Protein AF-0000000084980749 (afdb_homodimer)

Organism: NCBI:txid883114

Radius of gyration: 26.78 Å; Cα contacts (8 Å, |Δi|>4): 1214; chains: 2; bounding box: 73×75×67 Å

Structure (mmCIF, N/CA/C/O backbone):
data_AF-0000000084980749-model_v1
#
loop_
_entity.id
_entity.type
_entity.pdbx_description
1 polymer 'Helix-turn-helix type 11 domain-containing protein'
#
loop_
_atom_site.group_PDB
_atom_site.id
_atom_site.type_symbol
_atom_site.label_atom_id
_atom_site.label_alt_id
_atom_site.label_comp_id
_atom_site.label_asym_id
_atom_site.label_entity_id
_atom_site.label_seq_id
_atom_site.pdbx_PDB_ins_code
_atom_site.Cartn_x
_atom_site.Cartn_y
_atom_site.Cartn_z
_atom_site.occupancy
_atom_site.B_iso_or_equiv
_atom_site.auth_seq_id
_atom_site.auth_comp_id
_atom_site.auth_asym_id
_atom_site.auth_atom_id
_atom_site.pdbx_PDB_model_num
ATOM 1 N N . MET A 1 1 ? 10.023 7.547 26.391 1 27.56 1 MET A N 1
ATOM 2 C CA . MET A 1 1 ? 8.594 7.777 26.172 1 27.56 1 MET A CA 1
ATOM 3 C C . MET A 1 1 ? 8.227 9.227 26.453 1 27.56 1 MET A C 1
ATOM 5 O O . MET A 1 1 ? 7.07 9.617 26.297 1 27.56 1 MET A O 1
ATOM 9 N N . LYS A 1 2 ? 9.164 9.844 27.094 1 38.41 2 LYS A N 1
ATOM 10 C CA . LYS A 1 2 ? 9.211 11.25 27.5 1 38.41 2 LYS A CA 1
ATOM 11 C C . LYS A 1 2 ? 9.328 12.164 26.281 1 38.41 2 LYS A C 1
ATOM 13 O O . LYS A 1 2 ? 9.07 13.367 26.375 1 38.41 2 LYS A O 1
ATOM 18 N N . THR A 1 3 ? 9.828 11.555 25.156 1 38.03 3 THR A N 1
ATOM 19 C CA . THR A 1 3 ? 10.25 12.344 24.016 1 38.03 3 THR A CA 1
ATOM 20 C C . THR A 1 3 ? 9.047 12.82 23.219 1 38.03 3 THR A C 1
ATOM 22 O O . THR A 1 3 ? 9.109 13.836 22.516 1 38.03 3 THR A O 1
ATOM 25 N N . GLN A 1 4 ? 8.023 11.992 23.188 1 38.22 4 GLN A N 1
ATOM 26 C CA . GLN A 1 4 ? 6.871 12.352 22.375 1 38.22 4 GLN A CA 1
ATOM 27 C C . GLN A 1 4 ? 6.168 13.586 22.922 1 38.22 4 GLN A C 1
ATOM 29 O O . GLN A 1 4 ? 5.723 14.445 22.156 1 38.22 4 GLN A O 1
ATOM 34 N N . ASN A 1 5 ? 6.016 13.641 24.203 1 39.59 5 ASN A N 1
ATOM 35 C CA . ASN A 1 5 ? 5.316 14.766 24.828 1 39.59 5 ASN A CA 1
ATOM 36 C C . ASN A 1 5 ? 6.074 16.078 24.625 1 39.59 5 ASN A C 1
ATOM 38 O O . ASN A 1 5 ? 5.461 17.125 24.469 1 39.59 5 ASN A O 1
ATOM 42 N N . GLU A 1 6 ? 7.305 16.016 24.812 1 43.41 6 GLU A N 1
ATOM 43 C CA . GLU A 1 6 ? 8.133 17.219 24.719 1 43.41 6 GLU A CA 1
ATOM 44 C C . GLU A 1 6 ? 8.203 17.734 23.281 1 43.41 6 GLU A C 1
ATOM 46 O O . GLU A 1 6 ? 8.453 18.922 23.062 1 43.41 6 GLU A O 1
ATOM 51 N N . LEU A 1 7 ? 7.992 16.844 22.25 1 46.97 7 LEU A N 1
ATOM 52 C CA . LEU A 1 7 ? 8.062 17.188 20.828 1 46.97 7 LEU A CA 1
ATOM 53 C C . LEU A 1 7 ? 6.785 17.891 20.375 1 46.97 7 LEU A C 1
ATOM 55 O O . LEU A 1 7 ? 6.73 18.438 19.281 1 46.97 7 LEU A O 1
ATOM 59 N N . LEU A 1 8 ? 5.711 17.672 21.094 1 47.56 8 LEU A N 1
ATOM 60 C CA . LEU A 1 8 ? 4.449 18.328 20.766 1 47.56 8 LEU A CA 1
ATOM 61 C C . LEU A 1 8 ? 4.535 19.828 20.984 1 47.56 8 LEU A C 1
ATOM 63 O O . LEU A 1 8 ? 3.672 20.578 20.531 1 47.56 8 LEU A O 1
ATOM 67 N N . SER A 1 9 ? 5.547 20.281 21.656 1 54.16 9 SER A N 1
ATOM 68 C CA . SER A 1 9 ? 5.652 21.734 21.812 1 54.16 9 SER A CA 1
ATOM 69 C C . SER A 1 9 ? 6.324 22.375 20.609 1 54.16 9 SER A C 1
ATOM 71 O O . SER A 1 9 ? 6.898 21.688 19.766 1 54.16 9 SER A O 1
ATOM 73 N N . LYS A 1 10 ? 5.91 23.547 20.234 1 60.69 10 LYS A N 1
ATOM 74 C CA . LYS A 1 10 ? 6.613 24.312 19.219 1 60.69 10 LYS A CA 1
ATOM 75 C C . LYS A 1 10 ? 8.086 23.938 19.156 1 60.69 10 LYS A C 1
ATOM 77 O O . LYS A 1 10 ? 8.664 23.812 18.062 1 60.69 10 LYS A O 1
ATOM 82 N N . SER A 1 11 ? 8.586 23.531 20.281 1 71.19 11 SER A N 1
ATOM 83 C CA . SER A 1 11 ? 9.977 23.125 20.375 1 71.19 11 SER A CA 1
ATOM 84 C C . SER A 1 11 ? 10.18 21.719 19.781 1 71.19 11 SER A C 1
ATOM 86 O O . SER A 1 11 ? 11.18 21.469 19.109 1 71.19 11 SER A O 1
ATOM 88 N N . GLY A 1 12 ? 9.211 20.906 19.812 1 81.19 12 GLY A N 1
ATOM 89 C CA . GLY A 1 12 ? 9.312 19.562 19.281 1 81.19 12 GLY A CA 1
ATOM 90 C C . GLY A 1 12 ? 9.297 19.516 17.75 1 81.19 12 GLY A C 1
ATOM 91 O O . GLY A 1 12 ? 10.102 18.812 17.141 1 81.19 12 GLY A O 1
ATOM 92 N N . ALA A 1 13 ? 8.492 20.438 17.281 1 87.94 13 ALA A N 1
ATOM 93 C CA . ALA A 1 13 ? 8.398 20.516 15.82 1 87.94 13 ALA A CA 1
ATOM 94 C C . ALA A 1 13 ? 9.703 21.031 15.211 1 87.94 13 ALA A C 1
ATOM 96 O O . ALA A 1 13 ? 10.188 20.5 14.211 1 87.94 13 ALA A O 1
ATOM 97 N N . THR A 1 14 ? 10.242 22.031 15.852 1 92.44 14 THR A N 1
ATOM 98 C CA . THR A 1 14 ? 11.492 22.594 15.367 1 92.44 14 THR A CA 1
ATOM 99 C C . THR A 1 14 ? 12.625 21.578 15.461 1 92.44 14 THR A C 1
ATOM 101 O O . THR A 1 14 ? 13.43 21.453 14.539 1 92.44 14 THR A O 1
ATOM 104 N N . THR A 1 15 ? 12.617 20.859 16.562 1 94.12 15 THR A N 1
ATOM 105 C CA . THR A 1 15 ? 13.641 19.844 16.734 1 94.12 15 THR A CA 1
ATOM 106 C C . THR A 1 15 ? 13.523 18.766 15.648 1 94.12 15 THR A C 1
ATOM 108 O O . THR A 1 15 ? 14.531 18.328 15.094 1 94.12 15 THR A O 1
ATOM 111 N N . SER A 1 16 ? 12.328 18.438 15.305 1 91.19 16 SER A N 1
ATOM 112 C CA . SER A 1 16 ? 12.078 17.453 14.258 1 91.19 16 SER A CA 1
ATOM 113 C C . SER A 1 16 ? 12.562 17.953 12.898 1 91.19 16 SER A C 1
ATOM 115 O O . SER A 1 16 ? 13.234 17.219 12.172 1 91.19 16 SER A O 1
ATOM 117 N N . ILE A 1 17 ? 12.281 19.156 12.703 1 90.69 17 ILE A N 1
ATOM 118 C CA . ILE A 1 17 ? 12.656 19.734 11.414 1 90.69 17 ILE A CA 1
ATOM 119 C C . ILE A 1 17 ? 14.18 19.828 11.312 1 90.69 17 ILE A C 1
ATOM 121 O O . ILE A 1 17 ? 14.766 19.453 10.297 1 90.69 17 ILE A O 1
ATOM 125 N N . LEU A 1 18 ? 14.781 20.281 12.336 1 93.5 18 LEU A N 1
ATOM 126 C CA . LEU A 1 18 ? 16.234 20.406 12.328 1 93.5 18 LEU A CA 1
ATOM 127 C C . LEU A 1 18 ? 16.891 19.047 12.195 1 93.5 18 LEU A C 1
ATOM 129 O O . LEU A 1 18 ? 17.922 18.922 11.523 1 93.5 18 LEU A O 1
ATOM 133 N N . SER A 1 19 ? 16.312 18.078 12.852 1 92.81 19 SER A N 1
ATOM 134 C CA . SER A 1 19 ? 16.828 16.719 12.727 1 92.81 19 SER A CA 1
ATOM 135 C C . SER A 1 19 ? 16.844 16.266 11.273 1 92.81 19 SER A C 1
ATOM 137 O O . SER A 1 19 ? 17.844 15.688 10.805 1 92.81 19 SER A O 1
ATOM 139 N N . ARG A 1 20 ? 15.828 16.547 10.602 1 89.25 20 ARG A N 1
ATOM 140 C CA . ARG A 1 20 ? 15.742 16.188 9.195 1 89.25 20 ARG A CA 1
ATOM 141 C C . ARG A 1 20 ? 16.797 16.922 8.367 1 89.25 20 ARG A C 1
ATOM 143 O O . ARG A 1 20 ? 17.438 16.328 7.496 1 89.25 20 ARG A O 1
ATOM 150 N N . LEU A 1 21 ? 16.969 18.156 8.688 1 89.69 21 LEU A N 1
ATOM 151 C CA . LEU A 1 21 ? 17.938 18.953 7.953 1 89.69 21 LEU A CA 1
ATOM 152 C C . LEU A 1 21 ? 19.359 18.469 8.203 1 89.69 21 LEU A C 1
ATOM 154 O O . LEU A 1 21 ? 20.172 18.438 7.281 1 89.69 21 LEU A O 1
ATOM 158 N N . PHE A 1 22 ? 19.578 18.047 9.375 1 93.38 22 PHE A N 1
ATOM 159 C CA . PHE A 1 22 ? 20.938 17.672 9.734 1 93.38 22 PHE A CA 1
ATOM 160 C C . PHE A 1 22 ? 21.281 16.297 9.156 1 93.38 22 PHE A C 1
ATOM 162 O O . PHE A 1 22 ? 22.453 15.969 9 1 93.38 22 PHE A O 1
ATOM 169 N N . ILE A 1 23 ? 20.25 15.523 8.867 1 89.12 23 ILE A N 1
ATOM 170 C CA . ILE A 1 23 ? 20.484 14.242 8.211 1 89.12 23 ILE A CA 1
ATOM 171 C C . ILE A 1 23 ? 21.172 14.469 6.863 1 89.12 23 ILE A C 1
ATOM 173 O O . ILE A 1 23 ? 22.031 13.695 6.457 1 89.12 23 ILE A O 1
ATOM 177 N N . GLU A 1 24 ? 20.891 15.562 6.301 1 85.81 24 GLU A N 1
ATOM 178 C CA . GLU A 1 24 ? 21.375 15.852 4.953 1 85.81 24 GLU A CA 1
ATOM 179 C C . GLU A 1 24 ? 22.812 16.391 4.984 1 85.81 24 GLU A C 1
ATOM 181 O O . GLU A 1 24 ? 23.516 16.359 3.971 1 85.81 24 GLU A O 1
ATOM 186 N N . VAL A 1 25 ? 23.156 16.922 6.137 1 87.75 25 VAL A N 1
ATOM 187 C CA . VAL A 1 25 ? 24.484 17.516 6.227 1 87.75 25 VAL A CA 1
ATOM 188 C C . VAL A 1 25 ? 25.547 16.438 6.16 1 87.75 25 VAL A C 1
ATOM 190 O O . VAL A 1 25 ? 25.453 15.414 6.852 1 87.75 25 VAL A O 1
ATOM 193 N N . GLU A 1 26 ? 26.453 16.547 5.281 1 84.19 26 GLU A N 1
ATOM 194 C CA . GLU A 1 26 ? 27.547 15.594 5.137 1 84.19 26 GLU A CA 1
ATOM 195 C C . GLU A 1 26 ? 28.406 15.531 6.402 1 84.19 26 GLU A C 1
ATOM 197 O O . GLU A 1 26 ? 28.438 16.484 7.176 1 84.19 26 GLU A O 1
ATOM 202 N N . PRO A 1 27 ? 29.016 14.344 6.551 1 81.19 27 PRO A N 1
ATOM 203 C CA . PRO A 1 27 ? 29.953 14.312 7.672 1 81.19 27 PRO A CA 1
ATOM 204 C C . PRO A 1 27 ? 30.953 15.469 7.641 1 81.19 27 PRO A C 1
ATOM 206 O O . PRO A 1 27 ? 31.516 15.766 6.586 1 81.19 27 PRO A O 1
ATOM 209 N N . MET A 1 28 ? 31.094 16.141 8.672 1 87.88 28 MET A N 1
ATOM 210 C CA . MET A 1 28 ? 32 17.281 8.812 1 87.88 28 MET A CA 1
ATOM 211 C C . MET A 1 28 ? 31.484 18.484 8.016 1 87.88 28 MET A C 1
ATOM 213 O O . MET A 1 28 ? 32.281 19.344 7.602 1 87.88 28 MET A O 1
ATOM 217 N N . GLY A 1 29 ? 30.219 18.406 7.734 1 91.25 29 GLY A N 1
ATOM 218 C CA . GLY A 1 29 ? 29.609 19.5 7.008 1 91.25 29 GLY A CA 1
ATOM 219 C C . GLY A 1 29 ? 29.266 20.688 7.891 1 91.25 29 GLY A C 1
ATOM 220 O O . GLY A 1 29 ? 29.016 20.516 9.086 1 91.25 29 GLY A O 1
ATOM 221 N N . ARG A 1 30 ? 29.266 21.859 7.309 1 94.25 30 ARG A N 1
ATOM 222 C CA . ARG A 1 30 ? 28.938 23.109 8 1 94.25 30 ARG A CA 1
ATOM 223 C C . ARG A 1 30 ? 27.422 23.281 8.109 1 94.25 30 ARG A C 1
ATOM 225 O O . ARG A 1 30 ? 26.688 22.938 7.18 1 94.25 30 ARG A O 1
ATOM 232 N N . ILE A 1 31 ? 26.953 23.734 9.25 1 95.31 31 ILE A N 1
ATOM 233 C CA . ILE A 1 31 ? 25.531 24.016 9.391 1 95.31 31 ILE A CA 1
ATOM 234 C C . ILE A 1 31 ? 25.297 25.516 9.398 1 95.31 31 ILE A C 1
ATOM 236 O O . ILE A 1 31 ? 26.234 26.297 9.617 1 95.31 31 ILE A O 1
ATOM 240 N N . LYS A 1 32 ? 24.094 25.875 9.102 1 94.88 32 LYS A N 1
ATOM 241 C CA . LYS A 1 32 ? 23.703 27.281 9.18 1 94.88 32 LYS A CA 1
ATOM 242 C C . LYS A 1 32 ? 23.797 27.797 10.617 1 94.88 32 LYS A C 1
ATOM 244 O O . LYS A 1 32 ? 23.828 27.016 11.562 1 94.88 32 LYS A O 1
ATOM 249 N N . THR A 1 33 ? 23.828 29.156 10.719 1 94.56 33 THR A N 1
ATOM 250 C CA . THR A 1 33 ? 23.844 29.781 12.039 1 94.56 33 THR A CA 1
ATOM 251 C C . THR A 1 33 ? 22.453 29.719 12.664 1 94.56 33 THR A C 1
ATOM 253 O O . THR A 1 33 ? 21.453 29.5 11.977 1 94.56 33 THR A O 1
ATOM 256 N N . VAL A 1 34 ? 22.422 29.875 13.922 1 95.31 34 VAL A N 1
ATOM 257 C CA . VAL A 1 34 ? 21.172 29.906 14.664 1 95.31 34 VAL A CA 1
ATOM 258 C C . VAL A 1 34 ? 20.234 30.969 14.07 1 95.31 34 VAL A C 1
ATOM 260 O O . VAL A 1 34 ? 19.047 30.734 13.898 1 95.31 34 VAL A O 1
ATOM 263 N N . THR A 1 35 ? 20.812 32.094 13.695 1 95.31 35 THR A N 1
ATOM 264 C CA . THR A 1 35 ? 20.047 33.219 13.125 1 95.31 35 THR A CA 1
ATOM 265 C C . THR A 1 35 ? 19.453 32.812 11.766 1 95.31 35 THR A C 1
ATOM 267 O O . THR A 1 35 ? 18.297 33.125 11.477 1 95.31 35 THR A O 1
ATOM 270 N N . GLU A 1 36 ? 20.234 32.156 11.008 1 96.44 36 GLU A N 1
ATOM 271 C CA . GLU A 1 36 ? 19.797 31.734 9.688 1 96.44 36 GLU A CA 1
ATOM 272 C C . GLU A 1 36 ? 18.656 30.719 9.797 1 96.44 36 GLU A C 1
ATOM 274 O O . GLU A 1 36 ? 17.672 30.812 9.055 1 96.44 36 GLU A O 1
ATOM 279 N N . TYR A 1 37 ? 18.734 29.734 10.672 1 95.75 37 TYR A N 1
ATOM 280 C CA . TYR A 1 37 ? 17.672 28.766 10.867 1 95.75 37 TYR A CA 1
ATOM 281 C C . TYR A 1 37 ? 16.406 29.438 11.383 1 95.75 37 TYR A C 1
ATOM 283 O O . TYR A 1 37 ? 15.297 29.062 10.992 1 95.75 37 TYR A O 1
ATOM 291 N N . SER A 1 38 ? 16.625 30.391 12.289 1 95.5 38 SER A N 1
ATOM 292 C CA . SER A 1 38 ? 15.484 31.125 12.844 1 95.5 38 SER A CA 1
ATOM 293 C C . SER A 1 38 ? 14.68 31.812 11.75 1 95.5 38 SER A C 1
ATOM 295 O O . SER A 1 38 ? 13.453 31.734 11.734 1 95.5 38 SER A O 1
ATOM 297 N N . LYS A 1 39 ? 15.367 32.406 10.852 1 95.38 39 LYS A N 1
ATOM 298 C CA . LYS A 1 39 ? 14.719 33.094 9.727 1 95.38 39 LYS A CA 1
ATOM 299 C C . LYS A 1 39 ? 14.055 32.094 8.797 1 95.38 39 LYS A C 1
ATOM 301 O O . LYS A 1 39 ? 12.922 32.281 8.359 1 95.38 39 LYS A O 1
ATOM 306 N N . GLN A 1 40 ? 14.742 31.047 8.586 1 93.62 40 GLN A N 1
ATOM 307 C CA . GLN A 1 40 ? 14.273 30.031 7.641 1 93.62 40 GLN A CA 1
ATOM 308 C C . GLN A 1 40 ? 13.016 29.344 8.156 1 93.62 40 GLN A C 1
ATOM 310 O O . GLN A 1 40 ? 12.094 29.062 7.391 1 93.62 40 GLN A O 1
ATOM 315 N N . LEU A 1 41 ? 12.984 29.062 9.453 1 92.62 41 LEU A N 1
ATOM 316 C CA . LEU A 1 41 ? 11.906 28.25 10.016 1 92.62 41 LEU A CA 1
ATOM 317 C C . LEU A 1 41 ? 10.875 29.141 10.711 1 92.62 41 LEU A C 1
ATOM 319 O O . LEU A 1 41 ? 9.859 28.656 11.195 1 92.62 41 LEU A O 1
ATOM 323 N N . LYS A 1 42 ? 11.195 30.406 10.773 1 92.5 42 LYS A N 1
ATOM 324 C CA . LYS A 1 42 ? 10.297 31.391 11.375 1 92.5 42 LYS A CA 1
ATOM 325 C C . LYS A 1 42 ? 9.977 31.031 12.82 1 92.5 42 LYS A C 1
ATOM 327 O O . LYS A 1 42 ? 8.812 31 13.219 1 92.5 42 LYS A O 1
ATOM 332 N N . VAL A 1 43 ? 11.023 30.734 13.516 1 94.12 43 VAL A N 1
ATOM 333 C CA . VAL A 1 43 ? 10.953 30.469 14.945 1 94.12 43 VAL A CA 1
ATOM 334 C C . VAL A 1 43 ? 12.031 31.266 15.68 1 94.12 43 VAL A C 1
ATOM 336 O O . VAL A 1 43 ? 12.977 31.75 15.055 1 94.12 43 VAL A O 1
ATOM 339 N N . SER A 1 44 ? 11.891 31.484 16.953 1 94.31 44 SER A N 1
ATOM 340 C CA . SER A 1 44 ? 12.828 32.312 17.719 1 94.31 44 SER A CA 1
ATOM 341 C C . SER A 1 44 ? 14.203 31.656 17.781 1 94.31 44 SER A C 1
ATOM 343 O O . SER A 1 44 ? 14.336 30.438 17.625 1 94.31 44 SER A O 1
ATOM 345 N N . ARG A 1 45 ? 15.188 32.531 17.969 1 95.19 45 ARG A N 1
ATOM 346 C CA . ARG A 1 45 ? 16.562 32.062 18.125 1 95.19 45 ARG A CA 1
ATOM 347 C C . ARG A 1 45 ? 16.656 31.094 19.312 1 95.19 45 ARG A C 1
ATOM 349 O O . ARG A 1 45 ? 17.391 30.109 19.25 1 95.19 45 ARG A O 1
ATOM 356 N N . GLY A 1 46 ? 15.977 31.391 20.312 1 94.88 46 GLY A N 1
ATOM 357 C CA . GLY A 1 46 ? 15.977 30.531 21.5 1 94.88 46 GLY A CA 1
ATOM 358 C C . GLY A 1 46 ? 15.477 29.125 21.203 1 94.88 46 GLY A C 1
ATOM 359 O O . GLY A 1 46 ? 16.031 28.156 21.703 1 94.88 46 GLY A O 1
ATOM 360 N N . THR A 1 47 ? 14.453 29.047 20.422 1 94.81 47 THR A N 1
ATOM 361 C CA . THR A 1 47 ? 13.875 27.766 20.031 1 94.81 47 THR A CA 1
ATOM 362 C C . THR A 1 47 ? 14.883 26.953 19.234 1 94.81 47 THR A C 1
ATOM 364 O O . THR A 1 47 ? 15.023 25.75 19.453 1 94.81 47 THR A O 1
ATOM 367 N N . ILE A 1 48 ? 15.555 27.625 18.344 1 96 48 ILE A N 1
ATOM 368 C CA . ILE A 1 48 ? 16.578 26.953 17.547 1 96 48 ILE A CA 1
ATOM 369 C C . ILE A 1 48 ? 17.688 26.438 18.453 1 96 48 ILE A C 1
ATOM 371 O O . ILE A 1 48 ? 18.109 25.281 18.328 1 96 48 ILE A O 1
ATOM 375 N N . GLN A 1 49 ? 18.125 27.281 19.344 1 95.5 49 GLN A N 1
ATOM 376 C CA . GLN A 1 49 ? 19.203 26.922 20.234 1 95.5 49 GLN A CA 1
ATOM 377 C C . GLN A 1 49 ? 18.828 25.734 21.109 1 95.5 49 GLN A C 1
ATOM 379 O O . GLN A 1 49 ? 19.641 24.828 21.312 1 95.5 49 GLN A O 1
ATOM 384 N N . ASN A 1 50 ? 17.625 25.797 21.531 1 95.56 50 ASN A N 1
ATOM 385 C CA . ASN A 1 50 ? 17.141 24.703 22.359 1 95.56 50 ASN A CA 1
ATOM 386 C C . ASN A 1 50 ? 17.094 23.391 21.578 1 95.56 50 ASN A C 1
ATOM 388 O O . ASN A 1 50 ? 17.422 22.328 22.125 1 95.56 50 ASN A O 1
ATOM 392 N N . SER A 1 51 ? 16.672 23.5 20.391 1 96.44 51 SER A N 1
ATOM 393 C CA . SER A 1 51 ? 16.594 22.312 19.531 1 96.44 51 SER A CA 1
ATOM 394 C C . SER A 1 51 ? 17.984 21.734 19.25 1 96.44 51 SER A C 1
ATOM 396 O O . SER A 1 51 ? 18.188 20.531 19.328 1 96.44 51 SER A O 1
ATOM 398 N N . ILE A 1 52 ? 18.906 22.609 19 1 95.69 52 ILE A N 1
ATOM 399 C CA . ILE A 1 52 ? 20.281 22.188 18.734 1 95.69 52 ILE A CA 1
ATOM 400 C C . ILE A 1 52 ? 20.859 21.547 20 1 95.69 52 ILE A C 1
ATOM 402 O O . ILE A 1 52 ? 21.516 20.516 19.938 1 95.69 52 ILE A O 1
ATOM 406 N N . LYS A 1 53 ? 20.641 22.203 21.047 1 95.31 53 LYS A N 1
ATOM 407 C CA . LYS A 1 53 ? 21.109 21.672 22.312 1 95.31 53 LYS A CA 1
ATOM 408 C C . LYS A 1 53 ? 20.531 20.297 22.594 1 95.31 53 LYS A C 1
ATOM 410 O O . LYS A 1 53 ? 21.234 19.406 23.062 1 95.31 53 LYS A O 1
ATOM 415 N N . PHE A 1 54 ? 19.25 20.203 22.344 1 96 54 PHE A N 1
ATOM 416 C CA . PHE A 1 54 ? 18.578 18.906 22.531 1 96 54 PHE A CA 1
ATOM 417 C C . PHE A 1 54 ? 19.266 17.828 21.719 1 96 54 PHE A C 1
ATOM 419 O O . PHE A 1 54 ? 19.547 16.734 22.219 1 96 54 PHE A O 1
ATOM 426 N N . LEU A 1 55 ? 19.516 18.109 20.438 1 96.38 55 LEU A N 1
ATOM 427 C CA . LEU A 1 55 ? 20.141 17.141 19.547 1 96.38 55 LEU A CA 1
ATOM 428 C C . LEU A 1 55 ? 21.562 16.812 20 1 96.38 55 LEU A C 1
ATOM 430 O O . LEU A 1 55 ? 21.984 15.656 19.906 1 96.38 55 LEU A O 1
ATOM 434 N N . THR A 1 56 ? 22.25 17.828 20.609 1 95.75 56 THR A N 1
ATOM 435 C CA . THR A 1 56 ? 23.609 17.641 21.109 1 95.75 56 THR A CA 1
ATOM 436 C C . THR A 1 56 ? 23.594 16.859 22.422 1 95.75 56 THR A C 1
ATOM 438 O O . THR A 1 56 ? 24.391 15.945 22.609 1 95.75 56 THR A O 1
ATOM 441 N N . ASP A 1 57 ? 22.641 17.219 23.203 1 95.5 57 ASP A N 1
ATOM 442 C CA . ASP A 1 57 ? 22.547 16.578 24.516 1 95.5 57 ASP A CA 1
ATOM 443 C C . ASP A 1 57 ? 22.188 15.102 24.391 1 95.5 57 ASP A C 1
ATOM 445 O O . ASP A 1 57 ? 22.594 14.281 25.219 1 95.5 57 ASP A O 1
ATOM 449 N N . ASN A 1 58 ? 21.469 14.836 23.344 1 94.44 58 ASN A N 1
ATOM 450 C CA . ASN A 1 58 ? 21.031 13.453 23.156 1 94.44 58 ASN A CA 1
ATOM 451 C C . ASN A 1 58 ? 21.984 12.703 22.219 1 94.44 58 ASN A C 1
ATOM 453 O O . ASN A 1 58 ? 21.641 11.625 21.734 1 94.44 58 ASN A O 1
ATOM 457 N N . GLU A 1 59 ? 23.078 13.336 21.891 1 94.56 59 GLU A N 1
ATOM 458 C CA . GLU A 1 59 ? 24.172 12.734 21.141 1 94.56 59 GLU A CA 1
ATOM 459 C C . GLU A 1 59 ? 23.719 12.367 19.719 1 94.56 59 GLU A C 1
ATOM 461 O O . GLU A 1 59 ? 24.219 11.398 19.141 1 94.56 59 GLU A O 1
ATOM 466 N N . ALA A 1 60 ? 22.703 13.07 19.281 1 94.88 60 ALA A N 1
ATOM 467 C CA . ALA A 1 60 ? 22.297 12.898 17.891 1 94.88 60 ALA A CA 1
ATOM 468 C C . ALA A 1 60 ? 23.297 13.539 16.938 1 94.88 60 ALA A C 1
ATOM 470 O O . ALA A 1 60 ? 23.484 13.07 15.82 1 94.88 60 ALA A O 1
ATOM 471 N N . ILE A 1 61 ? 23.844 14.625 17.5 1 96 61 ILE A N 1
ATOM 472 C CA . ILE A 1 61 ? 24.891 15.289 16.734 1 96 61 ILE A CA 1
ATOM 473 C C . ILE A 1 61 ? 26 15.758 17.688 1 96 61 ILE A C 1
ATOM 475 O O . ILE A 1 61 ? 25.766 15.898 18.891 1 96 61 ILE A O 1
ATOM 479 N N . LYS A 1 62 ? 27.141 15.891 17.172 1 96.25 62 LYS A N 1
ATOM 480 C CA . LYS A 1 62 ? 28.25 16.594 17.812 1 96.25 62 LYS A CA 1
ATOM 481 C C . LYS A 1 62 ? 28.734 17.75 16.953 1 96.25 62 LYS A C 1
ATOM 483 O O . LYS A 1 62 ? 29.031 17.562 15.758 1 96.25 62 LYS A O 1
ATOM 488 N N . LEU A 1 63 ? 28.781 18.875 17.594 1 95.75 63 LEU A N 1
ATOM 489 C CA . LEU A 1 63 ? 29.141 20.078 16.859 1 95.75 63 LEU A CA 1
ATOM 490 C C . LEU A 1 63 ? 30.516 20.594 17.281 1 95.75 63 LEU A C 1
ATOM 492 O O . LEU A 1 63 ? 30.938 20.391 18.422 1 95.75 63 LEU A O 1
ATOM 496 N N . GLU A 1 64 ? 31.188 21.094 16.328 1 95.19 64 GLU A N 1
ATOM 497 C CA . GLU A 1 64 ? 32.438 21.781 16.562 1 95.19 64 GLU A CA 1
ATOM 498 C C . GLU A 1 64 ? 32.438 23.188 15.969 1 95.19 64 GLU A C 1
ATOM 500 O O . GLU A 1 64 ? 32.156 23.359 14.781 1 95.19 64 GLU A O 1
ATOM 505 N N . SER A 1 65 ? 32.688 24.125 16.859 1 93.12 65 SER A N 1
ATOM 506 C CA . SER A 1 65 ? 32.812 25.5 16.391 1 93.12 65 SER A CA 1
ATOM 507 C C . SER A 1 65 ? 34.219 25.812 15.922 1 93.12 65 SER A C 1
ATOM 509 O O . SER A 1 65 ? 35.188 25.516 16.641 1 93.12 65 SER A O 1
ATOM 511 N N . ARG A 1 66 ? 34.281 26.328 14.75 1 92.5 66 ARG A N 1
ATOM 512 C CA . ARG A 1 66 ? 35.594 26.672 14.211 1 92.5 66 ARG A CA 1
ATOM 513 C C . ARG A 1 66 ? 35.719 28.172 13.953 1 92.5 66 ARG A C 1
ATOM 515 O O . ARG A 1 66 ? 36.156 28.594 12.883 1 92.5 66 ARG A O 1
ATOM 522 N N . GLY A 1 67 ? 35.25 28.938 14.875 1 89.75 67 GLY A N 1
ATOM 523 C CA . GLY A 1 67 ? 35.375 30.375 14.836 1 89.75 67 GLY A CA 1
ATOM 524 C C . GLY A 1 67 ? 34.656 31 13.633 1 89.75 67 GLY A C 1
ATOM 525 O O . GLY A 1 67 ? 33.469 30.75 13.398 1 89.75 67 GLY A O 1
ATOM 526 N N . GLN A 1 68 ? 35.5 31.641 12.789 1 90.88 68 GLN A N 1
ATOM 527 C CA . GLN A 1 68 ? 34.969 32.375 11.648 1 90.88 68 GLN A CA 1
ATOM 528 C C . GLN A 1 68 ? 34.469 31.422 10.562 1 90.88 68 GLN A C 1
ATOM 530 O O . GLN A 1 68 ? 33.656 31.797 9.719 1 90.88 68 GLN A O 1
ATOM 535 N N . LEU A 1 69 ? 34.938 30.203 10.648 1 91.38 69 LEU A N 1
ATOM 536 C CA . LEU A 1 69 ? 34.594 29.25 9.609 1 91.38 69 LEU A CA 1
ATOM 537 C C . LEU A 1 69 ? 33.156 28.719 9.812 1 91.38 69 LEU A C 1
ATOM 539 O O . LEU A 1 69 ? 32.562 28.188 8.883 1 91.38 69 LEU A O 1
ATOM 543 N N . GLY A 1 70 ? 32.719 28.859 11.148 1 93.5 70 GLY A N 1
ATOM 544 C CA . GLY A 1 70 ? 31.359 28.422 11.422 1 93.5 70 GLY A CA 1
ATOM 545 C C . GLY A 1 70 ? 31.297 27.172 12.273 1 93.5 70 GLY A C 1
ATOM 546 O O . GLY A 1 70 ? 32.25 26.812 12.945 1 93.5 70 GLY A O 1
ATOM 547 N N . THR A 1 71 ? 30.125 26.578 12.328 1 95.44 71 THR A N 1
ATOM 548 C CA . THR A 1 71 ? 29.859 25.391 13.125 1 95.44 71 THR A CA 1
ATOM 549 C C . THR A 1 71 ? 29.688 24.156 12.234 1 95.44 71 THR A C 1
ATOM 551 O O . THR A 1 71 ? 29.047 24.234 11.188 1 95.44 71 THR A O 1
ATOM 554 N N . PHE A 1 72 ? 30.328 23.062 12.602 1 96.31 72 PHE A N 1
ATOM 555 C CA . PHE A 1 72 ? 30.344 21.859 11.789 1 96.31 72 PHE A CA 1
ATOM 556 C C . PHE A 1 72 ? 29.797 20.672 12.562 1 96.31 72 PHE A C 1
ATOM 558 O O . PHE A 1 72 ? 29.984 20.562 13.773 1 96.31 72 PHE A O 1
ATOM 565 N N . ILE A 1 73 ? 29.078 19.781 11.852 1 95.75 73 ILE A N 1
ATOM 566 C CA . ILE A 1 73 ? 28.688 18.5 12.438 1 95.75 73 ILE A CA 1
ATOM 567 C C . ILE A 1 73 ? 29.828 17.5 12.305 1 95.75 73 ILE A C 1
ATOM 569 O O . ILE A 1 73 ? 30.156 17.062 11.195 1 95.75 73 ILE A O 1
ATOM 573 N N . VAL A 1 74 ? 30.391 17.062 13.383 1 94.31 74 VAL A N 1
ATOM 574 C CA . VAL A 1 74 ? 31.562 16.203 13.312 1 94.31 74 VAL A CA 1
ATOM 575 C C . VAL A 1 74 ? 31.141 14.742 13.523 1 94.31 74 VAL A C 1
ATOM 577 O O . VAL A 1 74 ? 31.891 13.82 13.18 1 94.31 74 VAL A O 1
ATOM 580 N N . LYS A 1 75 ? 30.047 14.562 14.109 1 93.19 75 LYS A N 1
ATOM 581 C CA . LYS A 1 75 ? 29.438 13.242 14.281 1 93.19 75 LYS A CA 1
ATOM 582 C C . LYS A 1 75 ? 27.922 13.328 14.25 1 93.19 75 LYS A C 1
ATOM 584 O O . LYS A 1 75 ? 27.328 14.297 14.75 1 93.19 75 LYS A O 1
ATOM 589 N N . LYS A 1 76 ? 27.297 12.422 13.625 1 91.62 76 LYS A N 1
ATOM 590 C CA . LYS A 1 76 ? 25.844 12.352 13.672 1 91.62 76 LYS A CA 1
ATOM 591 C C . LYS A 1 76 ? 25.375 10.906 13.766 1 91.62 76 LYS A C 1
ATOM 593 O O . LYS A 1 76 ? 25.984 10.008 13.18 1 91.62 76 LYS A O 1
ATOM 598 N N . ASP A 1 77 ? 24.453 10.734 14.531 1 89.44 77 ASP A N 1
ATOM 599 C CA . ASP A 1 77 ? 23.75 9.461 14.641 1 89.44 77 ASP A CA 1
ATOM 600 C C . ASP A 1 77 ? 22.438 9.492 13.844 1 89.44 77 ASP A C 1
ATOM 602 O O . ASP A 1 77 ? 21.406 9.938 14.344 1 89.44 77 ASP A O 1
ATOM 606 N N . ILE A 1 78 ? 22.516 8.938 12.68 1 85.19 78 ILE A N 1
ATOM 607 C CA . ILE A 1 78 ? 21.406 9.023 11.727 1 85.19 78 ILE A CA 1
ATOM 608 C C . ILE A 1 78 ? 20.172 8.367 12.312 1 85.19 78 ILE A C 1
ATOM 610 O O . ILE A 1 78 ? 19.047 8.859 12.133 1 85.19 78 ILE A O 1
ATOM 614 N N . ILE A 1 79 ? 20.344 7.312 13.023 1 83.31 79 ILE A N 1
ATOM 615 C CA . ILE A 1 79 ? 19.234 6.578 13.609 1 83.31 79 ILE A CA 1
ATOM 616 C C . ILE A 1 79 ? 18.5 7.461 14.625 1 83.31 79 ILE A C 1
ATOM 618 O O . ILE A 1 79 ? 17.281 7.57 14.594 1 83.31 79 ILE A O 1
ATOM 622 N N . LYS A 1 80 ? 19.266 8.086 15.422 1 87.56 80 LYS A N 1
ATOM 623 C CA . LYS A 1 80 ? 18.672 8.977 16.406 1 87.56 80 LYS A CA 1
ATOM 624 C C . LYS A 1 80 ? 17.984 10.172 15.75 1 87.56 80 LYS A C 1
ATOM 626 O O . LYS A 1 80 ? 16.906 10.586 16.156 1 87.56 80 LYS A O 1
ATOM 631 N N . LEU A 1 81 ? 18.656 10.68 14.781 1 90.44 81 LEU A N 1
ATOM 632 C CA . LEU A 1 81 ? 18.078 11.805 14.062 1 90.44 81 LEU A CA 1
ATOM 633 C C . LEU A 1 81 ? 16.75 11.422 13.414 1 90.44 81 LEU A C 1
ATOM 635 O O . LEU A 1 81 ? 15.797 12.188 13.453 1 90.44 81 LEU A O 1
ATOM 639 N N . LEU A 1 82 ? 16.703 10.211 12.891 1 84.94 82 LEU A N 1
ATOM 640 C CA . LEU A 1 82 ? 15.477 9.734 12.258 1 84.94 82 LEU A CA 1
ATOM 641 C C . LEU A 1 82 ? 14.359 9.562 13.281 1 84.94 82 LEU A C 1
ATOM 643 O O . LEU A 1 82 ? 13.219 9.945 13.031 1 84.94 82 LEU A O 1
ATOM 647 N N . GLN A 1 83 ? 14.719 9.062 14.367 1 81.88 83 GLN A N 1
ATOM 648 C CA . GLN A 1 83 ? 13.742 8.867 15.43 1 81.88 83 GLN A CA 1
ATOM 649 C C . GLN A 1 83 ? 13.188 10.203 15.922 1 81.88 83 GLN A C 1
ATOM 651 O O . GLN A 1 83 ? 11.977 10.352 16.094 1 81.88 83 GLN A O 1
ATOM 656 N N . ILE A 1 84 ? 14.094 11.156 16.047 1 87.5 84 ILE A N 1
ATOM 657 C CA . ILE A 1 84 ? 13.711 12.477 16.531 1 87.5 84 ILE A CA 1
ATOM 658 C C . ILE A 1 84 ? 12.875 13.195 15.477 1 87.5 84 ILE A C 1
ATOM 660 O O . ILE A 1 84 ? 11.977 13.969 15.805 1 87.5 84 ILE A O 1
ATOM 664 N N . SER A 1 85 ? 13.164 12.883 14.195 1 87.12 85 SER A N 1
ATOM 665 C CA . SER A 1 85 ? 12.43 13.516 13.109 1 87.12 85 SER A CA 1
ATOM 666 C C . SER A 1 85 ? 11.008 12.961 13 1 87.12 85 SER A C 1
ATOM 668 O O . SER A 1 85 ? 10.172 13.531 12.305 1 87.12 85 SER A O 1
ATOM 670 N N . GLY A 1 86 ? 10.781 11.914 13.672 1 78.69 86 GLY A N 1
ATOM 671 C CA . GLY A 1 86 ? 9.453 11.32 13.648 1 78.69 86 GLY A CA 1
ATOM 672 C C . GLY A 1 86 ? 9.305 10.234 12.602 1 78.69 86 GLY A C 1
ATOM 673 O O . GLY A 1 86 ? 8.188 9.789 12.305 1 78.69 86 GLY A O 1
ATOM 674 N N . LEU A 1 87 ? 10.422 9.867 11.938 1 79.56 87 LEU A N 1
ATOM 675 C CA . LEU A 1 87 ? 10.367 8.766 10.992 1 79.56 87 LEU A CA 1
ATOM 676 C C . LEU A 1 87 ? 10.562 7.426 11.695 1 79.56 87 LEU A C 1
ATOM 678 O O . LEU A 1 87 ? 11.695 6.949 11.828 1 79.56 87 LEU A O 1
ATOM 682 N N . ASP A 1 88 ? 9.562 6.832 12.047 1 78.31 88 ASP A N 1
ATOM 683 C CA . ASP A 1 88 ? 9.633 5.609 12.844 1 78.31 88 ASP A CA 1
ATOM 684 C C . ASP A 1 88 ? 9.297 4.387 11.992 1 78.31 88 ASP A C 1
ATOM 686 O O . ASP A 1 88 ? 9.438 3.25 12.445 1 78.31 88 ASP A O 1
ATOM 690 N N . TYR A 1 89 ? 8.992 4.672 10.797 1 86.62 89 TYR A N 1
ATOM 691 C CA . TYR A 1 89 ? 8.617 3.596 9.883 1 86.62 89 TYR A CA 1
ATOM 692 C C . TYR A 1 89 ? 8.711 4.051 8.438 1 86.62 89 TYR A C 1
ATOM 694 O O . TYR A 1 89 ? 8.43 5.207 8.117 1 86.62 89 TYR A O 1
ATOM 702 N N . ILE A 1 90 ? 9.242 3.201 7.609 1 92.06 90 ILE A N 1
ATOM 703 C CA . ILE A 1 90 ? 9.391 3.52 6.195 1 92.06 90 ILE A CA 1
ATOM 704 C C . ILE A 1 90 ? 8.477 2.623 5.363 1 92.06 90 ILE A C 1
ATOM 706 O O . ILE A 1 90 ? 8.367 1.423 5.625 1 92.06 90 ILE A O 1
ATOM 710 N N . ILE A 1 91 ? 7.797 3.205 4.398 1 95.44 91 ILE A N 1
ATOM 711 C CA . ILE A 1 91 ? 6.926 2.447 3.508 1 95.44 91 ILE A CA 1
ATOM 712 C C . ILE A 1 91 ? 7.316 2.705 2.055 1 95.44 91 ILE A C 1
ATOM 714 O O . ILE A 1 91 ? 7.367 3.855 1.615 1 95.44 91 ILE A O 1
ATOM 718 N N . GLY A 1 92 ? 7.602 1.667 1.352 1 97.25 92 GLY A N 1
ATOM 719 C CA . GLY A 1 92 ? 7.867 1.757 -0.075 1 97.25 92 GLY A CA 1
ATOM 720 C C . GLY A 1 92 ? 6.754 1.185 -0.93 1 97.25 92 GLY A C 1
ATOM 721 O O . GLY A 1 92 ? 6.121 0.196 -0.554 1 97.25 92 GLY A O 1
ATOM 722 N N . ALA A 1 93 ? 6.504 1.79 -2.057 1 97.81 93 ALA A N 1
ATOM 723 C CA . ALA A 1 93 ? 5.52 1.288 -3.012 1 97.81 93 ALA A CA 1
ATOM 724 C C . ALA A 1 93 ? 6.191 0.481 -4.117 1 97.81 93 ALA A C 1
ATOM 726 O O . ALA A 1 93 ? 7.211 0.901 -4.672 1 97.81 93 ALA A O 1
ATOM 727 N N . MET A 1 94 ? 5.629 -0.631 -4.383 1 96.31 94 MET A N 1
ATOM 728 C CA . MET A 1 94 ? 6.203 -1.5 -5.406 1 96.31 94 MET A CA 1
ATOM 729 C C . MET A 1 94 ? 5.113 -2.268 -6.148 1 96.31 94 MET A C 1
ATOM 731 O O . MET A 1 94 ? 3.99 -2.385 -5.656 1 96.31 94 MET A O 1
ATOM 735 N N . PRO A 1 95 ? 5.477 -2.779 -7.438 1 93.94 95 PRO A N 1
ATOM 736 C CA . PRO A 1 95 ? 4.508 -3.682 -8.062 1 93.94 95 PRO A CA 1
ATOM 737 C C . PRO A 1 95 ? 4.262 -4.945 -7.242 1 93.94 95 PRO A C 1
ATOM 739 O O . PRO A 1 95 ? 5.07 -5.293 -6.379 1 93.94 95 PRO A O 1
ATOM 742 N N . LEU A 1 96 ? 3.176 -5.512 -7.539 1 91.19 96 LEU A N 1
ATOM 743 C CA . LEU A 1 96 ? 2.898 -6.793 -6.902 1 91.19 96 LEU A CA 1
ATOM 744 C C . LEU A 1 96 ? 4.039 -7.777 -7.145 1 91.19 96 LEU A C 1
ATOM 746 O O . LEU A 1 96 ? 4.59 -7.836 -8.242 1 91.19 96 LEU A O 1
ATOM 750 N N . PRO A 1 97 ? 4.438 -8.523 -6.172 1 89.88 97 PRO A N 1
ATOM 751 C CA . PRO A 1 97 ? 5.598 -9.406 -6.281 1 89.88 97 PRO A CA 1
ATOM 752 C C . PRO A 1 97 ? 5.27 -10.734 -6.965 1 89.88 97 PRO A C 1
ATOM 754 O O . PRO A 1 97 ? 5.449 -11.797 -6.371 1 89.88 97 PRO A O 1
ATOM 757 N N . TYR A 1 98 ? 5.012 -10.688 -8.25 1 84.75 98 TYR A N 1
ATOM 758 C CA . TYR A 1 98 ? 4.566 -11.867 -8.992 1 84.75 98 TYR A CA 1
ATOM 759 C C . TYR A 1 98 ? 5.73 -12.516 -9.727 1 84.75 98 TYR A C 1
ATOM 761 O O . TYR A 1 98 ? 5.551 -13.516 -10.422 1 84.75 98 TYR A O 1
ATOM 769 N N . SER A 1 99 ? 6.863 -11.961 -9.648 1 88.31 99 SER A N 1
ATOM 770 C CA . SER A 1 99 ? 8.07 -12.539 -10.234 1 88.31 99 SER A CA 1
ATOM 771 C C . SER A 1 99 ? 9.188 -12.641 -9.195 1 88.31 99 SER A C 1
ATOM 773 O O . SER A 1 99 ? 9.242 -11.852 -8.25 1 88.31 99 SER A O 1
ATOM 775 N N . LYS A 1 100 ? 10 -13.609 -9.414 1 90.62 100 LYS A N 1
ATOM 776 C CA . LYS A 1 100 ? 11.164 -13.75 -8.547 1 90.62 100 LYS A CA 1
ATOM 777 C C . LYS A 1 100 ? 12.008 -12.477 -8.555 1 90.62 100 LYS A C 1
ATOM 779 O O . LYS A 1 100 ? 12.617 -12.125 -7.547 1 90.62 100 LYS A O 1
ATOM 784 N N . ARG A 1 101 ? 12.008 -11.836 -9.672 1 94.69 101 ARG A N 1
ATOM 785 C CA . ARG A 1 101 ? 12.781 -10.609 -9.805 1 94.69 101 ARG A CA 1
ATOM 786 C C . ARG A 1 101 ? 12.219 -9.508 -8.898 1 94.69 101 ARG A C 1
ATOM 788 O O . ARG A 1 101 ? 12.977 -8.82 -8.219 1 94.69 101 ARG A O 1
ATOM 795 N N . TYR A 1 102 ? 10.883 -9.359 -8.875 1 94.62 102 TYR A N 1
ATOM 796 C CA . TYR A 1 102 ? 10.242 -8.391 -7.984 1 94.62 102 TYR A CA 1
ATOM 797 C C . TYR A 1 102 ? 10.422 -8.797 -6.527 1 94.62 102 TYR A C 1
ATOM 799 O O . TYR A 1 102 ? 10.703 -7.949 -5.672 1 94.62 102 TYR A O 1
ATOM 807 N N . GLU A 1 103 ? 10.281 -10.055 -6.293 1 92.88 103 GLU A N 1
ATOM 808 C CA . GLU A 1 103 ? 10.484 -10.562 -4.941 1 92.88 103 GLU A CA 1
ATOM 809 C C . GLU A 1 103 ? 11.898 -10.258 -4.449 1 92.88 103 GLU A C 1
ATOM 811 O O . GLU A 1 103 ? 12.086 -9.844 -3.301 1 92.88 103 GLU A O 1
ATOM 816 N N . GLY A 1 104 ? 12.82 -10.523 -5.324 1 95.56 104 GLY A N 1
ATOM 817 C CA . GLY A 1 104 ? 14.211 -10.258 -4.988 1 95.56 104 GLY A CA 1
ATOM 818 C C . GLY A 1 104 ? 14.5 -8.789 -4.73 1 95.56 104 GLY A C 1
ATOM 819 O O . GLY A 1 104 ? 15.234 -8.453 -3.803 1 95.56 104 GLY A O 1
ATOM 820 N N . LEU A 1 105 ? 13.945 -7.984 -5.551 1 96.5 105 LEU A N 1
ATOM 821 C CA . LEU A 1 105 ? 14.109 -6.543 -5.395 1 96.5 105 LEU A CA 1
ATOM 822 C C . LEU A 1 105 ? 13.555 -6.078 -4.051 1 96.5 105 LEU A C 1
ATOM 824 O O . LEU A 1 105 ? 14.227 -5.352 -3.316 1 96.5 105 LEU A O 1
ATOM 828 N N . SER A 1 106 ? 12.383 -6.465 -3.727 1 95.56 106 SER A N 1
ATOM 829 C CA . SER A 1 106 ? 11.766 -6.125 -2.451 1 95.56 106 SER A CA 1
ATOM 830 C C . SER A 1 106 ? 12.602 -6.613 -1.276 1 95.56 106 SER A C 1
ATOM 832 O O . SER A 1 106 ? 12.859 -5.859 -0.334 1 95.56 106 SER A O 1
ATOM 834 N N . THR A 1 107 ? 13.031 -7.848 -1.366 1 94.62 107 THR A N 1
ATOM 835 C CA . THR A 1 107 ? 13.859 -8.445 -0.323 1 94.62 107 THR A CA 1
ATOM 836 C C . THR A 1 107 ? 15.117 -7.625 -0.093 1 94.62 107 THR A C 1
ATOM 838 O O . THR A 1 107 ? 15.469 -7.312 1.049 1 94.62 107 THR A O 1
ATOM 841 N N . ALA A 1 108 ? 15.758 -7.277 -1.173 1 96.88 108 ALA A N 1
ATOM 842 C CA . ALA A 1 108 ? 17.031 -6.57 -1.108 1 96.88 108 ALA A CA 1
ATOM 843 C C . ALA A 1 108 ? 16.875 -5.195 -0.468 1 96.88 108 ALA A C 1
ATOM 845 O O . ALA A 1 108 ? 17.688 -4.785 0.363 1 96.88 108 ALA A O 1
ATOM 846 N N . ILE A 1 109 ? 15.852 -4.523 -0.808 1 96.25 109 ILE A N 1
ATOM 847 C CA . ILE A 1 109 ? 15.625 -3.176 -0.297 1 96.25 109 ILE A CA 1
ATOM 848 C C . ILE A 1 109 ? 15.273 -3.24 1.188 1 96.25 109 ILE A C 1
ATOM 850 O O . ILE A 1 109 ? 15.828 -2.49 1.996 1 96.25 109 ILE A O 1
ATOM 854 N N . ILE A 1 110 ? 14.414 -4.129 1.522 1 93.94 110 ILE A N 1
ATOM 855 C CA . ILE A 1 110 ? 14.031 -4.305 2.918 1 93.94 110 ILE A CA 1
ATOM 856 C C . ILE A 1 110 ? 15.266 -4.637 3.756 1 93.94 110 ILE A C 1
ATOM 858 O O . ILE A 1 110 ? 15.516 -3.996 4.777 1 93.94 110 ILE A O 1
ATOM 862 N N . GLN A 1 111 ? 16.047 -5.578 3.295 1 93.38 111 GLN A N 1
ATOM 863 C CA . GLN A 1 111 ? 17.219 -5.996 4.039 1 93.38 111 GLN A CA 1
ATOM 864 C C . GLN A 1 111 ? 18.25 -4.863 4.133 1 93.38 111 GLN A C 1
ATOM 866 O O . GLN A 1 111 ? 18.906 -4.699 5.156 1 93.38 111 GLN A O 1
ATOM 871 N N . SER A 1 112 ? 18.391 -4.102 3.039 1 94.69 112 SER A N 1
ATOM 872 C CA . SER A 1 112 ? 19.328 -2.977 3.033 1 94.69 112 SER A CA 1
ATOM 873 C C . SER A 1 112 ? 19 -1.988 4.152 1 94.69 112 SER A C 1
ATOM 875 O O . SER A 1 112 ? 19.906 -1.505 4.836 1 94.69 112 SER A O 1
ATOM 877 N N . ILE A 1 113 ? 17.75 -1.76 4.367 1 91.31 113 ILE A N 1
ATOM 878 C CA . ILE A 1 113 ? 17.328 -0.756 5.34 1 91.31 113 ILE A CA 1
ATOM 879 C C . ILE A 1 113 ? 17.297 -1.368 6.738 1 91.31 113 ILE A C 1
ATOM 881 O O . ILE A 1 113 ? 17.828 -0.788 7.684 1 91.31 113 ILE A O 1
ATOM 885 N N . GLU A 1 114 ? 16.703 -2.512 6.863 1 87.94 114 GLU A N 1
ATOM 886 C CA . GLU A 1 114 ? 16.562 -3.146 8.172 1 87.94 114 GLU A CA 1
ATOM 887 C C . GLU A 1 114 ? 17.938 -3.461 8.773 1 87.94 114 GLU A C 1
ATOM 889 O O . GLU A 1 114 ? 18.141 -3.314 9.984 1 87.94 114 GLU A O 1
ATOM 894 N N . ASN A 1 115 ? 18.781 -3.922 7.953 1 87.12 115 ASN A N 1
ATOM 895 C CA . ASN A 1 115 ? 20.094 -4.316 8.438 1 87.12 115 ASN A CA 1
ATOM 896 C C . ASN A 1 115 ? 20.922 -3.105 8.859 1 87.12 115 ASN A C 1
ATOM 898 O O . ASN A 1 115 ? 21.797 -3.213 9.734 1 87.12 115 ASN A O 1
ATOM 902 N N . ASN A 1 116 ? 20.625 -2.002 8.258 1 85.62 116 ASN A N 1
ATOM 903 C CA . ASN A 1 116 ? 21.5 -0.857 8.469 1 85.62 116 ASN A CA 1
ATOM 904 C C . ASN A 1 116 ? 20.859 0.19 9.375 1 85.62 116 ASN A C 1
ATOM 906 O O . ASN A 1 116 ? 21.547 0.951 10.047 1 85.62 116 ASN A O 1
ATOM 910 N N . LEU A 1 117 ? 19.484 0.084 9.227 1 83.06 117 LEU A N 1
ATOM 911 C CA . LEU A 1 117 ? 18.75 1.076 10.008 1 83.06 117 LEU A CA 1
ATOM 912 C C . LEU A 1 117 ? 17.828 0.402 11.016 1 83.06 117 LEU A C 1
ATOM 914 O O . LEU A 1 117 ? 17.281 -0.669 10.742 1 83.06 117 LEU A O 1
ATOM 918 N N . ASN A 1 118 ? 17.797 0.57 12.133 1 80.12 118 ASN A N 1
ATOM 919 C CA . ASN A 1 118 ? 16.875 0.027 13.117 1 80.12 118 ASN A CA 1
ATOM 920 C C . ASN A 1 118 ? 15.477 0.636 12.977 1 80.12 118 ASN A C 1
ATOM 922 O O . ASN A 1 118 ? 14.859 1.024 13.969 1 80.12 118 ASN A O 1
ATOM 926 N N . ILE A 1 119 ? 15.094 0.892 11.719 1 83.31 119 ILE A N 1
ATOM 927 C CA . ILE A 1 119 ? 13.766 1.408 11.398 1 83.31 119 ILE A CA 1
ATOM 928 C C . ILE A 1 119 ? 12.977 0.359 10.617 1 83.31 119 ILE A C 1
ATOM 930 O O . ILE A 1 119 ? 13.469 -0.197 9.641 1 83.31 119 ILE A O 1
ATOM 934 N N . PRO A 1 120 ? 11.82 0.031 11.109 1 86.06 120 PRO A N 1
ATOM 935 C CA . PRO A 1 120 ? 11.008 -0.921 10.359 1 86.06 120 PRO A CA 1
ATOM 936 C C . PRO A 1 120 ? 10.648 -0.411 8.961 1 86.06 120 PRO A C 1
ATOM 938 O O . PRO A 1 120 ? 10.406 0.785 8.781 1 86.06 120 PRO A O 1
ATOM 941 N N . ILE A 1 121 ? 10.719 -1.303 8.039 1 91.56 121 ILE A N 1
ATOM 942 C CA . ILE A 1 121 ? 10.32 -0.983 6.676 1 91.56 121 ILE A CA 1
ATOM 943 C C . ILE A 1 121 ? 9.312 -2.02 6.18 1 91.56 121 ILE A C 1
ATOM 945 O O . ILE A 1 121 ? 9.438 -3.209 6.477 1 91.56 121 ILE A O 1
ATOM 949 N N . ASN A 1 122 ? 8.359 -1.515 5.453 1 90.94 122 ASN A N 1
ATOM 950 C CA . ASN A 1 122 ? 7.402 -2.383 4.773 1 90.94 122 ASN A CA 1
ATOM 951 C C . ASN A 1 122 ? 7.145 -1.926 3.342 1 90.94 122 ASN A C 1
ATOM 953 O O . ASN A 1 122 ? 7.465 -0.792 2.98 1 90.94 122 ASN A O 1
ATOM 957 N N . MET A 1 123 ? 6.594 -2.844 2.604 1 94.69 123 MET A N 1
ATOM 958 C CA . MET A 1 123 ? 6.254 -2.518 1.221 1 94.69 123 MET A CA 1
ATOM 959 C C . MET A 1 123 ? 4.742 -2.498 1.022 1 94.69 123 MET A C 1
ATOM 961 O O . MET A 1 123 ? 4.027 -3.336 1.574 1 94.69 123 MET A O 1
ATOM 965 N N . SER A 1 124 ? 4.328 -1.505 0.333 1 96.19 124 SER A N 1
ATOM 966 C CA . SER A 1 124 ? 2.984 -1.437 -0.229 1 96.19 124 SER A CA 1
ATOM 967 C C . SER A 1 124 ? 2.975 -1.855 -1.695 1 96.19 124 SER A C 1
ATOM 969 O O . SER A 1 124 ? 3.477 -1.131 -2.557 1 96.19 124 SER A O 1
ATOM 971 N N . TYR A 1 125 ? 2.371 -2.969 -1.879 1 95.44 125 TYR A N 1
ATOM 972 C CA . TYR A 1 125 ? 2.295 -3.445 -3.254 1 95.44 125 TYR A CA 1
ATOM 973 C C . TYR A 1 125 ? 1.02 -2.959 -3.932 1 95.44 125 TYR A C 1
ATOM 975 O O . TYR A 1 125 ? -0.049 -2.939 -3.316 1 95.44 125 TYR A O 1
ATOM 983 N N . MET A 1 126 ? 1.238 -2.521 -5.152 1 93.75 126 MET A N 1
ATOM 984 C CA . MET A 1 126 ? 0.071 -2.004 -5.863 1 93.75 126 MET A CA 1
ATOM 985 C C . MET A 1 126 ? 0.29 -2.037 -7.371 1 93.75 126 MET A C 1
ATOM 987 O O . MET A 1 126 ? 1.428 -2.133 -7.836 1 93.75 126 MET A O 1
ATOM 991 N N . ARG A 1 127 ? -0.835 -1.971 -8.047 1 88.12 127 ARG A N 1
ATOM 992 C CA . ARG A 1 127 ? -0.802 -1.911 -9.5 1 88.12 127 ARG A CA 1
ATOM 993 C C . ARG A 1 127 ? -0.628 -0.476 -9.984 1 88.12 127 ARG A C 1
ATOM 995 O O . ARG A 1 127 ? -1.181 0.456 -9.398 1 88.12 127 ARG A O 1
ATOM 1002 N N . GLY A 1 128 ? 0.102 -0.35 -11.102 1 90.5 128 GLY A N 1
ATOM 1003 C CA . GLY A 1 128 ? 0.149 0.936 -11.781 1 90.5 128 GLY A CA 1
ATOM 1004 C C . GLY A 1 128 ? 1.252 1.842 -11.266 1 90.5 128 GLY A C 1
ATOM 1005 O O . GLY A 1 128 ? 1.219 2.273 -10.109 1 90.5 128 GLY A O 1
ATOM 1006 N N . SER A 1 129 ? 2.115 2.201 -12.133 1 94.5 129 SER A N 1
ATOM 1007 C CA . SER A 1 129 ? 3.191 3.117 -11.766 1 94.5 129 SER A CA 1
ATOM 1008 C C . SER A 1 129 ? 2.65 4.504 -11.438 1 94.5 129 SER A C 1
ATOM 1010 O O . SER A 1 129 ? 3.182 5.191 -10.562 1 94.5 129 SER A O 1
ATOM 1012 N N . LYS A 1 130 ? 1.575 4.895 -12.07 1 93.19 130 LYS A N 1
ATOM 1013 C CA . LYS A 1 130 ? 0.959 6.188 -11.789 1 93.19 130 LYS A CA 1
ATOM 1014 C C . LYS A 1 130 ? 0.46 6.254 -10.352 1 93.19 130 LYS A C 1
ATOM 1016 O O . LYS A 1 130 ? 0.655 7.262 -9.664 1 93.19 130 LYS A O 1
ATOM 1021 N N . ASN A 1 131 ? -0.115 5.207 -9.93 1 93.19 131 ASN A N 1
ATOM 1022 C CA . ASN A 1 131 ? -0.585 5.129 -8.555 1 93.19 131 ASN A CA 1
ATOM 1023 C C . ASN A 1 131 ? 0.57 5.223 -7.562 1 93.19 131 ASN A C 1
ATOM 1025 O O . ASN A 1 131 ? 0.473 5.926 -6.555 1 93.19 131 ASN A O 1
ATOM 1029 N N . ARG A 1 132 ? 1.599 4.559 -7.863 1 96.62 132 ARG A N 1
ATOM 1030 C CA . ARG A 1 132 ? 2.746 4.559 -6.961 1 96.62 132 ARG A CA 1
ATOM 1031 C C . ARG A 1 132 ? 3.348 5.953 -6.84 1 96.62 132 ARG A C 1
ATOM 1033 O O . ARG A 1 132 ? 3.746 6.371 -5.75 1 96.62 132 ARG A O 1
ATOM 1040 N N . MET A 1 133 ? 3.355 6.699 -7.949 1 96.56 133 MET A N 1
ATOM 1041 C CA . MET A 1 133 ? 3.861 8.07 -7.906 1 96.56 133 MET A CA 1
ATOM 1042 C C . MET A 1 133 ? 2.949 8.961 -7.066 1 96.56 133 MET A C 1
ATOM 1044 O O . MET A 1 133 ? 3.424 9.812 -6.316 1 96.56 133 MET A O 1
ATOM 1048 N N . GLU A 1 134 ? 1.697 8.703 -7.219 1 93.56 134 GLU A N 1
ATOM 1049 C CA . GLU A 1 134 ? 0.736 9.469 -6.434 1 93.56 134 GLU A CA 1
ATOM 1050 C C . GLU A 1 134 ? 0.915 9.227 -4.941 1 93.56 134 GLU A C 1
ATOM 1052 O O . GLU A 1 134 ? 0.751 10.141 -4.129 1 93.56 134 GLU A O 1
ATOM 1057 N N . MET A 1 135 ? 1.239 7.984 -4.57 1 95.25 135 MET A N 1
ATOM 1058 C CA . MET A 1 135 ? 1.465 7.648 -3.168 1 95.25 135 MET A CA 1
ATOM 1059 C C . MET A 1 135 ? 2.664 8.414 -2.613 1 95.25 135 MET A C 1
ATOM 1061 O O . MET A 1 135 ? 2.648 8.844 -1.462 1 95.25 135 MET A O 1
ATOM 1065 N N . VAL A 1 136 ? 3.652 8.578 -3.416 1 97.12 136 VAL A N 1
ATOM 1066 C CA . VAL A 1 136 ? 4.848 9.305 -3.006 1 97.12 136 VAL A CA 1
ATOM 1067 C C . VAL A 1 136 ? 4.527 10.797 -2.869 1 97.12 136 VAL A C 1
ATOM 1069 O O . VAL A 1 136 ? 4.844 11.414 -1.848 1 97.12 136 VAL A O 1
ATOM 1072 N N . LEU A 1 137 ? 3.799 11.297 -3.854 1 95 137 LEU A N 1
ATOM 1073 C CA . LEU A 1 137 ? 3.498 12.727 -3.893 1 95 137 LEU A CA 1
ATOM 1074 C C . LEU A 1 137 ? 2.555 13.109 -2.758 1 95 137 LEU A C 1
ATOM 1076 O O . LEU A 1 137 ? 2.656 14.211 -2.207 1 95 137 LEU A O 1
ATOM 1080 N N . SER A 1 138 ? 1.704 12.219 -2.373 1 91 138 SER A N 1
ATOM 1081 C CA . SER A 1 138 ? 0.728 12.492 -1.324 1 91 138 SER A CA 1
ATOM 1082 C C . SER A 1 138 ? 1.302 12.195 0.057 1 91 138 SER A C 1
ATOM 1084 O O . SER A 1 138 ? 0.648 12.445 1.072 1 91 138 SER A O 1
ATOM 1086 N N . GLY A 1 139 ? 2.475 11.57 0.125 1 91.69 139 GLY A N 1
ATOM 1087 C CA . GLY A 1 139 ? 3.123 11.273 1.394 1 91.69 139 GLY A CA 1
ATOM 1088 C C . GLY A 1 139 ? 2.656 9.969 2.008 1 91.69 139 GLY A C 1
ATOM 1089 O O . GLY A 1 139 ? 2.975 9.672 3.162 1 91.69 139 GLY A O 1
ATOM 1090 N N . ARG A 1 140 ? 1.961 9.219 1.244 1 93.5 140 ARG A N 1
ATOM 1091 C CA . ARG A 1 140 ? 1.445 7.949 1.747 1 93.5 140 ARG A CA 1
ATOM 1092 C C . ARG A 1 140 ? 2.504 6.855 1.661 1 93.5 140 ARG A C 1
ATOM 1094 O O . ARG A 1 140 ? 2.441 5.863 2.391 1 93.5 140 ARG A O 1
ATOM 1101 N N . CYS A 1 141 ? 3.408 7.031 0.796 1 96.5 141 CYS A N 1
ATOM 1102 C CA . CYS A 1 141 ? 4.609 6.203 0.747 1 96.5 141 CYS A CA 1
ATOM 1103 C C . CYS A 1 141 ? 5.863 7.066 0.741 1 96.5 141 CYS A C 1
ATOM 1105 O O . CYS A 1 141 ? 5.844 8.203 0.26 1 96.5 141 CYS A O 1
ATOM 1107 N N . ASP A 1 142 ? 6.891 6.559 1.285 1 95.44 142 ASP A N 1
ATOM 1108 C CA . ASP A 1 142 ? 8.133 7.312 1.408 1 95.44 142 ASP A CA 1
ATOM 1109 C C . ASP A 1 142 ? 8.938 7.262 0.11 1 95.44 142 ASP A C 1
ATOM 1111 O O . ASP A 1 142 ? 9.68 8.195 -0.2 1 95.44 142 ASP A O 1
ATOM 1115 N N . PHE A 1 143 ? 8.805 6.184 -0.589 1 98 143 PHE A N 1
ATOM 1116 C CA . PHE A 1 143 ? 9.43 6.043 -1.899 1 98 143 PHE A CA 1
ATOM 1117 C C . PHE A 1 143 ? 8.664 5.043 -2.758 1 98 143 PHE A C 1
ATOM 1119 O O . PHE A 1 143 ? 7.77 4.352 -2.268 1 98 143 PHE A O 1
ATOM 1126 N N . ALA A 1 144 ? 8.992 5.02 -4.055 1 98.62 144 ALA A N 1
ATOM 1127 C CA . ALA A 1 144 ? 8.398 4.062 -4.98 1 98.62 144 ALA A CA 1
ATOM 1128 C C . ALA A 1 144 ? 9.461 3.424 -5.871 1 98.62 144 ALA A C 1
ATOM 1130 O O . ALA A 1 144 ? 10.461 4.059 -6.207 1 98.62 144 ALA A O 1
ATOM 1131 N N . ILE A 1 145 ? 9.172 2.193 -6.16 1 98.38 145 ILE A N 1
ATOM 1132 C CA . ILE A 1 145 ? 9.992 1.48 -7.133 1 98.38 145 ILE A CA 1
ATOM 1133 C C . ILE A 1 145 ? 9.219 1.317 -8.438 1 98.38 145 ILE A C 1
ATOM 1135 O O . ILE A 1 145 ? 8.055 0.903 -8.43 1 98.38 145 ILE A O 1
ATOM 1139 N N . THR A 1 146 ? 9.844 1.695 -9.539 1 98 146 THR A N 1
ATOM 1140 C CA . THR A 1 146 ? 9.25 1.571 -10.859 1 98 146 THR A CA 1
ATOM 1141 C C . THR A 1 146 ? 10.336 1.417 -11.93 1 98 146 THR A C 1
ATOM 1143 O O . THR A 1 146 ? 11.523 1.376 -11.609 1 98 146 THR A O 1
ATOM 1146 N N . SER A 1 147 ? 9.914 1.222 -13.148 1 97.88 147 SER A N 1
ATOM 1147 C CA . SER A 1 147 ? 10.867 1.272 -14.25 1 97.88 147 SER A CA 1
ATOM 1148 C C . SER A 1 147 ? 11.391 2.688 -14.461 1 97.88 147 SER A C 1
ATOM 1150 O O . SER A 1 147 ? 10.727 3.664 -14.109 1 97.88 147 SER A O 1
ATOM 1152 N N . LYS A 1 148 ? 12.562 2.762 -15 1 98.31 148 LYS A N 1
ATOM 1153 C CA . LYS A 1 148 ? 13.141 4.07 -15.281 1 98.31 148 LYS A CA 1
ATOM 1154 C C . LYS A 1 148 ? 12.258 4.863 -16.25 1 98.31 148 LYS A C 1
ATOM 1156 O O . LYS A 1 148 ? 12.078 6.07 -16.078 1 98.31 148 LYS A O 1
ATOM 1161 N N . PHE A 1 149 ? 11.672 4.223 -17.219 1 97.69 149 PHE A N 1
ATOM 1162 C CA . PHE A 1 149 ? 10.797 4.91 -18.156 1 97.69 149 PHE A CA 1
ATOM 1163 C C . PHE A 1 149 ? 9.609 5.527 -17.438 1 97.69 149 PHE A C 1
ATOM 1165 O O . PHE A 1 149 ? 9.289 6.699 -17.641 1 97.69 149 PHE A O 1
ATOM 1172 N N . ALA A 1 150 ? 8.969 4.723 -16.656 1 97.62 150 ALA A N 1
ATOM 1173 C CA . ALA A 1 150 ? 7.801 5.203 -15.914 1 97.62 150 ALA A CA 1
ATOM 1174 C C . ALA A 1 150 ? 8.172 6.371 -15 1 97.62 150 ALA A C 1
ATOM 1176 O O . ALA A 1 150 ? 7.406 7.328 -14.875 1 97.62 150 ALA A O 1
ATOM 1177 N N . ALA A 1 151 ? 9.336 6.281 -14.398 1 98.31 151 ALA A N 1
ATOM 1178 C CA . ALA A 1 151 ? 9.805 7.344 -13.516 1 98.31 151 ALA A CA 1
ATOM 1179 C C . ALA A 1 151 ? 10.023 8.648 -14.281 1 98.31 151 ALA A C 1
ATOM 1181 O O . ALA A 1 151 ? 9.578 9.711 -13.852 1 98.31 151 ALA A O 1
ATOM 1182 N N . LEU A 1 152 ? 10.664 8.523 -15.375 1 97.94 152 LEU A N 1
ATOM 1183 C CA . LEU A 1 152 ? 10.953 9.703 -16.172 1 97.94 152 LEU A CA 1
ATOM 1184 C C . LEU A 1 152 ? 9.664 10.328 -16.719 1 97.94 152 LEU A C 1
ATOM 1186 O O . LEU A 1 152 ? 9.531 11.555 -16.75 1 97.94 152 LEU A O 1
ATOM 1190 N N . ASP A 1 153 ? 8.781 9.484 -17.094 1 97.12 153 ASP A N 1
ATOM 1191 C CA . ASP A 1 153 ? 7.473 9.969 -17.531 1 97.12 153 ASP A CA 1
ATOM 1192 C C . ASP A 1 153 ? 6.781 10.742 -16.406 1 97.12 153 ASP A C 1
ATOM 1194 O O . ASP A 1 153 ? 6.23 11.82 -16.641 1 97.12 153 ASP A O 1
ATOM 1198 N N . ALA A 1 154 ? 6.809 10.242 -15.242 1 97.56 154 ALA A N 1
ATOM 1199 C CA . ALA A 1 154 ? 6.191 10.883 -14.086 1 97.56 154 ALA A CA 1
ATOM 1200 C C . ALA A 1 154 ? 6.875 12.203 -13.758 1 97.56 154 ALA A C 1
ATOM 1202 O O . ALA A 1 154 ? 6.207 13.203 -13.461 1 97.56 154 ALA A O 1
ATOM 1203 N N . ILE A 1 155 ? 8.156 12.242 -13.844 1 97.81 155 ILE A N 1
ATOM 1204 C CA . ILE A 1 155 ? 8.945 13.43 -13.531 1 97.81 155 ILE A CA 1
ATOM 1205 C C . ILE A 1 155 ? 8.641 14.531 -14.539 1 97.81 155 ILE A C 1
ATOM 1207 O O . ILE A 1 155 ? 8.586 15.711 -14.18 1 97.81 155 ILE A O 1
ATOM 1211 N N . SER A 1 156 ? 8.422 14.133 -15.758 1 97.44 156 SER A N 1
ATOM 1212 C CA . SER A 1 156 ? 8.094 15.109 -16.781 1 97.44 156 SER A CA 1
ATOM 1213 C C . SER A 1 156 ? 6.758 15.789 -16.5 1 97.44 156 SER A C 1
ATOM 1215 O O . SER A 1 156 ? 6.531 16.922 -16.906 1 97.44 156 SER A O 1
ATOM 1217 N N . LYS A 1 157 ? 5.902 15.164 -15.781 1 96.06 157 LYS A N 1
ATOM 1218 C CA . LYS A 1 157 ? 4.57 15.672 -15.469 1 96.06 157 LYS A CA 1
ATOM 1219 C C . LYS A 1 157 ? 4.566 16.406 -14.133 1 96.06 157 LYS A C 1
ATOM 1221 O O . LYS A 1 157 ? 3.75 17.297 -13.914 1 96.06 157 LYS A O 1
ATOM 1226 N N . ASN A 1 158 ? 5.426 15.961 -13.258 1 96.75 158 ASN A N 1
ATOM 1227 C CA . ASN A 1 158 ? 5.555 16.578 -11.938 1 96.75 158 ASN A CA 1
ATOM 1228 C C . ASN A 1 158 ? 7.012 16.656 -11.5 1 96.75 158 ASN A C 1
ATOM 1230 O O . ASN A 1 158 ? 7.59 15.672 -11.055 1 96.75 158 ASN A O 1
ATOM 1234 N N . GLU A 1 159 ? 7.5 17.828 -11.414 1 95.75 159 GLU A N 1
ATOM 1235 C CA . GLU A 1 159 ? 8.93 18.047 -11.195 1 95.75 159 GLU A CA 1
ATOM 1236 C C . GLU A 1 159 ? 9.297 17.844 -9.734 1 95.75 159 GLU A C 1
ATOM 1238 O O . GLU A 1 159 ? 10.477 17.859 -9.375 1 95.75 159 GLU A O 1
ATOM 1243 N N . ASN A 1 160 ? 8.344 17.531 -8.922 1 97.06 160 ASN A N 1
ATOM 1244 C CA . ASN A 1 160 ? 8.625 17.297 -7.512 1 97.06 160 ASN A CA 1
ATOM 1245 C C . ASN A 1 160 ? 9.148 15.883 -7.281 1 97.06 160 ASN A C 1
ATOM 1247 O O . ASN A 1 160 ? 9.633 15.562 -6.191 1 97.06 160 ASN A O 1
ATOM 1251 N N . LEU A 1 161 ? 9.078 15.086 -8.258 1 98.38 161 LEU A N 1
ATOM 1252 C CA . LEU A 1 161 ? 9.602 13.727 -8.164 1 98.38 161 LEU A CA 1
ATOM 1253 C C . LEU A 1 161 ? 11.062 13.68 -8.594 1 98.38 161 LEU A C 1
ATOM 1255 O O . LEU A 1 161 ? 11.492 14.461 -9.445 1 98.38 161 LEU A O 1
ATOM 1259 N N . GLU A 1 162 ? 11.789 12.766 -8.039 1 98.12 162 GLU A N 1
ATOM 1260 C CA . GLU A 1 162 ? 13.188 12.594 -8.422 1 98.12 162 GLU A CA 1
ATOM 1261 C C . GLU A 1 162 ? 13.625 11.141 -8.281 1 98.12 162 GLU A C 1
ATOM 1263 O O . GLU A 1 162 ? 13.234 10.461 -7.332 1 98.12 162 GLU A O 1
ATOM 1268 N N . ILE A 1 163 ? 14.422 10.719 -9.242 1 98.56 163 ILE A N 1
ATOM 1269 C CA . ILE A 1 163 ? 15.086 9.43 -9.133 1 98.56 163 ILE A CA 1
ATOM 1270 C C . ILE A 1 163 ? 16.312 9.547 -8.234 1 98.56 163 ILE A C 1
ATOM 1272 O O . ILE A 1 163 ? 17.203 10.375 -8.484 1 98.56 163 ILE A O 1
ATOM 1276 N N . VAL A 1 164 ? 16.438 8.672 -7.246 1 97.75 164 VAL A N 1
ATOM 1277 C CA . VAL A 1 164 ? 17.547 8.828 -6.316 1 97.75 164 VAL A CA 1
ATOM 1278 C C . VAL A 1 164 ? 18.469 7.617 -6.422 1 97.75 164 VAL A C 1
ATOM 1280 O O . VAL A 1 164 ? 19.594 7.648 -5.922 1 97.75 164 VAL A O 1
ATOM 1283 N N . LYS A 1 165 ? 18 6.551 -7.023 1 98 165 LYS A N 1
ATOM 1284 C CA . LYS A 1 165 ? 18.812 5.352 -7.211 1 98 165 LYS A CA 1
ATOM 1285 C C . LYS A 1 165 ? 18.391 4.594 -8.461 1 98 165 LYS A C 1
ATOM 1287 O O . LYS A 1 165 ? 17.203 4.512 -8.773 1 98 165 LYS A O 1
ATOM 1292 N N . GLU A 1 166 ? 19.328 4.078 -9.172 1 98.12 166 GLU A N 1
ATOM 1293 C CA . GLU A 1 166 ? 19.156 3.252 -10.359 1 98.12 166 GLU A CA 1
ATOM 1294 C C . GLU A 1 166 ? 19.906 1.936 -10.242 1 98.12 166 GLU A C 1
ATOM 1296 O O . GLU A 1 166 ? 21.094 1.924 -9.875 1 98.12 166 GLU A O 1
ATOM 1301 N N . PHE A 1 167 ? 19.266 0.781 -10.602 1 98.19 167 PHE A N 1
ATOM 1302 C CA . PHE A 1 167 ? 19.859 -0.507 -10.273 1 98.19 167 PHE A CA 1
ATOM 1303 C C . PHE A 1 167 ? 20.422 -1.185 -11.516 1 98.19 167 PHE A C 1
ATOM 1305 O O . PHE A 1 167 ? 21.016 -2.262 -11.43 1 98.19 167 PHE A O 1
ATOM 1312 N N . GLY A 1 168 ? 20.25 -0.671 -12.664 1 97.12 168 GLY A N 1
ATOM 1313 C CA . GLY A 1 168 ? 20.875 -1.181 -13.883 1 97.12 168 GLY A CA 1
ATOM 1314 C C . GLY A 1 168 ? 19.938 -2.051 -14.703 1 97.12 168 GLY A C 1
ATOM 1315 O O . GLY A 1 168 ? 18.812 -2.322 -14.297 1 97.12 168 GLY A O 1
ATOM 1316 N N . LEU A 1 169 ? 20.453 -2.5 -15.805 1 96.81 169 LEU A N 1
ATOM 1317 C CA . LEU A 1 169 ? 19.672 -3.27 -16.781 1 96.81 169 LEU A CA 1
ATOM 1318 C C . LEU A 1 169 ? 19.156 -4.562 -16.156 1 96.81 169 LEU A C 1
ATOM 1320 O O . LEU A 1 169 ? 19.859 -5.223 -15.398 1 96.81 169 LEU A O 1
ATOM 1324 N N . TYR A 1 170 ? 17.828 -4.859 -16.453 1 96.56 170 TYR A N 1
ATOM 1325 C CA . TYR A 1 170 ? 17.156 -6.113 -16.109 1 96.56 170 TYR A CA 1
ATOM 1326 C C . TYR A 1 170 ? 16.938 -6.227 -14.602 1 96.56 170 TYR A C 1
ATOM 1328 O O . TYR A 1 170 ? 16.719 -7.32 -14.086 1 96.56 170 TYR A O 1
ATOM 1336 N N . SER A 1 171 ? 17.031 -5.098 -13.945 1 97.56 171 SER A N 1
ATOM 1337 C CA . SER A 1 171 ? 16.781 -5.102 -12.516 1 97.56 171 SER A CA 1
ATOM 1338 C C . SER A 1 171 ? 15.281 -5.059 -12.219 1 97.56 171 SER A C 1
ATOM 1340 O O . SER A 1 171 ? 14.828 -5.559 -11.188 1 97.56 171 SER A O 1
ATOM 1342 N N . TYR A 1 172 ? 14.586 -4.465 -13.148 1 97.19 172 TYR A N 1
ATOM 1343 C CA . TYR A 1 172 ? 13.141 -4.355 -12.969 1 97.19 172 TYR A CA 1
ATOM 1344 C C . TYR A 1 172 ? 12.422 -5.555 -13.586 1 97.19 172 TYR A C 1
ATOM 1346 O O . TYR A 1 172 ? 11.586 -6.184 -12.93 1 97.19 172 TYR A O 1
ATOM 1354 N N . LEU A 1 173 ? 12.711 -5.871 -14.719 1 94.5 173 LEU A N 1
ATOM 1355 C CA . LEU A 1 173 ? 12.25 -7.07 -15.414 1 94.5 173 LEU A CA 1
ATOM 1356 C C . LEU A 1 173 ? 13.219 -7.473 -16.516 1 94.5 173 LEU A C 1
ATOM 1358 O O . LEU A 1 173 ? 14.078 -6.68 -16.922 1 94.5 173 LEU A O 1
ATOM 1362 N N . SER A 1 174 ? 13.086 -8.742 -16.969 1 93.19 174 SER A N 1
ATOM 1363 C CA . SER A 1 174 ? 13.992 -9.234 -18 1 93.19 174 SER A CA 1
ATOM 1364 C C . SER A 1 174 ? 13.648 -8.641 -19.375 1 93.19 174 SER A C 1
ATOM 1366 O O . SER A 1 174 ? 14.523 -8.469 -20.219 1 93.19 174 SER A O 1
ATOM 1368 N N . GLY A 1 175 ? 12.492 -8.414 -19.594 1 93.38 175 GLY A N 1
ATOM 1369 C CA . GLY A 1 175 ? 11.977 -7.875 -20.844 1 93.38 175 GLY A CA 1
ATOM 1370 C C . GLY A 1 175 ? 10.477 -8.062 -21 1 93.38 175 GLY A C 1
ATOM 1371 O O . GLY A 1 175 ? 9.859 -8.812 -20.25 1 93.38 175 GLY A O 1
ATOM 1372 N N . HIS A 1 176 ? 9.93 -7.281 -21.906 1 94 176 HIS A N 1
ATOM 1373 C CA . HIS A 1 176 ? 8.523 -7.465 -22.25 1 94 176 HIS A CA 1
ATOM 1374 C C . HIS A 1 176 ? 8.352 -8.438 -23.406 1 94 176 HIS A C 1
ATOM 1376 O O . HIS A 1 176 ? 9.281 -8.633 -24.203 1 94 176 HIS A O 1
ATOM 1382 N N . VAL A 1 177 ? 7.215 -9.039 -23.406 1 93.81 177 VAL A N 1
ATOM 1383 C CA . VAL A 1 177 ? 6.898 -9.992 -24.453 1 93.81 177 VAL A CA 1
ATOM 1384 C C . VAL A 1 177 ? 5.496 -9.719 -25 1 93.81 177 VAL A C 1
ATOM 1386 O O . VAL A 1 177 ? 4.699 -9.031 -24.359 1 93.81 177 VAL A O 1
ATOM 1389 N N . LEU A 1 178 ? 5.332 -10.188 -26.219 1 95.06 178 LEU A N 1
ATOM 1390 C CA . LEU A 1 178 ? 3.994 -10.203 -26.812 1 95.06 178 LEU A CA 1
ATOM 1391 C C . LEU A 1 178 ? 3.316 -11.547 -26.562 1 95.06 178 LEU A C 1
ATOM 1393 O O . LEU A 1 178 ? 3.859 -12.594 -26.922 1 95.06 178 LEU A O 1
ATOM 1397 N N . MET A 1 179 ? 2.168 -11.484 -25.922 1 93.62 179 MET A N 1
ATOM 1398 C CA . MET A 1 179 ? 1.406 -12.695 -25.625 1 93.62 179 MET A CA 1
ATOM 1399 C C . MET A 1 179 ? 0.284 -12.891 -26.641 1 93.62 179 MET A C 1
ATOM 1401 O O . MET A 1 179 ? -0.368 -11.922 -27.047 1 93.62 179 MET A O 1
ATOM 1405 N N . TYR A 1 180 ? 0.114 -14.117 -27.016 1 93.62 180 TYR A N 1
ATOM 1406 C CA . TYR A 1 180 ? -0.959 -14.461 -27.938 1 93.62 180 TYR A CA 1
ATOM 1407 C C . TYR A 1 180 ? -1.357 -15.93 -27.797 1 93.62 180 TYR A C 1
ATOM 1409 O O . TYR A 1 180 ? -0.638 -16.719 -27.172 1 93.62 180 TYR A O 1
ATOM 1417 N N . ILE A 1 181 ? -2.516 -16.281 -28.281 1 92.25 181 ILE A N 1
ATOM 1418 C CA . ILE A 1 181 ? -2.98 -17.672 -28.172 1 92.25 181 ILE A CA 1
ATOM 1419 C C . ILE A 1 181 ? -3.08 -18.281 -29.562 1 92.25 181 ILE A C 1
ATOM 1421 O O . ILE A 1 181 ? -2.785 -19.469 -29.75 1 92.25 181 ILE A O 1
ATOM 1425 N N . ASP A 1 182 ? -3.445 -17.531 -30.578 1 91.81 182 ASP A N 1
ATOM 1426 C CA . ASP A 1 182 ? -3.58 -18.031 -31.953 1 91.81 182 ASP A CA 1
ATOM 1427 C C . ASP A 1 182 ? -2.254 -18.594 -32.469 1 91.81 182 ASP A C 1
ATOM 1429 O O . ASP A 1 182 ? -1.302 -17.844 -32.688 1 91.81 182 ASP A O 1
ATOM 1433 N N . GLU A 1 183 ? -2.25 -19.828 -32.75 1 90.81 183 GLU A N 1
ATOM 1434 C CA . GLU A 1 183 ? -1.041 -20.516 -33.219 1 90.81 183 GLU A CA 1
ATOM 1435 C C . GLU A 1 183 ? -0.562 -19.953 -34.531 1 90.81 183 GLU A C 1
ATOM 1437 O O . GLU A 1 183 ? 0.614 -20.078 -34.875 1 90.81 183 GLU A O 1
ATOM 1442 N N . ASN A 1 184 ? -1.477 -19.391 -35.188 1 91.31 184 ASN A N 1
ATOM 1443 C CA . ASN A 1 184 ? -1.137 -18.859 -36.5 1 91.31 184 ASN A CA 1
ATOM 1444 C C . ASN A 1 184 ? -0.661 -17.406 -36.438 1 91.31 184 ASN A C 1
ATOM 1446 O O . ASN A 1 184 ? -0.389 -16.781 -37.438 1 91.31 184 ASN A O 1
ATOM 1450 N N . PHE A 1 185 ? -0.578 -16.969 -35.188 1 92.19 185 PHE A N 1
ATOM 1451 C CA . PHE A 1 185 ? -0.123 -15.586 -35.031 1 92.19 185 PHE A CA 1
ATOM 1452 C C . PHE A 1 185 ? 1.318 -15.43 -35.5 1 92.19 185 PHE A C 1
ATOM 1454 O O . PHE A 1 185 ? 2.205 -16.172 -35.062 1 92.19 185 PHE A O 1
ATOM 1461 N N . THR A 1 186 ? 1.619 -14.414 -36.406 1 90 186 THR A N 1
ATOM 1462 C CA . THR A 1 186 ? 2.975 -14.141 -36.875 1 90 186 THR A CA 1
ATOM 1463 C C . THR A 1 186 ? 3.402 -12.727 -36.469 1 90 186 THR A C 1
ATOM 1465 O O . THR A 1 186 ? 4.473 -12.539 -35.875 1 90 186 THR A O 1
ATOM 1468 N N . GLU A 1 187 ? 2.494 -11.805 -36.812 1 92.44 187 GLU A N 1
ATOM 1469 C CA . GLU A 1 187 ? 2.762 -10.406 -36.5 1 92.44 187 GLU A CA 1
ATOM 1470 C C . GLU A 1 187 ? 1.467 -9.641 -36.25 1 92.44 187 GLU A C 1
ATOM 1472 O O . GLU A 1 187 ? 0.375 -10.156 -36.5 1 92.44 187 GLU A O 1
ATOM 1477 N N . ILE A 1 188 ? 1.639 -8.508 -35.719 1 95.38 188 ILE A N 1
ATOM 1478 C CA . ILE A 1 188 ? 0.49 -7.633 -35.5 1 95.38 188 ILE A CA 1
ATOM 1479 C C . ILE A 1 188 ? -0.043 -7.141 -36.844 1 95.38 188 ILE A C 1
ATOM 1481 O O . ILE A 1 188 ? 0.718 -6.637 -37.688 1 95.38 188 ILE A O 1
ATOM 1485 N N . GLU A 1 189 ? -1.332 -7.293 -37.062 1 95.12 189 GLU A N 1
ATOM 1486 C CA . GLU A 1 189 ? -1.968 -6.914 -38.312 1 95.12 189 GLU A CA 1
ATOM 1487 C C . GLU A 1 189 ? -3.16 -5.992 -38.062 1 95.12 189 GLU A C 1
ATOM 1489 O O . GLU A 1 189 ? -3.688 -5.93 -36.969 1 95.12 189 GLU A O 1
ATOM 1494 N N . ASP A 1 190 ? -3.514 -5.344 -39.156 1 96.31 190 ASP A N 1
ATOM 1495 C CA . ASP A 1 190 ? -4.68 -4.469 -39.094 1 96.31 190 ASP A CA 1
ATOM 1496 C C . ASP A 1 190 ? -5.934 -5.25 -38.719 1 96.31 190 ASP A C 1
ATOM 1498 O O . ASP A 1 190 ? -6.137 -6.375 -39.156 1 96.31 190 ASP A O 1
ATOM 1502 N N . GLY A 1 191 ? -6.672 -4.621 -37.844 1 95.56 191 GLY A N 1
ATOM 1503 C CA . GLY A 1 191 ? -7.949 -5.207 -37.469 1 95.56 191 GLY A CA 1
ATOM 1504 C C . GLY A 1 191 ? -7.883 -6.012 -36.188 1 95.56 191 GLY A C 1
ATOM 1505 O O . GLY A 1 191 ? -8.914 -6.449 -35.656 1 95.56 191 GLY A O 1
ATOM 1506 N N . MET A 1 192 ? -6.66 -6.188 -35.688 1 96.56 192 MET A N 1
ATOM 1507 C CA . MET A 1 192 ? -6.512 -6.941 -34.438 1 96.56 192 MET A CA 1
ATOM 1508 C C . MET A 1 192 ? -6.941 -6.109 -33.25 1 96.56 192 MET A C 1
ATOM 1510 O O . MET A 1 192 ? -7.102 -4.891 -33.344 1 96.56 192 MET A O 1
ATOM 1514 N N . VAL A 1 193 ? -7.203 -6.871 -32.219 1 96.88 193 VAL A N 1
ATOM 1515 C CA . VAL A 1 193 ? -7.621 -6.25 -30.953 1 96.88 193 VAL A CA 1
ATOM 1516 C C . VAL A 1 193 ? -6.539 -6.449 -29.891 1 96.88 193 VAL A C 1
ATOM 1518 O O . VAL A 1 193 ? -6.078 -7.57 -29.672 1 96.88 193 VAL A O 1
ATOM 1521 N N . ALA A 1 194 ? -6.109 -5.316 -29.281 1 95.81 194 ALA A N 1
ATOM 1522 C CA . ALA A 1 194 ? -5.117 -5.367 -28.203 1 95.81 194 ALA A CA 1
ATOM 1523 C C . ALA A 1 194 ? -5.672 -4.766 -26.922 1 95.81 194 ALA A C 1
ATOM 1525 O O . ALA A 1 194 ? -6.645 -4.008 -26.953 1 95.81 194 ALA A O 1
ATOM 1526 N N . ALA A 1 195 ? -5.059 -5.18 -25.812 1 93.19 195 ALA A N 1
ATOM 1527 C CA . ALA A 1 195 ? -5.453 -4.613 -24.531 1 93.19 195 ALA A CA 1
ATOM 1528 C C . ALA A 1 195 ? -4.414 -3.619 -24.031 1 93.19 195 ALA A C 1
ATOM 1530 O O . ALA A 1 195 ? -3.209 -3.828 -24.203 1 93.19 195 ALA A O 1
ATOM 1531 N N . ILE A 1 196 ? -4.969 -2.525 -23.438 1 92.31 196 ILE A N 1
ATOM 1532 C CA . ILE A 1 196 ? -4.105 -1.507 -22.844 1 92.31 196 ILE A CA 1
ATOM 1533 C C . ILE A 1 196 ? -4.5 -1.272 -21.391 1 92.31 196 ILE A C 1
ATOM 1535 O O . ILE A 1 196 ? -5.688 -1.136 -21.078 1 92.31 196 ILE A O 1
ATOM 1539 N N . ASP A 1 197 ? -3.551 -1.354 -20.531 1 89.69 197 ASP A N 1
ATOM 1540 C CA . ASP A 1 197 ? -3.695 -0.893 -19.156 1 89.69 197 ASP A CA 1
ATOM 1541 C C . ASP A 1 197 ? -3.219 0.55 -19.016 1 89.69 197 ASP A C 1
ATOM 1543 O O . ASP A 1 197 ? -2.018 0.808 -18.922 1 89.69 197 ASP A O 1
ATOM 1547 N N . ARG A 1 198 ? -4.113 1.436 -18.703 1 86.5 198 ARG A N 1
ATOM 1548 C CA . ARG A 1 198 ? -3.795 2.859 -18.688 1 86.5 198 ARG A CA 1
ATOM 1549 C C . ARG A 1 198 ? -3.035 3.227 -17.406 1 86.5 198 ARG A C 1
ATOM 1551 O O . ARG A 1 198 ? -2.395 4.277 -17.344 1 86.5 198 ARG A O 1
ATOM 1558 N N . ASP A 1 199 ? -3.082 2.383 -16.438 1 86.88 199 ASP A N 1
ATOM 1559 C CA . ASP A 1 199 ? -2.387 2.672 -15.18 1 86.88 199 ASP A CA 1
ATOM 1560 C C . ASP A 1 199 ? -0.928 2.23 -15.25 1 86.88 199 ASP A C 1
ATOM 1562 O O . ASP A 1 199 ? -0.122 2.6 -14.391 1 86.88 199 ASP A O 1
ATOM 1566 N N . SER A 1 200 ? -0.589 1.479 -16.281 1 90.19 200 SER A N 1
ATOM 1567 C CA . SER A 1 200 ? 0.791 1.062 -16.5 1 90.19 200 SER A CA 1
ATOM 1568 C C . SER A 1 200 ? 1.421 1.836 -17.656 1 90.19 200 SER A C 1
ATOM 1570 O O . SER A 1 200 ? 1.186 1.521 -18.828 1 90.19 200 SER A O 1
ATOM 1572 N N . VAL A 1 201 ? 2.285 2.676 -17.359 1 93.31 201 VAL A N 1
ATOM 1573 C CA . VAL A 1 201 ? 2.928 3.533 -18.359 1 93.31 201 VAL A CA 1
ATOM 1574 C C . VAL A 1 201 ? 3.746 2.684 -19.328 1 93.31 201 VAL A C 1
ATOM 1576 O O . VAL A 1 201 ? 3.715 2.906 -20.531 1 93.31 201 VAL A O 1
ATOM 1579 N N . ASP A 1 202 ? 4.398 1.719 -18.781 1 94.19 202 ASP A N 1
ATOM 1580 C CA . ASP A 1 202 ? 5.23 0.85 -19.609 1 94.19 202 ASP A CA 1
ATOM 1581 C C . ASP A 1 202 ? 4.379 0.063 -20.609 1 94.19 202 ASP A C 1
ATOM 1583 O O . ASP A 1 202 ? 4.672 0.047 -21.812 1 94.19 202 ASP A O 1
ATOM 1587 N N . GLN A 1 203 ? 3.355 -0.593 -20.125 1 92.38 203 GLN A N 1
ATOM 1588 C CA . GLN A 1 203 ? 2.506 -1.447 -20.953 1 92.38 203 GLN A CA 1
ATOM 1589 C C . GLN A 1 203 ? 1.791 -0.638 -22.031 1 92.38 203 GLN A C 1
ATOM 1591 O O . GLN A 1 203 ? 1.703 -1.069 -23.172 1 92.38 203 GLN A O 1
ATOM 1596 N N . GLU A 1 204 ? 1.291 0.53 -21.656 1 93.38 204 GLU A N 1
ATOM 1597 C CA . GLU A 1 204 ? 0.62 1.41 -22.609 1 93.38 204 GLU A CA 1
ATOM 1598 C C . GLU A 1 204 ? 1.575 1.862 -23.703 1 93.38 204 GLU A C 1
ATOM 1600 O O . GLU A 1 204 ? 1.269 1.733 -24.891 1 93.38 204 GLU A O 1
ATOM 1605 N N . ARG A 1 205 ? 2.695 2.328 -23.297 1 93.81 205 ARG A N 1
ATOM 1606 C CA . ARG A 1 205 ? 3.674 2.852 -24.25 1 93.81 205 ARG A CA 1
ATOM 1607 C C . ARG A 1 205 ? 4.152 1.761 -25.203 1 93.81 205 ARG A C 1
ATOM 1609 O O . ARG A 1 205 ? 4.191 1.965 -26.422 1 93.81 205 ARG A O 1
ATOM 1616 N N . LEU A 1 206 ? 4.496 0.657 -24.672 1 95.19 206 LEU A N 1
ATOM 1617 C CA . LEU A 1 206 ? 5.051 -0.425 -25.469 1 95.19 206 LEU A CA 1
ATOM 1618 C C . LEU A 1 206 ? 3.99 -1.005 -26.406 1 95.19 206 LEU A C 1
ATOM 1620 O O . LEU A 1 206 ? 4.301 -1.422 -27.516 1 95.19 206 LEU A O 1
ATOM 1624 N N . THR A 1 207 ? 2.736 -1.048 -25.938 1 95.31 207 THR A N 1
ATOM 1625 C CA . THR A 1 207 ? 1.642 -1.497 -26.797 1 95.31 207 THR A CA 1
ATOM 1626 C C . THR A 1 207 ? 1.456 -0.552 -27.984 1 95.31 207 THR A C 1
ATOM 1628 O O . THR A 1 207 ? 1.359 -0.997 -29.125 1 95.31 207 THR A O 1
ATOM 1631 N N . LEU A 1 208 ? 1.465 0.707 -27.672 1 94.56 208 LEU A N 1
ATOM 1632 C CA . LEU A 1 208 ? 1.286 1.704 -28.719 1 94.56 208 LEU A CA 1
ATOM 1633 C C . LEU A 1 208 ? 2.447 1.668 -29.703 1 94.56 208 LEU A C 1
ATOM 1635 O O . LEU A 1 208 ? 2.244 1.786 -30.922 1 94.56 208 LEU A O 1
ATOM 1639 N N . LEU A 1 209 ? 3.656 1.484 -29.219 1 94.81 209 LEU A N 1
ATOM 1640 C CA . LEU A 1 209 ? 4.832 1.403 -30.078 1 94.81 209 LEU A CA 1
ATOM 1641 C C . LEU A 1 209 ? 4.781 0.156 -30.953 1 94.81 209 LEU A C 1
ATOM 1643 O O . LEU A 1 209 ? 5.113 0.209 -32.125 1 94.81 209 LEU A O 1
ATOM 1647 N N . ALA A 1 210 ? 4.355 -0.943 -30.359 1 94.62 210 ALA A N 1
ATOM 1648 C CA . ALA A 1 210 ? 4.273 -2.207 -31.078 1 94.62 210 ALA A CA 1
ATOM 1649 C C . ALA A 1 210 ? 3.232 -2.133 -32.188 1 94.62 210 ALA A C 1
ATOM 1651 O O . ALA A 1 210 ? 3.371 -2.793 -33.219 1 94.62 210 ALA A O 1
ATOM 1652 N N . CYS A 1 211 ? 2.23 -1.334 -31.984 1 95 211 CYS A N 1
ATOM 1653 C CA . CYS A 1 211 ? 1.112 -1.239 -32.938 1 95 211 CYS A CA 1
ATOM 1654 C C . CYS A 1 211 ? 1.3 -0.073 -33.875 1 95 211 CYS A C 1
ATOM 1656 O O . CYS A 1 211 ? 0.371 0.301 -34.594 1 95 211 CYS A O 1
ATOM 1658 N N . ASN A 1 212 ? 2.463 0.495 -33.812 1 91.62 212 ASN A N 1
ATOM 1659 C CA . ASN A 1 212 ? 2.703 1.676 -34.656 1 91.62 212 ASN A CA 1
ATOM 1660 C C . ASN A 1 212 ? 2.361 1.417 -36.094 1 91.62 212 ASN A C 1
ATOM 1662 O O . ASN A 1 212 ? 2.73 0.38 -36.656 1 91.62 212 ASN A O 1
ATOM 1666 N N . ASN A 1 213 ? 1.659 2.291 -36.75 1 91.25 213 ASN A N 1
ATOM 1667 C CA . ASN A 1 213 ? 1.274 2.289 -38.156 1 91.25 213 ASN A CA 1
ATOM 1668 C C . ASN A 1 213 ? 0.278 1.174 -38.469 1 91.25 213 ASN A C 1
ATOM 1670 O O . ASN A 1 213 ? 0.178 0.721 -39.625 1 91.25 213 ASN A O 1
ATOM 1674 N N . LYS A 1 214 ? -0.288 0.566 -37.469 1 94.19 214 LYS A N 1
ATOM 1675 C CA . LYS A 1 214 ? -1.33 -0.442 -37.625 1 94.19 214 LYS A CA 1
ATOM 1676 C C . LYS A 1 214 ? -2.676 0.064 -37.125 1 94.19 214 LYS A C 1
ATOM 1678 O O . LYS A 1 214 ? -2.727 0.856 -36.188 1 94.19 214 LYS A O 1
ATOM 1683 N N . ASN A 1 215 ? -3.699 -0.33 -37.812 1 96.06 215 ASN A N 1
ATOM 1684 C CA . ASN A 1 215 ? -5.047 -0.055 -37.344 1 96.06 215 ASN A CA 1
ATOM 1685 C C . ASN A 1 215 ? -5.516 -1.114 -36.344 1 96.06 215 ASN A C 1
ATOM 1687 O O . ASN A 1 215 ? -6.066 -2.145 -36.75 1 96.06 215 ASN A O 1
ATOM 1691 N N . ILE A 1 216 ? -5.402 -0.797 -35.062 1 96.25 216 ILE A N 1
ATOM 1692 C CA . ILE A 1 216 ? -5.688 -1.746 -34 1 96.25 216 ILE A CA 1
ATOM 1693 C C . ILE A 1 216 ? -6.836 -1.223 -33.125 1 96.25 216 ILE A C 1
ATOM 1695 O O . ILE A 1 216 ? -6.918 -0.024 -32.875 1 96.25 216 ILE A O 1
ATOM 1699 N N . ASP A 1 217 ? -7.699 -2.094 -32.812 1 96.44 217 ASP A N 1
ATOM 1700 C CA . ASP A 1 217 ? -8.711 -1.764 -31.828 1 96.44 217 ASP A CA 1
ATOM 1701 C C . ASP A 1 217 ? -8.195 -2.02 -30.406 1 96.44 217 ASP A C 1
ATOM 1703 O O . ASP A 1 217 ? -7.734 -3.121 -30.094 1 96.44 217 ASP A O 1
ATOM 1707 N N . PHE A 1 218 ? -8.312 -0.974 -29.562 1 95.19 218 PHE A N 1
ATOM 1708 C CA . PHE A 1 218 ? -7.801 -1.104 -28.203 1 95.19 218 PHE A CA 1
ATOM 1709 C C . PHE A 1 218 ? -8.938 -1.286 -27.219 1 95.19 218 PHE A C 1
ATOM 1711 O O . PHE A 1 218 ? -9.938 -0.566 -27.266 1 95.19 218 PHE A O 1
ATOM 1718 N N . ILE A 1 219 ? -8.781 -2.27 -26.391 1 93.12 219 ILE A N 1
ATOM 1719 C CA . ILE A 1 219 ? -9.641 -2.436 -25.234 1 93.12 219 ILE A CA 1
ATOM 1720 C C . ILE A 1 219 ? -8.891 -2.016 -23.969 1 93.12 219 ILE A C 1
ATOM 1722 O O . ILE A 1 219 ? -7.742 -2.42 -23.766 1 93.12 219 ILE A O 1
ATOM 1726 N N . TYR A 1 220 ? -9.57 -1.247 -23.172 1 89.12 220 TYR A N 1
ATOM 1727 C CA . TYR A 1 220 ? -8.938 -0.777 -21.953 1 89.12 220 TYR A CA 1
ATOM 1728 C C . TYR A 1 220 ? -9.305 -1.665 -20.766 1 89.12 220 TYR A C 1
ATOM 1730 O O . TYR A 1 220 ? -10.484 -1.885 -20.5 1 89.12 220 TYR A O 1
ATOM 1738 N N . THR A 1 221 ? -8.242 -2.223 -20.125 1 86.44 221 THR A N 1
ATOM 1739 C CA . THR A 1 221 ? -8.422 -3.148 -19.016 1 86.44 221 THR A CA 1
ATOM 1740 C C . THR A 1 221 ? -7.27 -3.021 -18.016 1 86.44 221 THR A C 1
ATOM 1742 O O . THR A 1 221 ? -6.426 -2.131 -18.141 1 86.44 221 THR A O 1
ATOM 1745 N N . THR A 1 222 ? -7.352 -3.916 -16.984 1 82.12 222 THR A N 1
ATOM 1746 C CA . THR A 1 222 ? -6.277 -3.916 -16 1 82.12 222 THR A CA 1
ATOM 1747 C C . THR A 1 222 ? -5.258 -5.008 -16.312 1 82.12 222 THR A C 1
ATOM 1749 O O . THR A 1 222 ? -5.594 -6.023 -16.922 1 82.12 222 THR A O 1
ATOM 1752 N N . TYR A 1 223 ? -4.07 -4.734 -15.883 1 78.06 223 TYR A N 1
ATOM 1753 C CA . TYR A 1 223 ? -2.938 -5.605 -16.172 1 78.06 223 TYR A CA 1
ATOM 1754 C C . TYR A 1 223 ? -3.244 -7.047 -15.781 1 78.06 223 TYR A C 1
ATOM 1756 O O . TYR A 1 223 ? -2.961 -7.977 -16.547 1 78.06 223 TYR A O 1
ATOM 1764 N N . ASN A 1 224 ? -3.922 -7.258 -14.75 1 75.5 224 ASN A N 1
ATOM 1765 C CA . ASN A 1 224 ? -4.164 -8.594 -14.219 1 75.5 224 ASN A CA 1
ATOM 1766 C C . ASN A 1 224 ? -5.246 -9.328 -15.008 1 75.5 224 ASN A C 1
ATOM 1768 O O . ASN A 1 224 ? -5.434 -10.531 -14.844 1 75.5 224 ASN A O 1
ATOM 1772 N N . GLN A 1 225 ? -5.844 -8.609 -15.922 1 78.38 225 GLN A N 1
ATOM 1773 C CA . GLN A 1 225 ? -6.902 -9.219 -16.734 1 78.38 225 GLN A CA 1
ATOM 1774 C C . GLN A 1 225 ? -6.395 -9.578 -18.125 1 78.38 225 GLN A C 1
ATOM 1776 O O . GLN A 1 225 ? -7.121 -10.18 -18.922 1 78.38 225 GLN A O 1
ATOM 1781 N N . LEU A 1 226 ? -5.223 -9.289 -18.406 1 83.38 226 LEU A N 1
ATOM 1782 C CA . LEU A 1 226 ? -4.699 -9.461 -19.766 1 83.38 226 LEU A CA 1
ATOM 1783 C C . LEU A 1 226 ? -4.719 -10.93 -20.172 1 83.38 226 LEU A C 1
ATOM 1785 O O . LEU A 1 226 ? -5.176 -11.266 -21.266 1 83.38 226 LEU A O 1
ATOM 1789 N N . THR A 1 227 ? -4.328 -11.82 -19.266 1 84.19 227 THR A N 1
ATOM 1790 C CA . THR A 1 227 ? -4.266 -13.242 -19.594 1 84.19 227 THR A CA 1
ATOM 1791 C C . THR A 1 227 ? -5.664 -13.82 -19.781 1 84.19 227 THR A C 1
ATOM 1793 O O . THR A 1 227 ? -5.91 -14.578 -20.719 1 84.19 227 THR A O 1
ATOM 1796 N N . GLU A 1 228 ? -6.504 -13.406 -18.938 1 82.06 228 GLU A N 1
ATOM 1797 C CA . GLU A 1 228 ? -7.871 -13.898 -19.031 1 82.06 228 GLU A CA 1
ATOM 1798 C C . GLU A 1 228 ? -8.562 -13.383 -20.297 1 82.06 228 GLU A C 1
ATOM 1800 O O . GLU A 1 228 ? -9.32 -14.117 -20.938 1 82.06 228 GLU A O 1
ATOM 1805 N N . ASN A 1 229 ? -8.352 -12.172 -20.625 1 87 229 ASN A N 1
ATOM 1806 C CA . ASN A 1 229 ? -8.922 -11.609 -21.844 1 87 229 ASN A CA 1
ATOM 1807 C C . ASN A 1 229 ? -8.391 -12.32 -23.094 1 87 229 ASN A C 1
ATOM 1809 O O . ASN A 1 229 ? -9.125 -12.5 -24.062 1 87 229 ASN A O 1
ATOM 1813 N N . LEU A 1 230 ? -7.168 -12.711 -23.031 1 89.25 230 LEU A N 1
ATOM 1814 C CA . LEU A 1 230 ? -6.57 -13.477 -24.109 1 89.25 230 LEU A CA 1
ATOM 1815 C C . LEU A 1 230 ? -7.195 -14.867 -24.203 1 89.25 230 LEU A C 1
ATOM 1817 O O . LEU A 1 230 ? -7.574 -15.305 -25.297 1 89.25 230 LEU A O 1
ATOM 1821 N N . GLU A 1 231 ? -7.352 -15.484 -23.062 1 86.56 231 GLU A N 1
ATOM 1822 C CA . GLU A 1 231 ? -7.887 -16.844 -23.016 1 86.56 231 GLU A CA 1
ATOM 1823 C C . GLU A 1 231 ? -9.352 -16.875 -23.453 1 86.56 231 GLU A C 1
ATOM 1825 O O . GLU A 1 231 ? -9.805 -17.844 -24.047 1 86.56 231 GLU A O 1
ATOM 1830 N N . ASN A 1 232 ? -10.055 -15.781 -23.281 1 86.06 232 ASN A N 1
ATOM 1831 C CA . ASN A 1 232 ? -11.461 -15.695 -23.641 1 86.06 232 ASN A CA 1
ATOM 1832 C C . ASN A 1 232 ? -11.648 -15.094 -25.031 1 86.06 232 ASN A C 1
ATOM 1834 O O . ASN A 1 232 ? -12.766 -14.75 -25.422 1 86.06 232 ASN A O 1
ATOM 1838 N N . SER A 1 233 ? -10.578 -14.828 -25.672 1 89.38 233 SER A N 1
ATOM 1839 C CA . SER A 1 233 ? -10.547 -14.367 -27.062 1 89.38 233 SER A CA 1
ATOM 1840 C C . SER A 1 233 ? -11.18 -12.984 -27.203 1 89.38 233 SER A C 1
ATOM 1842 O O . SER A 1 233 ? -11.812 -12.68 -28.219 1 89.38 233 SER A O 1
ATOM 1844 N N . LYS A 1 234 ? -11.062 -12.281 -26.141 1 91.5 234 LYS A N 1
ATOM 1845 C CA . LYS A 1 234 ? -11.523 -10.898 -26.203 1 91.5 234 LYS A CA 1
ATOM 1846 C C . LYS A 1 234 ? -10.484 -10 -26.875 1 91.5 234 LYS A C 1
ATOM 1848 O O . LYS A 1 234 ? -10.82 -8.93 -27.375 1 91.5 234 LYS A O 1
ATOM 1853 N N . ILE A 1 235 ? -9.258 -10.414 -26.781 1 95 235 ILE A N 1
ATOM 1854 C CA . ILE A 1 235 ? -8.164 -9.719 -27.453 1 95 235 ILE A CA 1
ATOM 1855 C C . ILE A 1 235 ? -7.309 -10.711 -28.219 1 95 235 ILE A C 1
ATOM 1857 O O . ILE A 1 235 ? -7.336 -11.914 -27.938 1 95 235 ILE A O 1
ATOM 1861 N N . ASP A 1 236 ? -6.555 -10.164 -29.156 1 95.62 236 ASP A N 1
ATOM 1862 C CA . ASP A 1 236 ? -5.703 -11.008 -29.984 1 95.62 236 ASP A CA 1
ATOM 1863 C C . ASP A 1 236 ? -4.301 -11.133 -29.391 1 95.62 236 ASP A C 1
ATOM 1865 O O . ASP A 1 236 ? -3.627 -12.141 -29.578 1 95.62 236 ASP A O 1
ATOM 1869 N N . PHE A 1 237 ? -3.9 -10.062 -28.766 1 95 237 PHE A N 1
ATOM 1870 C CA . PHE A 1 237 ? -2.574 -10.07 -28.172 1 95 237 PHE A CA 1
ATOM 1871 C C . PHE A 1 237 ? -2.473 -9.016 -27.078 1 95 237 PHE A C 1
ATOM 1873 O O . PHE A 1 237 ? -3.354 -8.156 -26.938 1 95 237 PHE A O 1
ATOM 1880 N N . ALA A 1 238 ? -1.444 -9.141 -26.25 1 94.75 238 ALA A N 1
ATOM 1881 C CA . ALA A 1 238 ? -1.145 -8.164 -25.219 1 94.75 238 ALA A CA 1
ATOM 1882 C C . ALA A 1 238 ? 0.348 -8.141 -24.891 1 94.75 238 ALA A C 1
ATOM 1884 O O . ALA A 1 238 ? 1.044 -9.141 -25.078 1 94.75 238 ALA A O 1
ATOM 1885 N N . ILE A 1 239 ? 0.82 -7.012 -24.531 1 94.19 239 ILE A N 1
ATOM 1886 C CA . ILE A 1 239 ? 2.195 -6.887 -24.062 1 94.19 239 ILE A CA 1
ATOM 1887 C C . ILE A 1 239 ? 2.264 -7.215 -22.562 1 94.19 239 ILE A C 1
ATOM 1889 O O . ILE A 1 239 ? 1.403 -6.789 -21.797 1 94.19 239 ILE A O 1
ATOM 1893 N N . TRP A 1 240 ? 3.311 -7.949 -22.188 1 90.69 240 TRP A N 1
ATOM 1894 C CA . TRP A 1 240 ? 3.365 -8.484 -20.828 1 90.69 240 TRP A CA 1
ATOM 1895 C C . TRP A 1 240 ? 4.801 -8.547 -20.328 1 90.69 240 TRP A C 1
ATOM 1897 O O . TRP A 1 240 ? 5.746 -8.414 -21.109 1 90.69 240 TRP A O 1
ATOM 1907 N N . ASN A 1 241 ? 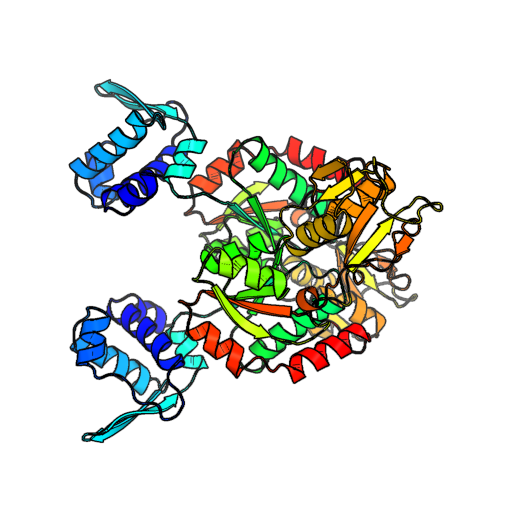4.859 -8.594 -19 1 90.25 241 ASN A N 1
ATOM 1908 C CA . ASN A 1 241 ? 6.145 -8.836 -18.359 1 90.25 241 ASN A CA 1
ATOM 1909 C C . ASN A 1 241 ? 6.609 -10.273 -18.547 1 90.25 241 ASN A C 1
ATOM 1911 O O . ASN A 1 241 ? 5.98 -11.211 -18.047 1 90.25 241 ASN A O 1
ATOM 1915 N N . GLY A 1 242 ? 7.676 -10.422 -19.172 1 89.56 242 GLY A N 1
ATOM 1916 C CA . GLY A 1 242 ? 8.172 -11.742 -19.516 1 89.56 242 GLY A CA 1
ATOM 1917 C C . GLY A 1 242 ? 8.539 -12.578 -18.312 1 89.56 242 GLY A C 1
ATOM 1918 O O . GLY A 1 242 ? 8.609 -13.805 -18.391 1 89.56 242 GLY A O 1
ATOM 1919 N N . ASP A 1 243 ? 8.734 -11.938 -17.156 1 90.31 243 ASP A N 1
ATOM 1920 C CA . ASP A 1 243 ? 9.117 -12.656 -15.945 1 90.31 243 ASP A CA 1
ATOM 1921 C C . ASP A 1 243 ? 7.895 -13.25 -15.25 1 90.31 243 ASP A C 1
ATOM 1923 O O . ASP A 1 243 ? 8.023 -14.086 -14.352 1 90.31 243 ASP A O 1
ATOM 1927 N N . GLU A 1 244 ? 6.75 -12.789 -15.57 1 83.56 244 GLU A N 1
ATOM 1928 C CA . GLU A 1 244 ? 5.547 -13.172 -14.836 1 83.56 244 GLU A CA 1
ATOM 1929 C C . GLU A 1 244 ? 4.805 -14.305 -15.539 1 83.56 244 GLU A C 1
ATOM 1931 O O . GLU A 1 244 ? 3.779 -14.781 -15.055 1 83.56 244 GLU A O 1
ATOM 1936 N N . LEU A 1 245 ? 5.156 -14.641 -16.625 1 71 245 LEU A N 1
ATOM 1937 C CA . LEU A 1 245 ? 4.465 -15.703 -17.344 1 71 245 LEU A CA 1
ATOM 1938 C C . LEU A 1 245 ? 4.652 -17.047 -16.641 1 71 245 LEU A C 1
ATOM 1940 O O . LEU A 1 245 ? 5.781 -17.453 -16.375 1 71 245 LEU A O 1
ATOM 1944 N N . LYS A 1 246 ? 3.611 -17.359 -15.812 1 61.44 246 LYS A N 1
ATOM 1945 C CA . LYS A 1 246 ? 3.643 -18.609 -15.055 1 61.44 246 LYS A CA 1
ATOM 1946 C C . LYS A 1 246 ? 3.205 -19.781 -15.93 1 61.44 246 LYS A C 1
ATOM 1948 O O . LYS A 1 246 ? 2.527 -19.594 -16.938 1 61.44 246 LYS A O 1
ATOM 1953 N N . ASP A 1 247 ? 3.701 -20.922 -15.508 1 54.09 247 ASP A N 1
ATOM 1954 C CA . ASP A 1 247 ? 3.406 -22.234 -16.109 1 54.09 247 ASP A CA 1
ATOM 1955 C C . ASP A 1 247 ? 1.9 -22.453 -16.203 1 54.09 247 ASP A C 1
ATOM 1957 O O . ASP A 1 247 ? 1.448 -23.328 -16.953 1 54.09 247 ASP A O 1
ATOM 1961 N N . LYS A 1 248 ? 1.115 -21.656 -15.5 1 54.97 248 LYS A N 1
ATOM 1962 C CA . LYS A 1 248 ? -0.309 -21.953 -15.414 1 54.97 248 LYS A CA 1
ATOM 1963 C C . LYS A 1 248 ? -1.028 -21.625 -16.719 1 54.97 248 LYS A C 1
ATOM 1965 O O . LYS A 1 248 ? -2.176 -22.016 -16.922 1 54.97 248 LYS A O 1
ATOM 1970 N N . HIS A 1 249 ? -0.331 -20.859 -17.609 1 62.69 249 HIS A N 1
ATOM 1971 C CA . HIS A 1 249 ? -1.065 -20.453 -18.812 1 62.69 249 HIS A CA 1
ATOM 1972 C C . HIS A 1 249 ? -0.536 -21.172 -20.047 1 62.69 249 HIS A C 1
ATOM 1974 O O . HIS A 1 249 ? -0.019 -20.531 -20.969 1 62.69 249 HIS A O 1
ATOM 1980 N N . SER A 1 250 ? -0.865 -22.406 -19.969 1 66.06 250 SER A N 1
ATOM 1981 C CA . SER A 1 250 ? -0.255 -23.312 -20.938 1 66.06 250 SER A CA 1
ATOM 1982 C C . SER A 1 250 ? -0.68 -22.984 -22.359 1 66.06 250 SER A C 1
ATOM 1984 O O . SER A 1 250 ? 0.024 -23.312 -23.312 1 66.06 250 SER A O 1
ATOM 1986 N N . LYS A 1 251 ? -1.681 -22.188 -22.484 1 84.38 251 LYS A N 1
ATOM 1987 C CA . LYS A 1 251 ? -2.16 -21.938 -23.844 1 84.38 251 LYS A CA 1
ATOM 1988 C C . LYS A 1 251 ? -1.589 -20.641 -24.406 1 84.38 251 LYS A C 1
ATOM 1990 O O . LYS A 1 251 ? -1.666 -20.391 -25.609 1 84.38 251 LYS A O 1
ATOM 1995 N N . ILE A 1 252 ? -0.997 -19.938 -23.609 1 89.5 252 ILE A N 1
ATOM 1996 C CA . ILE A 1 252 ? -0.523 -18.625 -24.031 1 89.5 252 ILE A CA 1
ATOM 1997 C C . ILE A 1 252 ? 0.903 -18.734 -24.562 1 89.5 252 ILE A C 1
ATOM 1999 O O . ILE A 1 252 ? 1.776 -19.312 -23.906 1 89.5 252 ILE A O 1
ATOM 2003 N N . MET A 1 253 ? 1.069 -18.328 -25.734 1 90.81 253 MET A N 1
ATOM 2004 C CA . MET A 1 253 ? 2.389 -18.266 -26.359 1 90.81 253 MET A CA 1
ATOM 2005 C C . MET A 1 253 ? 2.98 -16.875 -26.25 1 90.81 253 MET A C 1
ATOM 2007 O O . MET A 1 253 ? 2.252 -15.898 -26.047 1 90.81 253 MET A O 1
ATOM 2011 N N . THR A 1 254 ? 4.309 -16.875 -26.344 1 92.56 254 THR A N 1
ATOM 2012 C CA . THR A 1 254 ? 4.969 -15.57 -26.25 1 92.56 254 THR A CA 1
ATOM 2013 C C . THR A 1 254 ? 5.961 -15.383 -27.391 1 92.56 254 THR A C 1
ATOM 2015 O O . THR A 1 254 ? 6.461 -16.359 -27.953 1 92.56 254 THR A O 1
ATOM 2018 N N . LYS A 1 255 ? 6.137 -14.133 -27.797 1 92.25 255 LYS A N 1
ATOM 2019 C CA . LYS A 1 255 ? 7.148 -13.727 -28.766 1 92.25 255 LYS A CA 1
ATOM 2020 C C . LYS A 1 255 ? 7.898 -12.484 -28.281 1 92.25 255 LYS A C 1
ATOM 2022 O O . LYS A 1 255 ? 7.348 -11.672 -27.547 1 92.25 255 LYS A O 1
ATOM 2027 N N . LYS A 1 256 ? 9.117 -12.414 -28.688 1 90.62 256 LYS A N 1
ATOM 2028 C CA . LYS A 1 256 ? 9.914 -11.242 -28.344 1 90.62 256 LYS A CA 1
ATOM 2029 C C . LYS A 1 256 ? 9.32 -9.977 -28.953 1 90.62 256 LYS A C 1
ATOM 2031 O O . LYS A 1 256 ? 8.875 -9.984 -30.109 1 90.62 256 LYS A O 1
ATOM 2036 N N . LEU A 1 257 ? 9.305 -8.992 -28.125 1 90.12 257 LEU A N 1
ATOM 2037 C CA . LEU A 1 257 ? 8.797 -7.703 -28.594 1 90.12 257 LEU A CA 1
ATOM 2038 C C . LEU A 1 257 ? 9.828 -7 -29.469 1 90.12 257 LEU A C 1
ATOM 2040 O O . LEU A 1 257 ? 11.008 -6.91 -29.094 1 90.12 257 LEU A O 1
ATOM 2044 N N . ASP A 1 258 ? 9.445 -6.496 -30.641 1 86.38 258 ASP A N 1
ATOM 2045 C CA . ASP A 1 258 ? 10.336 -5.797 -31.562 1 86.38 258 ASP A CA 1
ATOM 2046 C C . ASP A 1 258 ? 10.406 -4.309 -31.234 1 86.38 258 ASP A C 1
ATOM 2048 O O . ASP A 1 258 ? 10.195 -3.467 -32.125 1 86.38 258 ASP A O 1
ATOM 2052 N N . VAL A 1 259 ? 10.43 -3.92 -30.047 1 91.94 259 VAL A N 1
ATOM 2053 C CA . VAL A 1 259 ? 10.562 -2.559 -29.547 1 91.94 259 VAL A CA 1
ATOM 2054 C C . VAL A 1 259 ? 11.656 -2.504 -28.484 1 91.94 259 VAL A C 1
ATOM 2056 O O . VAL A 1 259 ? 11.781 -3.422 -27.656 1 91.94 259 VAL A O 1
ATOM 2059 N N . ASN A 1 260 ? 12.438 -1.479 -28.609 1 91.06 260 ASN A N 1
ATOM 2060 C CA . ASN A 1 260 ? 13.453 -1.318 -27.578 1 91.06 260 ASN A CA 1
ATOM 2061 C C . ASN A 1 260 ? 12.828 -1.002 -26.219 1 91.06 260 ASN A C 1
ATOM 2063 O O . ASN A 1 260 ? 12.203 0.05 -26.047 1 91.06 260 ASN A O 1
ATOM 2067 N N . ASP A 1 261 ? 12.977 -1.909 -25.297 1 92.69 261 ASP A N 1
ATOM 2068 C CA . ASP A 1 261 ? 12.398 -1.7 -23.969 1 92.69 261 ASP A CA 1
ATOM 2069 C C . ASP A 1 261 ? 13.484 -1.689 -22.891 1 92.69 261 ASP A C 1
ATOM 2071 O O . ASP A 1 261 ? 13.211 -2 -21.734 1 92.69 261 ASP A O 1
ATOM 2075 N N . SER A 1 262 ? 14.711 -1.346 -23.25 1 94.31 262 SER A N 1
ATOM 2076 C CA . SER A 1 262 ? 15.844 -1.392 -22.328 1 94.31 262 SER A CA 1
ATOM 2077 C C . SER A 1 262 ? 15.602 -0.502 -21.125 1 94.31 262 SER A C 1
ATOM 2079 O O . SER A 1 262 ? 15.82 -0.925 -19.984 1 94.31 262 SER A O 1
ATOM 2081 N N . ILE A 1 263 ? 15.109 0.679 -21.344 1 96.38 263 ILE A N 1
ATOM 2082 C CA . ILE A 1 263 ? 14.906 1.646 -20.281 1 96.38 263 ILE A CA 1
ATOM 2083 C C . ILE A 1 263 ? 13.812 1.153 -19.328 1 96.38 263 ILE A C 1
ATOM 2085 O O . ILE A 1 263 ? 13.805 1.481 -18.141 1 96.38 263 ILE A O 1
ATOM 2089 N N . ASN A 1 264 ? 12.914 0.314 -19.875 1 96.5 264 ASN A N 1
ATOM 2090 C CA . ASN A 1 264 ? 11.812 -0.233 -19.094 1 96.5 264 ASN A CA 1
ATOM 2091 C C . ASN A 1 264 ? 12.289 -1.341 -18.156 1 96.5 264 ASN A C 1
ATOM 2093 O O . ASN A 1 264 ? 11.57 -1.723 -17.234 1 96.5 264 ASN A O 1
ATOM 2097 N N . THR A 1 265 ? 13.484 -1.845 -18.344 1 97.06 265 THR A N 1
ATOM 2098 C CA . THR A 1 265 ? 13.969 -2.982 -17.578 1 97.06 265 THR A CA 1
ATOM 2099 C C . THR A 1 265 ? 14.766 -2.51 -16.359 1 97.06 265 THR A C 1
ATOM 2101 O O . THR A 1 265 ? 15.227 -3.326 -15.562 1 97.06 265 THR A O 1
ATOM 2104 N N . ILE A 1 266 ? 14.938 -1.222 -16.25 1 98.19 266 ILE A N 1
ATOM 2105 C CA . ILE A 1 266 ? 15.766 -0.655 -15.195 1 98.19 266 ILE A CA 1
ATOM 2106 C C . ILE A 1 266 ? 14.883 -0.237 -14.016 1 98.19 266 ILE A C 1
ATOM 2108 O O . ILE A 1 266 ? 14 0.609 -14.172 1 98.19 266 ILE A O 1
ATOM 2112 N N . ALA A 1 267 ? 15.148 -0.851 -12.844 1 98.56 267 ALA A N 1
ATOM 2113 C CA . ALA A 1 267 ? 14.453 -0.431 -11.625 1 98.56 267 ALA A CA 1
ATOM 2114 C C . ALA A 1 267 ? 15.07 0.84 -11.055 1 98.56 267 ALA A C 1
ATOM 2116 O O . ALA A 1 267 ? 16.297 0.986 -11.023 1 98.56 267 ALA A O 1
ATOM 2117 N N . VAL A 1 268 ? 14.211 1.72 -10.609 1 98.75 268 VAL A N 1
ATOM 2118 C CA . VAL A 1 268 ? 14.688 2.928 -9.938 1 98.75 268 VAL A CA 1
ATOM 2119 C C . VAL A 1 268 ? 13.852 3.189 -8.688 1 98.75 268 VAL A C 1
ATOM 2121 O O . VAL A 1 268 ? 12.742 2.674 -8.555 1 98.75 268 VAL A O 1
ATOM 2124 N N . ILE A 1 269 ? 14.461 3.902 -7.789 1 98.75 269 ILE A N 1
ATOM 2125 C CA . ILE A 1 269 ? 13.742 4.402 -6.621 1 98.75 269 ILE A CA 1
ATOM 2126 C C . ILE A 1 269 ? 13.398 5.875 -6.816 1 98.75 269 ILE A C 1
ATOM 2128 O O . ILE A 1 269 ? 14.281 6.691 -7.102 1 98.75 269 ILE A O 1
ATOM 2132 N N . VAL A 1 270 ? 12.109 6.203 -6.684 1 98.81 270 VAL A N 1
ATOM 2133 C CA . VAL A 1 270 ? 11.609 7.562 -6.859 1 98.81 270 VAL A CA 1
ATOM 2134 C C . VAL A 1 270 ? 11.102 8.102 -5.52 1 98.81 270 VAL A C 1
ATOM 2136 O O . VAL A 1 270 ? 10.445 7.391 -4.762 1 98.81 270 VAL A O 1
ATOM 2139 N N . ILE A 1 271 ? 11.453 9.336 -5.195 1 98.31 271 ILE A N 1
ATOM 2140 C CA . ILE A 1 271 ? 10.984 9.984 -3.971 1 98.31 271 ILE A CA 1
ATOM 2141 C C . ILE A 1 271 ? 10.43 11.367 -4.297 1 98.31 271 ILE A C 1
ATOM 2143 O O . ILE A 1 271 ? 10.547 11.836 -5.43 1 98.31 271 ILE A O 1
ATOM 2147 N N . ASP A 1 272 ? 9.711 11.953 -3.334 1 97.38 272 ASP A N 1
ATOM 2148 C CA . ASP A 1 272 ? 9.406 13.383 -3.357 1 97.38 272 ASP A CA 1
ATOM 2149 C C . ASP A 1 272 ? 10.641 14.211 -3.031 1 97.38 272 ASP A C 1
ATOM 2151 O O . ASP A 1 272 ? 11.289 14.008 -2 1 97.38 272 ASP A O 1
ATOM 2155 N N . LYS A 1 273 ? 10.938 15.195 -3.832 1 94.81 273 LYS A N 1
ATOM 2156 C CA . LYS A 1 273 ? 12.133 16.016 -3.684 1 94.81 273 LYS A CA 1
ATOM 2157 C C . LYS A 1 273 ? 12.172 16.688 -2.311 1 94.81 273 LYS A C 1
ATOM 2159 O O . LYS A 1 273 ? 13.242 16.984 -1.791 1 94.81 273 LYS A O 1
ATOM 2164 N N . LYS A 1 274 ? 11.078 16.859 -1.76 1 89.88 274 LYS A N 1
ATOM 2165 C CA . LYS A 1 274 ? 10.984 17.547 -0.469 1 89.88 274 LYS A CA 1
ATOM 2166 C C . LYS A 1 274 ? 11.5 16.656 0.656 1 89.88 274 LYS A C 1
ATOM 2168 O O . LYS A 1 274 ? 11.859 17.141 1.729 1 89.88 274 LYS A O 1
ATOM 2173 N N . ARG A 1 275 ? 11.523 15.406 0.392 1 89.62 275 ARG A N 1
ATOM 2174 C CA . ARG A 1 275 ? 11.953 14.461 1.42 1 89.62 275 ARG A CA 1
ATOM 2175 C C . ARG A 1 275 ? 13.453 14.219 1.343 1 89.62 275 ARG A C 1
ATOM 2177 O O . ARG A 1 275 ? 13.891 13.102 1.04 1 89.62 275 ARG A O 1
ATOM 2184 N N . ILE A 1 276 ? 14.156 15.125 1.786 1 84.94 276 ILE A N 1
ATOM 2185 C CA . ILE A 1 276 ? 15.609 15.125 1.663 1 84.94 276 ILE A CA 1
ATOM 2186 C C . ILE A 1 276 ? 16.203 14.008 2.523 1 84.94 276 ILE A C 1
ATOM 2188 O O . ILE A 1 276 ? 17.203 13.398 2.154 1 84.94 276 ILE A O 1
ATOM 2192 N N . GLU A 1 277 ? 15.602 13.758 3.686 1 85.19 277 GLU A N 1
ATOM 2193 C CA . GLU A 1 277 ? 16.078 12.688 4.559 1 85.19 277 GLU A CA 1
ATOM 2194 C C . GLU A 1 277 ? 15.984 11.328 3.867 1 85.19 277 GLU A C 1
ATOM 2196 O O . GLU A 1 277 ? 16.844 10.469 4.059 1 85.19 277 GLU A O 1
ATOM 2201 N N . MET A 1 278 ? 14.938 11.086 3.041 1 91 278 MET A N 1
ATOM 2202 C CA . MET A 1 278 ? 14.75 9.82 2.328 1 91 278 MET A CA 1
ATOM 2203 C C . MET A 1 278 ? 15.805 9.648 1.242 1 91 278 MET A C 1
ATOM 2205 O O . MET A 1 278 ? 16.297 8.539 1.028 1 91 278 MET A O 1
ATOM 2209 N N . LYS A 1 279 ? 16.125 10.766 0.604 1 91.88 279 LYS A N 1
ATOM 2210 C CA . LYS A 1 279 ? 17.188 10.742 -0.398 1 91.88 279 LYS A CA 1
ATOM 2211 C C . LYS A 1 279 ? 18.5 10.242 0.205 1 91.88 279 LYS A C 1
ATOM 2213 O O . LYS A 1 279 ? 19.156 9.359 -0.351 1 91.88 279 LYS A O 1
ATOM 2218 N N . LYS A 1 280 ? 18.828 10.773 1.298 1 87.25 280 LYS A N 1
ATOM 2219 C CA . LYS A 1 280 ? 20.078 10.414 1.954 1 87.25 280 LYS A CA 1
ATOM 2220 C C . LYS A 1 280 ? 20.062 8.961 2.412 1 87.25 280 LYS A C 1
ATOM 2222 O O . LYS A 1 280 ? 21.047 8.242 2.25 1 87.25 280 LYS A O 1
ATOM 2227 N N . ILE A 1 281 ? 18.953 8.539 2.967 1 88.75 281 ILE A N 1
ATOM 2228 C CA . ILE A 1 281 ? 18.812 7.168 3.445 1 88.75 281 ILE A CA 1
ATOM 2229 C C . ILE A 1 281 ? 19.016 6.195 2.287 1 88.75 281 ILE A C 1
ATOM 2231 O O . ILE A 1 281 ? 19.781 5.238 2.396 1 88.75 281 ILE A O 1
ATOM 2235 N N . ILE A 1 282 ? 18.328 6.449 1.185 1 94.25 282 ILE A N 1
ATOM 2236 C CA . ILE A 1 282 ? 18.375 5.551 0.035 1 94.25 282 ILE A CA 1
ATOM 2237 C C . ILE A 1 282 ? 19.781 5.535 -0.56 1 94.25 282 ILE A C 1
ATOM 2239 O O . ILE A 1 282 ? 20.328 4.469 -0.86 1 94.25 282 ILE A O 1
ATOM 2243 N N . GLN A 1 283 ? 20.344 6.699 -0.646 1 92.25 283 GLN A N 1
ATOM 2244 C CA . GLN A 1 283 ? 21.672 6.809 -1.246 1 92.25 283 GLN A CA 1
ATOM 2245 C C . GLN A 1 283 ? 22.734 6.156 -0.362 1 92.25 283 GLN A C 1
ATOM 2247 O O . GLN A 1 283 ? 23.656 5.516 -0.864 1 92.25 283 GLN A O 1
ATOM 2252 N N . ASP A 1 284 ? 22.578 6.227 0.892 1 88.38 284 ASP A N 1
ATOM 2253 C CA . ASP A 1 284 ? 23.625 5.789 1.811 1 88.38 284 ASP A CA 1
ATOM 2254 C C . ASP A 1 284 ? 23.453 4.312 2.166 1 88.38 284 ASP A C 1
ATOM 2256 O O . ASP A 1 284 ? 24.438 3.613 2.418 1 88.38 284 ASP A O 1
ATOM 2260 N N . TYR A 1 285 ? 22.234 3.854 2.154 1 90.88 285 TYR A N 1
ATOM 2261 C CA . TYR A 1 285 ? 22.062 2.561 2.805 1 90.88 285 TYR A CA 1
ATOM 2262 C C . TYR A 1 285 ? 21.578 1.513 1.812 1 90.88 285 TYR A C 1
ATOM 2264 O O . TYR A 1 285 ? 21.5 0.327 2.143 1 90.88 285 TYR A O 1
ATOM 2272 N N . ILE A 1 286 ? 21.203 1.908 0.667 1 95.38 286 ILE A N 1
ATOM 2273 C CA . ILE A 1 286 ? 20.875 0.94 -0.37 1 95.38 286 ILE A CA 1
ATOM 2274 C C . ILE A 1 286 ? 22.016 0.841 -1.378 1 95.38 286 ILE A C 1
ATOM 2276 O O . ILE A 1 286 ? 22.234 1.765 -2.164 1 95.38 286 ILE A O 1
ATOM 2280 N N . ASP A 1 287 ? 22.672 -0.241 -1.282 1 95.81 287 ASP A N 1
ATOM 2281 C CA . ASP A 1 287 ? 23.812 -0.492 -2.16 1 95.81 287 ASP A CA 1
ATOM 2282 C C . ASP A 1 287 ? 23.375 -1.253 -3.412 1 95.81 287 ASP A C 1
ATOM 2284 O O . ASP A 1 287 ? 22.75 -2.309 -3.318 1 95.81 287 ASP A O 1
ATOM 2288 N N . ILE A 1 288 ? 23.797 -0.827 -4.496 1 97.31 288 ILE A N 1
ATOM 2289 C CA . ILE A 1 288 ? 23.344 -1.363 -5.777 1 97.31 288 ILE A CA 1
ATOM 2290 C C . ILE A 1 288 ? 23.859 -2.791 -5.945 1 97.31 288 ILE A C 1
ATOM 2292 O O . ILE A 1 288 ? 23.109 -3.682 -6.352 1 97.31 288 ILE A O 1
ATOM 2296 N N . ASP A 1 289 ? 25.078 -2.99 -5.594 1 97.25 289 ASP A N 1
ATOM 2297 C CA . ASP A 1 289 ? 25.672 -4.316 -5.758 1 97.25 289 ASP A CA 1
ATOM 2298 C C . ASP A 1 289 ? 25.016 -5.324 -4.816 1 97.25 289 ASP A C 1
ATOM 2300 O O . ASP A 1 289 ? 24.766 -6.469 -5.199 1 97.25 289 ASP A O 1
ATOM 2304 N N . PHE A 1 290 ? 24.766 -4.871 -3.637 1 97 290 PHE A N 1
ATOM 2305 C CA . PHE A 1 290 ? 24.078 -5.723 -2.674 1 97 290 PHE A CA 1
ATOM 2306 C C . PHE A 1 290 ? 22.703 -6.109 -3.184 1 97 290 PHE A C 1
ATOM 2308 O O . PHE A 1 290 ? 22.312 -7.285 -3.135 1 97 290 PHE A O 1
ATOM 2315 N N . VAL A 1 291 ? 21.984 -5.129 -3.717 1 97.12 291 VAL A N 1
ATOM 2316 C CA . VAL A 1 291 ? 20.625 -5.359 -4.203 1 97.12 291 VAL A CA 1
ATOM 2317 C C . VAL A 1 291 ? 20.656 -6.355 -5.359 1 97.12 291 VAL A C 1
ATOM 2319 O O . VAL A 1 291 ? 19.891 -7.312 -5.387 1 97.12 291 VAL A O 1
ATOM 2322 N N . ARG A 1 292 ? 21.578 -6.195 -6.27 1 97.38 292 ARG A N 1
ATOM 2323 C CA . ARG A 1 292 ? 21.688 -7.074 -7.43 1 97.38 292 ARG A CA 1
ATOM 2324 C C . ARG A 1 292 ? 22.062 -8.492 -7.016 1 97.38 292 ARG A C 1
ATOM 2326 O O . ARG A 1 292 ? 21.594 -9.461 -7.602 1 97.38 292 ARG A O 1
ATOM 2333 N N . GLU A 1 293 ? 22.875 -8.578 -6.039 1 97.56 293 GLU A N 1
ATOM 2334 C CA . GLU A 1 293 ? 23.297 -9.891 -5.547 1 97.56 293 GLU A CA 1
ATOM 2335 C C . GLU A 1 293 ? 22.141 -10.641 -4.91 1 97.56 293 GLU A C 1
ATOM 2337 O O . GLU A 1 293 ? 21.922 -11.82 -5.215 1 97.56 293 GLU A O 1
ATOM 2342 N N . ILE A 1 294 ? 21.422 -9.969 -4.062 1 97.06 294 ILE A N 1
ATOM 2343 C CA . ILE A 1 294 ? 20.281 -10.586 -3.402 1 97.06 294 ILE A CA 1
ATOM 2344 C C . ILE A 1 294 ? 19.234 -10.984 -4.445 1 97.06 294 ILE A C 1
ATOM 2346 O O . ILE A 1 294 ? 18.672 -12.078 -4.387 1 97.06 294 ILE A O 1
ATOM 2350 N N . GLN A 1 295 ? 18.969 -10.07 -5.363 1 96.44 295 GLN A N 1
ATOM 2351 C CA . GLN A 1 295 ? 18.016 -10.352 -6.426 1 96.44 295 GLN A CA 1
ATOM 2352 C C . GLN A 1 295 ? 18.406 -11.602 -7.207 1 96.44 295 GLN A C 1
ATOM 2354 O O . GLN A 1 295 ? 17.578 -12.469 -7.465 1 96.44 295 GLN A O 1
ATOM 2359 N N . ARG A 1 296 ? 19.672 -11.719 -7.527 1 96.5 296 ARG A N 1
ATOM 2360 C CA . ARG A 1 296 ? 20.172 -12.883 -8.25 1 96.5 296 ARG A CA 1
ATOM 2361 C C . ARG A 1 296 ? 19.984 -14.156 -7.438 1 96.5 296 ARG A C 1
ATOM 2363 O O . ARG A 1 296 ? 19.562 -15.188 -7.973 1 96.5 296 ARG A O 1
ATOM 2370 N N . LYS A 1 297 ? 20.234 -14.102 -6.188 1 96.44 297 LYS A N 1
ATOM 2371 C CA . LYS A 1 297 ? 20.078 -15.258 -5.312 1 96.44 297 LYS A CA 1
ATOM 2372 C C . LYS A 1 297 ? 18.625 -15.711 -5.25 1 96.44 297 LYS A C 1
ATOM 2374 O O . LYS A 1 297 ? 18.344 -16.906 -5.273 1 96.44 297 LYS A O 1
ATOM 2379 N N . VAL A 1 298 ? 17.734 -14.758 -5.227 1 93.38 298 VAL A N 1
ATOM 2380 C CA . VAL A 1 298 ? 16.312 -15.078 -5.164 1 93.38 298 VAL A CA 1
ATOM 2381 C C . VAL A 1 298 ? 15.859 -15.672 -6.496 1 93.38 298 VAL A C 1
ATOM 2383 O O . VAL A 1 298 ? 15.156 -16.688 -6.523 1 93.38 298 VAL A O 1
ATOM 2386 N N . ILE A 1 299 ? 16.344 -15.102 -7.578 1 92.69 299 ILE A N 1
ATOM 2387 C CA . ILE A 1 299 ? 15.977 -15.555 -8.914 1 92.69 299 ILE A CA 1
ATOM 2388 C C . ILE A 1 299 ? 16.453 -17 -9.117 1 92.69 299 ILE A C 1
ATOM 2390 O O . ILE A 1 299 ? 15.75 -17.812 -9.703 1 92.69 299 ILE A O 1
ATOM 2394 N N . LYS A 1 300 ? 17.609 -17.312 -8.539 1 93.25 300 LYS A N 1
ATOM 2395 C CA . LYS A 1 300 ? 18.203 -18.641 -8.68 1 93.25 300 LYS A CA 1
ATOM 2396 C C . LYS A 1 300 ? 17.703 -19.594 -7.602 1 93.25 300 LYS A C 1
ATOM 2398 O O . LYS A 1 300 ? 18.234 -20.703 -7.453 1 93.25 300 LYS A O 1
ATOM 2403 N N . ASN A 1 301 ? 16.828 -19.141 -6.754 1 87.31 301 ASN A N 1
ATOM 2404 C CA . ASN A 1 301 ? 16.25 -19.922 -5.672 1 87.31 301 ASN A CA 1
ATOM 2405 C C . ASN A 1 301 ? 17.297 -20.312 -4.633 1 87.31 301 ASN A C 1
ATOM 2407 O O . ASN A 1 301 ? 17.25 -21.406 -4.059 1 87.31 301 ASN A O 1
ATOM 2411 N N . LYS A 1 302 ? 18.312 -19.484 -4.457 1 90.88 302 LYS A N 1
ATOM 2412 C CA . LYS A 1 302 ? 19.359 -19.688 -3.455 1 90.88 302 LYS A CA 1
ATOM 2413 C C . LYS A 1 302 ? 19.031 -18.938 -2.164 1 90.88 302 LYS A C 1
ATOM 2415 O O . LYS A 1 302 ? 19.688 -19.141 -1.145 1 90.88 302 LYS A O 1
ATOM 2420 N N . MET A 1 303 ? 18.031 -18.141 -2.297 1 89.5 303 MET A N 1
ATOM 2421 C CA . MET A 1 303 ? 17.578 -17.375 -1.137 1 89.5 303 MET A CA 1
ATOM 2422 C C . MET A 1 303 ? 16.047 -17.266 -1.116 1 89.5 303 MET A C 1
ATOM 2424 O O . MET A 1 303 ? 15.422 -17.062 -2.156 1 89.5 303 MET A O 1
ATOM 2428 N N . ILE A 1 304 ? 15.516 -17.438 0.038 1 84 304 ILE A N 1
ATOM 2429 C CA . ILE A 1 304 ? 14.078 -17.297 0.217 1 84 304 ILE A CA 1
ATOM 2430 C C . ILE A 1 304 ? 13.703 -15.82 0.31 1 84 304 ILE A C 1
ATOM 2432 O O . ILE A 1 304 ? 14.266 -15.086 1.13 1 84 304 ILE A O 1
ATOM 2436 N N . PRO A 1 305 ? 12.828 -15.406 -0.542 1 87.44 305 PRO A N 1
ATOM 2437 C CA . PRO A 1 305 ? 12.453 -13.992 -0.502 1 87.44 305 PRO A CA 1
ATOM 2438 C C . PRO A 1 305 ? 11.758 -13.594 0.8 1 87.44 305 PRO A C 1
ATOM 2440 O O . PRO A 1 305 ? 11.023 -14.398 1.379 1 87.44 305 PRO A O 1
ATOM 2443 N N . LYS A 1 306 ? 12.086 -12.414 1.27 1 83.19 306 LYS A N 1
ATOM 2444 C CA . LYS A 1 306 ? 11.445 -11.805 2.432 1 83.19 306 LYS A CA 1
ATOM 2445 C C . LYS A 1 306 ? 10.781 -10.484 2.059 1 83.19 306 LYS A C 1
ATOM 2447 O O . LYS A 1 306 ? 11.461 -9.477 1.827 1 83.19 306 LYS A O 1
ATOM 2452 N N . TYR A 1 307 ? 9.414 -10.562 1.978 1 80.75 307 TYR A N 1
ATOM 2453 C CA . TYR A 1 307 ? 8.711 -9.352 1.583 1 80.75 307 TYR A CA 1
ATOM 2454 C C . TYR A 1 307 ? 7.324 -9.289 2.217 1 80.75 307 TYR A C 1
ATOM 2456 O O . TYR A 1 307 ? 6.766 -10.32 2.604 1 80.75 307 TYR A O 1
ATOM 2464 N N . MET B 1 1 ? -11.305 24.766 -11.469 1 27.02 1 MET B N 1
ATOM 2465 C CA . MET B 1 1 ? -9.867 24.766 -11.188 1 27.02 1 MET B CA 1
ATOM 2466 C C . MET B 1 1 ? -9.5 25.875 -10.227 1 27.02 1 MET B C 1
ATOM 2468 O O . MET B 1 1 ? -8.32 26.062 -9.898 1 27.02 1 MET B O 1
ATOM 2472 N N . LYS B 1 2 ? -10.453 26.75 -10.109 1 38.22 2 LYS B N 1
ATOM 2473 C CA . LYS B 1 2 ? -10.594 27.922 -9.25 1 38.22 2 LYS B CA 1
ATOM 2474 C C . LYS B 1 2 ? -10.688 27.516 -7.781 1 38.22 2 LYS B C 1
ATOM 2476 O O . LYS B 1 2 ? -10.562 28.359 -6.887 1 38.22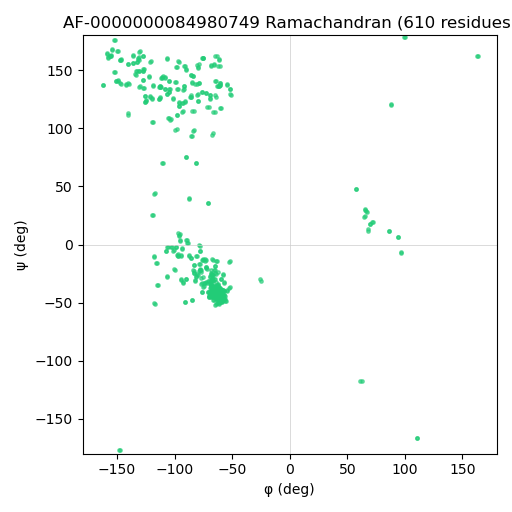 2 LYS B O 1
ATOM 2481 N N . THR B 1 3 ? -11.109 26.188 -7.598 1 37.53 3 THR B N 1
ATOM 2482 C CA . THR B 1 3 ? -11.508 25.766 -6.262 1 37.53 3 THR B CA 1
ATOM 2483 C C . THR B 1 3 ? -10.289 25.547 -5.375 1 37.53 3 THR B C 1
ATOM 2485 O O . THR B 1 3 ? -10.352 25.766 -4.16 1 37.53 3 THR B O 1
ATOM 2488 N N . GLN B 1 4 ? -9.219 25.109 -5.965 1 37.97 4 GLN B N 1
ATOM 2489 C CA . GLN B 1 4 ? -8.055 24.797 -5.148 1 37.97 4 GLN B CA 1
ATOM 2490 C C . GLN B 1 4 ? -7.453 26.047 -4.535 1 37.97 4 GLN B C 1
ATOM 2492 O O . GLN B 1 4 ? -7.027 26.047 -3.379 1 37.97 4 GLN B O 1
ATOM 2497 N N . ASN B 1 5 ? -7.344 27.078 -5.312 1 39.31 5 ASN B N 1
ATOM 2498 C CA . ASN B 1 5 ? -6.742 28.312 -4.824 1 39.31 5 ASN B CA 1
ATOM 2499 C C . ASN B 1 5 ? -7.559 28.938 -3.689 1 39.31 5 ASN B C 1
ATOM 2501 O O . ASN B 1 5 ? -7 29.547 -2.777 1 39.31 5 ASN B O 1
ATOM 2505 N N . GLU B 1 6 ? -8.789 28.969 -3.867 1 43.22 6 GLU B N 1
ATOM 2506 C CA . GLU B 1 6 ? -9.672 29.594 -2.883 1 43.22 6 GLU B CA 1
ATOM 2507 C C . GLU B 1 6 ? -9.703 28.781 -1.587 1 43.22 6 GLU B C 1
ATOM 2509 O O . GLU B 1 6 ? -9.992 29.328 -0.519 1 43.22 6 GLU B O 1
ATOM 2514 N N . LEU B 1 7 ? -9.414 27.438 -1.625 1 46.34 7 LEU B N 1
ATOM 2515 C CA . LEU B 1 7 ? -9.43 26.547 -0.473 1 46.34 7 LEU B CA 1
ATOM 2516 C C . LEU B 1 7 ? -8.18 26.734 0.381 1 46.34 7 LEU B C 1
ATOM 2518 O O . LEU B 1 7 ? -8.102 26.219 1.5 1 46.34 7 LEU B O 1
ATOM 2522 N N . LEU B 1 8 ? -7.129 27.234 -0.223 1 47.69 8 LEU B N 1
ATOM 2523 C CA . LEU B 1 8 ? -5.895 27.469 0.516 1 47.69 8 LEU B CA 1
ATOM 2524 C C . LEU B 1 8 ? -6.086 28.594 1.539 1 47.69 8 LEU B C 1
ATOM 2526 O O . LEU B 1 8 ? -5.246 28.781 2.424 1 47.69 8 LEU B O 1
ATOM 2530 N N . SER B 1 9 ? -7.148 29.312 1.451 1 54.62 9 SER B N 1
ATOM 2531 C CA . SER B 1 9 ? -7.344 30.344 2.467 1 54.62 9 SER B CA 1
ATOM 2532 C C . SER B 1 9 ? -7.992 29.766 3.721 1 54.62 9 SER B C 1
ATOM 2534 O O . SER B 1 9 ? -8.484 28.641 3.707 1 54.62 9 SER B O 1
ATOM 2536 N N . LYS B 1 10 ? -7.645 30.25 4.871 1 60.91 10 LYS B N 1
ATOM 2537 C CA . LYS B 1 10 ? -8.352 29.906 6.102 1 60.91 10 LYS B CA 1
ATOM 2538 C C . LYS B 1 10 ? -9.789 29.484 5.812 1 60.91 10 LYS B C 1
ATOM 2540 O O . LYS B 1 10 ? -10.305 28.531 6.402 1 60.91 10 LYS B O 1
ATOM 2545 N N . SER B 1 11 ? -10.312 30.078 4.785 1 71.75 11 SER B N 1
ATOM 2546 C CA . SER B 1 11 ? -11.68 29.766 4.371 1 71.75 11 SER B CA 1
ATOM 2547 C C . SER B 1 11 ? -11.766 28.422 3.674 1 71.75 11 SER B C 1
ATOM 2549 O O . SER B 1 11 ? -12.719 27.656 3.881 1 71.75 11 SER B O 1
ATOM 2551 N N . GLY B 1 12 ? -10.75 27.984 3.055 1 81.62 12 GLY B N 1
ATOM 2552 C CA . GLY B 1 12 ? -10.734 26.719 2.35 1 81.62 12 GLY B CA 1
ATOM 2553 C C . GLY B 1 12 ? -10.656 25.516 3.279 1 81.62 12 GLY B C 1
ATOM 2554 O O . GLY B 1 12 ? -11.383 24.547 3.107 1 81.62 12 GLY B O 1
ATOM 2555 N N . ALA B 1 13 ? -9.898 25.781 4.312 1 88.06 13 ALA B N 1
ATOM 2556 C CA . ALA B 1 13 ? -9.75 24.719 5.301 1 88.06 13 ALA B CA 1
ATOM 2557 C C . ALA B 1 13 ? -11.055 24.484 6.055 1 88.06 13 ALA B C 1
ATOM 2559 O O . ALA B 1 13 ? -11.461 23.344 6.27 1 88.06 13 ALA B O 1
ATOM 2560 N N . THR B 1 14 ? -11.688 25.578 6.406 1 92.56 14 THR B N 1
ATOM 2561 C CA . THR B 1 14 ? -12.945 25.469 7.129 1 92.56 14 THR B CA 1
ATOM 2562 C C . THR B 1 14 ? -14.016 24.828 6.254 1 92.56 14 THR B C 1
ATOM 2564 O O . THR B 1 14 ? -14.773 23.969 6.727 1 92.56 14 THR B O 1
ATOM 2567 N N . THR B 1 15 ? -14.008 25.203 5 1 94.19 15 THR B N 1
ATOM 2568 C CA . THR B 1 15 ? -14.977 24.625 4.078 1 94.19 15 THR B CA 1
ATOM 2569 C C . THR B 1 15 ? -14.742 23.109 3.945 1 94.19 15 THR B C 1
ATOM 2571 O O . THR B 1 15 ? -15.695 22.344 3.936 1 94.19 15 THR B O 1
ATOM 2574 N N . SER B 1 16 ? -13.523 22.734 3.938 1 91.19 16 SER B N 1
ATOM 2575 C CA . SER B 1 16 ? -13.164 21.312 3.848 1 91.19 16 SER B CA 1
ATOM 2576 C C . SER B 1 16 ? -13.625 20.547 5.086 1 91.19 16 SER B C 1
ATOM 2578 O O . SER B 1 16 ? -14.219 19.484 4.973 1 91.19 16 SER B O 1
ATOM 2580 N N . ILE B 1 17 ? -13.406 21.172 6.145 1 90.69 17 ILE B N 1
ATOM 2581 C CA . ILE B 1 17 ? -13.766 20.531 7.402 1 90.69 17 ILE B CA 1
ATOM 2582 C C . ILE B 1 17 ? -15.281 20.406 7.512 1 90.69 17 ILE B C 1
ATOM 2584 O O . ILE B 1 17 ? -15.805 19.344 7.852 1 90.69 17 ILE B O 1
ATOM 2588 N N . LEU B 1 18 ? -15.953 21.438 7.199 1 93.5 18 LEU B N 1
ATOM 2589 C CA . LEU B 1 18 ? -17.406 21.406 7.27 1 93.5 18 LEU B CA 1
ATOM 2590 C C . LEU B 1 18 ? -17.984 20.391 6.285 1 93.5 18 LEU B C 1
ATOM 2592 O O . LEU B 1 18 ? -18.969 19.719 6.59 1 93.5 18 LEU B O 1
ATOM 2596 N N . SER B 1 19 ? -17.359 20.312 5.129 1 92.75 19 SER B N 1
ATOM 2597 C CA . SER B 1 19 ? -17.797 19.328 4.148 1 92.75 19 SER B CA 1
ATOM 2598 C C . SER B 1 19 ? -17.719 17.922 4.723 1 92.75 19 SER B C 1
ATOM 2600 O O . SER B 1 19 ? -18.656 17.125 4.555 1 92.75 19 SER B O 1
ATOM 2602 N N . ARG B 1 20 ? -16.703 17.656 5.406 1 89.25 20 ARG B N 1
ATOM 2603 C CA . ARG B 1 20 ? -16.531 16.344 6.023 1 89.25 20 ARG B CA 1
ATOM 2604 C C . ARG B 1 20 ? -17.594 16.094 7.086 1 89.25 20 ARG B C 1
ATOM 2606 O O . ARG B 1 20 ? -18.156 15 7.176 1 89.25 20 ARG B O 1
ATOM 2613 N N . LEU B 1 21 ? -17.859 17.125 7.824 1 89.69 21 LEU B N 1
ATOM 2614 C CA . LEU B 1 21 ? -18.844 17 8.898 1 89.69 21 LEU B CA 1
ATOM 2615 C C . LEU B 1 21 ? -20.234 16.766 8.328 1 89.69 21 LEU B C 1
ATOM 2617 O O . LEU B 1 21 ? -21.016 15.992 8.875 1 89.69 21 LEU B O 1
ATOM 2621 N N . PHE B 1 22 ? -20.484 17.391 7.246 1 93.38 22 PHE B N 1
ATOM 2622 C CA . PHE B 1 22 ? -21.828 17.328 6.691 1 93.38 22 PHE B CA 1
ATOM 2623 C C . PHE B 1 22 ? -22.062 15.992 6 1 93.38 22 PHE B C 1
ATOM 2625 O O . PHE B 1 22 ? -23.203 15.578 5.816 1 93.38 22 PHE B O 1
ATOM 2632 N N . ILE B 1 23 ? -20.984 15.352 5.613 1 89.12 23 ILE B N 1
ATOM 2633 C CA . ILE B 1 23 ? -21.094 14.016 5.035 1 89.12 23 ILE B CA 1
ATOM 2634 C C . ILE B 1 23 ? -21.734 13.07 6.051 1 89.12 23 ILE B C 1
ATOM 2636 O O . ILE B 1 23 ? -22.531 12.203 5.688 1 89.12 23 ILE B O 1
ATOM 2640 N N . GLU B 1 24 ? -21.516 13.352 7.254 1 85.69 24 GLU B N 1
ATOM 2641 C CA . GLU B 1 24 ? -21.969 12.461 8.32 1 85.69 24 GLU B CA 1
ATOM 2642 C C . GLU B 1 24 ? -23.422 12.719 8.68 1 85.69 24 GLU B C 1
ATOM 2644 O O . GLU B 1 24 ? -24.094 11.875 9.281 1 85.69 24 GLU B O 1
ATOM 2649 N N . VAL B 1 25 ? -23.844 13.922 8.344 1 87.75 25 VAL B N 1
ATOM 2650 C CA . VAL B 1 25 ? -25.203 14.281 8.719 1 87.75 25 VAL B CA 1
ATOM 2651 C C . VAL B 1 25 ? -26.203 13.461 7.887 1 87.75 25 VAL B C 1
ATOM 2653 O O . VAL B 1 25 ? -26.062 13.367 6.668 1 87.75 25 VAL B O 1
ATOM 2656 N N . GLU B 1 26 ? -27.094 12.797 8.523 1 84.12 26 GLU B N 1
ATOM 2657 C CA . GLU B 1 26 ? -28.109 12.008 7.844 1 84.12 26 GLU B CA 1
ATOM 2658 C C . GLU B 1 26 ? -29.016 12.891 6.98 1 84.12 26 GLU B C 1
ATOM 2660 O O . GLU B 1 26 ? -29.141 14.086 7.23 1 84.12 26 GLU B O 1
ATOM 2665 N N . PRO B 1 27 ? -29.547 12.211 5.945 1 81.25 27 PRO B N 1
ATOM 2666 C CA . PRO B 1 27 ? -30.531 12.984 5.191 1 81.25 27 PRO B CA 1
ATOM 2667 C C . PRO B 1 27 ? -31.609 13.617 6.082 1 81.25 27 PRO B C 1
ATOM 2669 O O . PRO B 1 27 ? -32.156 12.945 6.961 1 81.25 27 PRO B O 1
ATOM 2672 N N . MET B 1 28 ? -31.828 14.836 5.953 1 87.88 28 MET B N 1
ATOM 2673 C CA . MET B 1 28 ? -32.812 15.586 6.727 1 87.88 28 MET B CA 1
ATOM 2674 C C . MET B 1 28 ? -32.344 15.766 8.172 1 87.88 28 MET B C 1
ATOM 2676 O O . MET B 1 28 ? -33.156 15.945 9.07 1 87.88 28 MET B O 1
ATOM 2680 N N . GLY B 1 29 ? -31.062 15.586 8.312 1 91.25 29 GLY B N 1
ATOM 2681 C CA . GLY B 1 29 ? -30.484 15.766 9.641 1 91.25 29 GLY B CA 1
ATOM 2682 C C . GLY B 1 29 ? -30.266 17.219 9.992 1 91.25 29 GLY B C 1
ATOM 2683 O O . GLY B 1 29 ? -30.062 18.062 9.109 1 91.25 29 GLY B O 1
ATOM 2684 N N . ARG B 1 30 ? -30.297 17.531 11.266 1 94.25 30 ARG B N 1
ATOM 2685 C CA . ARG B 1 30 ? -30.078 18.875 11.789 1 94.25 30 ARG B CA 1
ATOM 2686 C C . ARG B 1 30 ? -28.578 19.172 11.898 1 94.25 30 ARG B C 1
ATOM 2688 O O . ARG B 1 30 ? -27.781 18.297 12.242 1 94.25 30 ARG B O 1
ATOM 2695 N N . ILE B 1 31 ? -28.203 20.375 11.523 1 95.25 31 ILE B N 1
ATOM 2696 C CA . ILE B 1 31 ? -26.797 20.75 11.688 1 95.25 31 ILE B CA 1
ATOM 2697 C C . ILE B 1 31 ? -26.672 21.734 12.852 1 95.25 31 ILE B C 1
ATOM 2699 O O . ILE B 1 31 ? -27.656 22.328 13.281 1 95.25 31 ILE B O 1
ATOM 2703 N N . LYS B 1 32 ? -25.484 21.828 13.336 1 94.88 32 LYS B N 1
ATOM 2704 C CA . LYS B 1 32 ? -25.188 22.812 14.383 1 94.88 32 LYS B CA 1
ATOM 2705 C C . LYS B 1 32 ? -25.359 24.234 13.859 1 94.88 32 LYS B C 1
ATOM 2707 O O . LYS B 1 32 ? -25.391 24.469 12.648 1 94.88 32 LYS B O 1
ATOM 2712 N N . THR B 1 33 ? -25.484 25.188 14.852 1 94.56 33 THR B N 1
ATOM 2713 C CA . THR B 1 33 ? -25.578 26.594 14.484 1 94.56 33 THR B CA 1
ATOM 2714 C C . THR B 1 33 ? -24.219 27.141 14.07 1 94.56 33 THR B C 1
ATOM 2716 O O . THR B 1 33 ? -23.188 26.531 14.359 1 94.56 33 THR B O 1
ATOM 2719 N N . VAL B 1 34 ? -24.25 28.203 13.383 1 95.38 34 VAL B N 1
ATOM 2720 C CA . VAL B 1 34 ? -23.031 28.875 12.961 1 95.38 34 VAL B CA 1
ATOM 2721 C C . VAL B 1 34 ? -22.156 29.172 14.18 1 95.38 34 VAL B C 1
ATOM 2723 O O . VAL B 1 34 ? -20.938 28.969 14.141 1 95.38 34 VAL B O 1
ATOM 2726 N N . THR B 1 35 ? -22.781 29.562 15.289 1 95.38 35 THR B N 1
ATOM 2727 C CA . THR B 1 35 ? -22.062 29.875 16.516 1 95.38 35 THR B CA 1
ATOM 2728 C C . THR B 1 35 ? -21.406 28.625 17.094 1 95.38 35 THR B C 1
ATOM 2730 O O . THR B 1 35 ? -20.266 28.672 17.547 1 95.38 35 THR B O 1
ATOM 2733 N N . GLU B 1 36 ? -22.109 27.578 17.062 1 96.44 36 GLU B N 1
ATOM 2734 C CA . GLU B 1 36 ? -21.578 26.312 17.578 1 96.44 36 GLU B CA 1
ATOM 2735 C C . GLU B 1 36 ? -20.391 25.828 16.766 1 96.44 36 GLU B C 1
ATOM 2737 O O . GLU B 1 36 ? -19.391 25.391 17.328 1 96.44 36 GLU B O 1
ATOM 2742 N N . TYR B 1 37 ? -20.438 25.875 15.438 1 95.75 37 TYR B N 1
ATOM 2743 C CA . TYR B 1 37 ? -19.312 25.484 14.586 1 95.75 37 TYR B CA 1
ATOM 2744 C C . TYR B 1 37 ? -18.125 26.406 14.805 1 95.75 37 TYR B C 1
ATOM 2746 O O . TYR B 1 37 ? -16.969 25.953 14.797 1 95.75 37 TYR B O 1
ATOM 2754 N N . SER B 1 38 ? -18.422 27.672 14.961 1 95.44 38 SER B N 1
ATOM 2755 C CA . SER B 1 38 ? -17.375 28.656 15.203 1 95.44 38 SER B CA 1
ATOM 2756 C C . SER B 1 38 ? -16.562 28.297 16.453 1 95.44 38 SER B C 1
ATOM 2758 O O . SER B 1 38 ? -15.336 28.344 16.438 1 95.44 38 SER B O 1
ATOM 2760 N N . LYS B 1 39 ? -17.25 27.953 17.469 1 95.44 39 LYS B N 1
ATOM 2761 C CA . LYS B 1 39 ? -16.609 27.562 18.719 1 95.44 39 LYS B CA 1
ATOM 2762 C C . LYS B 1 39 ? -15.844 26.25 18.562 1 95.44 39 LYS B C 1
ATOM 2764 O O . LYS B 1 39 ? -14.703 26.125 19.016 1 95.44 39 LYS B O 1
ATOM 2769 N N . GLN B 1 40 ? -16.453 25.391 17.875 1 93.62 40 GLN B N 1
ATOM 2770 C CA . GLN B 1 40 ? -15.883 24.062 17.703 1 93.62 40 GLN B CA 1
ATOM 2771 C C . GLN B 1 40 ? -14.609 24.109 16.875 1 93.62 40 GLN B C 1
ATOM 2773 O O . GLN B 1 40 ? -13.641 23.406 17.172 1 93.62 40 GLN B O 1
ATOM 2778 N N . LEU B 1 41 ? -14.609 24.922 15.828 1 92.62 41 LEU B N 1
ATOM 2779 C CA . LEU B 1 41 ? -13.5 24.922 14.875 1 92.62 41 LEU B CA 1
ATOM 2780 C C . LEU B 1 41 ? -12.562 26.094 15.141 1 92.62 41 LEU B C 1
ATOM 2782 O O . LEU B 1 41 ? -11.531 26.234 14.477 1 92.62 41 LEU B O 1
ATOM 2786 N N . LYS B 1 42 ? -12.969 26.922 16.078 1 92.56 42 LYS B N 1
ATOM 2787 C CA . LYS B 1 42 ? -12.164 28.078 16.469 1 92.56 42 LYS B CA 1
ATOM 2788 C C . LYS B 1 42 ? -11.875 28.984 15.273 1 92.56 42 LYS B C 1
ATOM 2790 O O . LYS B 1 42 ? -10.727 29.344 15.023 1 92.56 42 LYS B O 1
ATOM 2795 N N . VAL B 1 43 ? -12.938 29.25 14.57 1 94.19 43 VAL B N 1
ATOM 2796 C CA . VAL B 1 43 ? -12.914 30.172 13.453 1 94.19 43 VAL B CA 1
ATOM 2797 C C . VAL B 1 43 ? -14.062 31.172 13.578 1 94.19 43 VAL B C 1
ATOM 2799 O O . VAL B 1 43 ? -15.016 30.938 14.328 1 94.19 43 VAL B O 1
ATOM 2802 N N . SER B 1 44 ? -13.984 32.281 12.945 1 94.31 44 SER B N 1
ATOM 2803 C CA . SER B 1 44 ? -14.992 33.344 13.07 1 94.31 44 SER B CA 1
ATOM 2804 C C . SER B 1 44 ? -16.328 32.875 12.492 1 94.31 44 SER B C 1
ATOM 2806 O O . SER B 1 44 ? -16.375 31.984 11.648 1 94.31 44 SER B O 1
ATOM 2808 N N . ARG B 1 45 ? -17.375 33.531 13.031 1 95.31 45 ARG B N 1
ATOM 2809 C CA . ARG B 1 45 ? -18.719 33.25 12.523 1 95.31 45 ARG B CA 1
ATOM 2810 C C . ARG B 1 45 ? -18.812 33.531 11.031 1 95.31 45 ARG B C 1
ATOM 2812 O O . ARG B 1 45 ? -19.484 32.812 10.289 1 95.31 45 ARG B O 1
ATOM 2819 N N . GLY B 1 46 ? -18.188 34.562 10.625 1 94.88 46 GLY B N 1
ATOM 2820 C CA . GLY B 1 46 ? -18.172 34.906 9.219 1 94.88 46 GLY B CA 1
ATOM 2821 C C . GLY B 1 46 ? -17.578 33.844 8.328 1 94.88 46 GLY B C 1
ATOM 2822 O O . GLY B 1 46 ? -18.094 33.562 7.242 1 94.88 46 GLY B O 1
ATOM 2823 N N . THR B 1 47 ? -16.516 33.25 8.797 1 94.94 47 THR B N 1
ATOM 2824 C CA . THR B 1 47 ? -15.844 32.188 8.062 1 94.94 47 THR B CA 1
ATOM 2825 C C . THR B 1 47 ? -16.75 30.969 7.922 1 94.94 47 THR B C 1
ATOM 2827 O O . THR B 1 47 ? -16.828 30.359 6.852 1 94.94 47 THR B O 1
ATOM 2830 N N . ILE B 1 48 ? -17.438 30.656 8.984 1 96.06 48 ILE B N 1
ATOM 2831 C CA . ILE B 1 48 ? -18.375 29.547 8.961 1 96.06 48 ILE B CA 1
ATOM 2832 C C . ILE B 1 48 ? -19.5 29.828 7.961 1 96.06 48 ILE B C 1
ATOM 2834 O O . ILE B 1 48 ? -19.844 28.984 7.137 1 96.06 48 ILE B O 1
ATOM 2838 N N . GLN B 1 49 ? -20.016 31.031 8.039 1 95.56 49 GLN B N 1
ATOM 2839 C CA . GLN B 1 49 ? -21.109 31.406 7.16 1 95.56 49 GLN B CA 1
ATOM 2840 C C . GLN B 1 49 ? -20.688 31.344 5.695 1 95.56 49 GLN B C 1
ATOM 2842 O O . GLN B 1 49 ? -21.453 30.875 4.844 1 95.56 49 GLN B O 1
ATOM 2847 N N . ASN B 1 50 ? -19.5 31.812 5.508 1 95.62 50 ASN B N 1
ATOM 2848 C CA . ASN B 1 50 ? -18.984 31.781 4.145 1 95.62 50 ASN B CA 1
ATOM 2849 C C . ASN B 1 50 ? -18.828 30.359 3.629 1 95.62 50 ASN B C 1
ATOM 2851 O O . ASN B 1 50 ? -19.125 30.078 2.463 1 95.62 50 ASN B O 1
ATOM 2855 N N . SER B 1 51 ? -18.375 29.531 4.488 1 96.44 51 SER B N 1
ATOM 2856 C CA . SER B 1 51 ? -18.188 28.141 4.121 1 96.44 51 SER B CA 1
ATOM 2857 C C . SER B 1 51 ? -19.516 27.453 3.826 1 96.44 51 SER B C 1
ATOM 2859 O O . SER B 1 51 ? -19.641 26.719 2.844 1 96.44 51 SER B O 1
ATOM 2861 N N . ILE B 1 52 ? -20.484 27.75 4.641 1 95.69 52 ILE B N 1
ATOM 2862 C CA . ILE B 1 52 ? -21.812 27.172 4.445 1 95.69 52 ILE B CA 1
ATOM 2863 C C . ILE B 1 52 ? -22.422 27.703 3.146 1 95.69 52 ILE B C 1
ATOM 2865 O O . ILE B 1 52 ? -23 26.938 2.371 1 95.69 52 ILE B O 1
ATOM 2869 N N . LYS B 1 53 ? -22.266 28.938 2.98 1 95.31 53 LYS B N 1
ATOM 2870 C CA . LYS B 1 53 ? -22.766 29.547 1.751 1 95.31 53 LYS B CA 1
ATOM 2871 C C . LYS B 1 53 ? -22.094 28.938 0.524 1 95.31 53 LYS B C 1
ATOM 2873 O O . LYS B 1 53 ? -22.766 28.672 -0.48 1 95.31 53 LYS B O 1
ATOM 2878 N N . PHE B 1 54 ? -20.812 28.766 0.638 1 96 54 PHE B N 1
ATOM 2879 C CA . PHE B 1 54 ? -20.078 28.141 -0.456 1 96 54 PHE B CA 1
ATOM 2880 C C . PHE B 1 54 ? -20.656 26.766 -0.788 1 96 54 PHE B C 1
ATOM 2882 O O . PHE B 1 54 ? -20.875 26.453 -1.957 1 96 54 PHE B O 1
ATOM 2889 N N . LEU B 1 55 ? -20.859 25.953 0.235 1 96.44 55 LEU B N 1
ATOM 2890 C CA . LEU B 1 55 ? -21.391 24.594 0.054 1 96.44 55 LEU B CA 1
ATOM 2891 C C . LEU B 1 55 ? -22.797 24.641 -0.539 1 96.44 55 LEU B C 1
ATOM 2893 O O . LEU B 1 55 ? -23.141 23.812 -1.376 1 96.44 55 LEU B O 1
ATOM 2897 N N . THR B 1 56 ? -23.578 25.703 -0.149 1 95.81 56 THR B N 1
ATOM 2898 C CA . THR B 1 56 ? -24.938 25.859 -0.64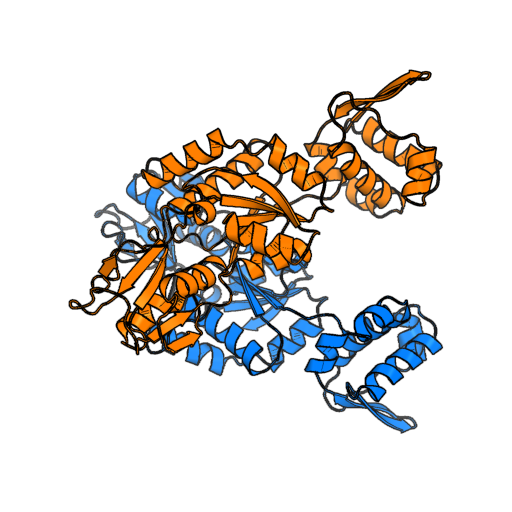9 1 95.81 56 THR B CA 1
ATOM 2899 C C . THR B 1 56 ? -24.922 26.375 -2.082 1 95.81 56 THR B C 1
ATOM 2901 O O . THR B 1 56 ? -25.672 25.891 -2.932 1 95.81 56 THR B O 1
ATOM 2904 N N . ASP B 1 57 ? -24.031 27.281 -2.287 1 95.56 57 ASP B N 1
ATOM 2905 C CA . ASP B 1 57 ? -23.953 27.891 -3.609 1 95.56 57 ASP B CA 1
ATOM 2906 C C . ASP B 1 57 ? -23.484 26.891 -4.66 1 95.56 57 ASP B C 1
ATOM 2908 O O . ASP B 1 57 ? -23.875 26.984 -5.828 1 95.56 57 ASP B O 1
ATOM 2912 N N . ASN B 1 58 ? -22.703 25.969 -4.188 1 94.44 58 ASN B N 1
ATOM 2913 C CA . ASN B 1 58 ? -22.188 24.969 -5.113 1 94.44 58 ASN B CA 1
ATOM 2914 C C . ASN B 1 58 ? -23.047 23.703 -5.117 1 94.44 58 ASN B C 1
ATOM 2916 O O . ASN B 1 58 ? -22.625 22.672 -5.629 1 94.44 58 ASN B O 1
ATOM 2920 N N . GLU B 1 59 ? -24.172 23.781 -4.453 1 94.62 59 GLU B N 1
ATOM 2921 C CA . GLU B 1 59 ? -25.188 22.734 -4.461 1 94.62 59 GLU B CA 1
ATOM 2922 C C . GLU B 1 59 ? -24.672 21.453 -3.832 1 94.62 59 GLU B C 1
ATOM 2924 O O . GLU B 1 59 ? -25.078 20.359 -4.223 1 94.62 59 GLU B O 1
ATOM 2929 N N . ALA B 1 60 ? -23.672 21.625 -2.982 1 94.94 60 ALA B N 1
ATOM 2930 C CA . ALA B 1 60 ? -23.203 20.484 -2.221 1 94.94 60 ALA B CA 1
ATOM 2931 C C . ALA B 1 60 ? -24.203 20.078 -1.144 1 94.94 60 ALA B C 1
ATOM 2933 O O . ALA B 1 60 ? -24.312 18.906 -0.793 1 94.94 60 ALA B O 1
ATOM 2934 N N . ILE B 1 61 ? -24.844 21.156 -0.667 1 96 61 ILE B N 1
ATOM 2935 C CA . ILE B 1 61 ? -25.906 20.906 0.301 1 96 61 ILE B CA 1
ATOM 2936 C C . ILE B 1 61 ? -27.078 21.859 0.035 1 96 61 ILE B C 1
ATOM 2938 O O . ILE B 1 61 ? -26.906 22.891 -0.622 1 96 61 ILE B O 1
ATOM 2942 N N . LYS B 1 62 ? -28.203 21.484 0.429 1 96.31 62 LYS B N 1
ATOM 2943 C CA . LYS B 1 62 ? -29.375 22.328 0.533 1 96.31 62 LYS B CA 1
ATOM 2944 C C . LYS B 1 62 ? -29.906 22.359 1.964 1 96.31 62 LYS B C 1
ATOM 2946 O O . LYS B 1 62 ? -30.141 21.312 2.57 1 96.31 62 LYS B O 1
ATOM 2951 N N . LEU B 1 63 ? -30.047 23.594 2.422 1 95.75 63 LEU B N 1
ATOM 2952 C CA . LEU B 1 63 ? -30.453 23.766 3.812 1 95.75 63 LEU B CA 1
ATOM 2953 C C . LEU B 1 63 ? -31.875 24.297 3.902 1 95.75 63 LEU B C 1
ATOM 2955 O O . LEU B 1 63 ? -32.312 25.031 3.01 1 95.75 63 LEU B O 1
ATOM 2959 N N . GLU B 1 64 ? -32.531 23.844 4.879 1 95.12 64 GLU B N 1
ATOM 2960 C CA . GLU B 1 64 ? -33.844 24.375 5.227 1 95.12 64 GLU B CA 1
ATOM 2961 C C . GLU B 1 64 ? -33.906 24.812 6.691 1 95.12 64 GLU B C 1
ATOM 2963 O O . GLU B 1 64 ? -33.594 24.016 7.586 1 95.12 64 GLU B O 1
ATOM 2968 N N . SER B 1 65 ? -34.25 26.078 6.848 1 93.06 65 SER B N 1
ATOM 2969 C CA . SER B 1 65 ? -34.438 26.594 8.203 1 93.06 65 SER B CA 1
ATOM 2970 C C . SER B 1 65 ? -35.844 26.328 8.703 1 93.06 65 SER B C 1
ATOM 2972 O O . SER B 1 65 ? -36.812 26.625 8.008 1 93.06 65 SER B O 1
ATOM 2974 N N . ARG B 1 66 ? -35.906 25.734 9.844 1 92.44 66 ARG B N 1
ATOM 2975 C CA . ARG B 1 66 ? -37.219 25.453 10.43 1 92.44 66 ARG B CA 1
ATOM 2976 C C . ARG B 1 66 ? -37.406 26.188 11.75 1 92.44 66 ARG B C 1
ATOM 2978 O O . ARG B 1 66 ? -37.844 25.609 12.742 1 92.44 66 ARG B O 1
ATOM 2985 N N . GLY B 1 67 ? -37.031 27.406 11.766 1 89.75 67 GLY B N 1
ATOM 2986 C CA . GLY B 1 67 ? -37.219 28.281 12.906 1 89.75 67 GLY B CA 1
ATOM 2987 C C . GLY B 1 67 ? -36.5 27.797 14.156 1 89.75 67 GLY B C 1
ATOM 2988 O O . GLY B 1 67 ? -35.312 27.547 14.141 1 89.75 67 GLY B O 1
ATOM 2989 N N . GLN B 1 68 ? -37.344 27.5 15.172 1 90.81 68 GLN B N 1
ATOM 2990 C CA . GLN B 1 68 ? -36.812 27.125 16.469 1 90.81 68 GLN B CA 1
ATOM 2991 C C . GLN B 1 68 ? -36.219 25.719 16.438 1 90.81 68 GLN B C 1
ATOM 2993 O O . GLN B 1 68 ? -35.406 25.375 17.281 1 90.81 68 GLN B O 1
ATOM 2998 N N . LEU B 1 69 ? -36.625 24.984 15.438 1 91.38 69 LEU B N 1
ATOM 2999 C CA . LEU B 1 69 ? -36.156 23.594 15.367 1 91.38 69 LEU B CA 1
ATOM 3000 C C . LEU B 1 69 ? -34.75 23.516 14.859 1 91.38 69 LEU B C 1
ATOM 3002 O O . LEU B 1 69 ? -34.062 22.5 15.062 1 91.38 69 LEU B O 1
ATOM 3006 N N . GLY B 1 70 ? -34.344 24.656 14.141 1 93.5 70 GLY B N 1
ATOM 3007 C CA . GLY B 1 70 ? -32.969 24.688 13.672 1 93.5 70 GLY B CA 1
ATOM 3008 C C . GLY B 1 70 ? -32.844 24.562 12.164 1 93.5 70 GLY B C 1
ATOM 3009 O O . GLY B 1 70 ? -33.844 24.781 11.438 1 93.5 70 GLY B O 1
ATOM 3010 N N . THR B 1 71 ? -31.672 24.312 11.68 1 95.5 71 THR B N 1
ATOM 3011 C CA . THR B 1 71 ? -31.359 24.188 10.258 1 95.5 71 THR B CA 1
ATOM 3012 C C . THR B 1 71 ? -31.078 22.734 9.883 1 95.5 71 THR B C 1
ATOM 3014 O O . THR B 1 71 ? -30.391 22.031 10.625 1 95.5 71 THR B O 1
ATOM 3017 N N . PHE B 1 72 ? -31.656 22.281 8.797 1 96.31 72 PHE B N 1
ATOM 3018 C CA . PHE B 1 72 ? -31.578 20.891 8.383 1 96.31 72 PHE B CA 1
ATOM 3019 C C . PHE B 1 72 ? -30.969 20.781 6.984 1 96.31 72 PHE B C 1
ATOM 3021 O O . PHE B 1 72 ? -31.219 21.625 6.129 1 96.31 72 PHE B O 1
ATOM 3028 N N . ILE B 1 73 ? -30.188 19.703 6.77 1 95.75 73 ILE B N 1
ATOM 3029 C CA . ILE B 1 73 ? -29.734 19.375 5.422 1 95.75 73 ILE B CA 1
ATOM 3030 C C . ILE B 1 73 ? -30.797 18.547 4.703 1 95.75 73 ILE B C 1
ATOM 3032 O O . ILE B 1 73 ? -31.047 17.406 5.066 1 95.75 73 ILE B O 1
ATOM 3036 N N . VAL B 1 74 ? -31.359 19.078 3.674 1 94.31 74 VAL B N 1
ATOM 3037 C CA . VAL B 1 74 ? -32.469 18.391 3.02 1 94.31 74 VAL B CA 1
ATOM 3038 C C . VAL B 1 74 ? -31.969 17.656 1.774 1 94.31 74 VAL B C 1
ATOM 3040 O O . VAL B 1 74 ? -32.625 16.75 1.273 1 94.31 74 VAL B O 1
ATOM 3043 N N . LYS B 1 75 ? -30.891 18.078 1.283 1 93.19 75 LYS B N 1
ATOM 3044 C CA . LYS B 1 75 ? -30.203 17.422 0.175 1 93.19 75 LYS B CA 1
ATOM 3045 C C . LYS B 1 75 ? -28.688 17.562 0.293 1 93.19 75 LYS B C 1
ATOM 3047 O O . LYS B 1 75 ? -28.188 18.594 0.739 1 93.19 75 LYS B O 1
ATOM 3052 N N . LYS B 1 76 ? -28 16.547 0.023 1 91.62 76 LYS B N 1
ATOM 3053 C CA . LYS B 1 76 ? -26.531 16.641 -0.026 1 91.62 76 LYS B CA 1
ATOM 3054 C C . LYS B 1 76 ? -25.969 15.82 -1.189 1 91.62 76 LYS B C 1
ATOM 3056 O O . LYS B 1 76 ? -26.5 14.758 -1.522 1 91.62 76 LYS B O 1
ATOM 3061 N N . ASP B 1 77 ? -25.078 16.375 -1.795 1 89.44 77 ASP B N 1
ATOM 3062 C CA . ASP B 1 77 ? -24.297 15.695 -2.824 1 89.44 77 ASP B CA 1
ATOM 3063 C C . ASP B 1 77 ? -22.969 15.195 -2.26 1 89.44 77 ASP B C 1
ATOM 3065 O O . ASP B 1 77 ? -21.984 15.938 -2.211 1 89.44 77 ASP B O 1
ATOM 3069 N N . ILE B 1 78 ? -22.953 13.938 -1.949 1 85.31 78 ILE B N 1
ATOM 3070 C CA . ILE B 1 78 ? -21.828 13.336 -1.248 1 85.31 78 ILE B CA 1
ATOM 3071 C C . ILE B 1 78 ? -20.562 13.469 -2.096 1 85.31 78 ILE B C 1
ATOM 3073 O O . ILE B 1 78 ? -19.469 13.727 -1.57 1 85.31 78 ILE B O 1
ATOM 3077 N N . ILE B 1 79 ? -20.688 13.336 -3.363 1 83.38 79 ILE B N 1
ATOM 3078 C CA . ILE B 1 79 ? -19.547 13.398 -4.27 1 83.38 79 ILE B CA 1
ATOM 3079 C C . ILE B 1 79 ? -18.938 14.789 -4.223 1 83.38 79 ILE B C 1
ATOM 3081 O O . ILE B 1 79 ? -17.719 14.93 -4.094 1 83.38 79 ILE B O 1
ATOM 3085 N N . LYS B 1 80 ? -19.75 15.742 -4.27 1 87.69 80 LYS B N 1
ATOM 3086 C CA . LYS B 1 80 ? -19.266 17.125 -4.203 1 87.69 80 LYS B CA 1
ATOM 3087 C C . LYS B 1 80 ? -18.641 17.422 -2.842 1 87.69 80 LYS B C 1
ATOM 3089 O O . LYS B 1 80 ? -17.609 18.078 -2.762 1 87.69 80 LYS B O 1
ATOM 3094 N N . LEU B 1 81 ? -19.312 16.938 -1.849 1 90.5 81 LEU B N 1
ATOM 3095 C CA . LEU B 1 81 ? -18.781 17.156 -0.506 1 90.5 81 LEU B CA 1
ATOM 3096 C C . LEU B 1 81 ? -17.406 16.5 -0.359 1 90.5 81 LEU B C 1
ATOM 3098 O O . LEU B 1 81 ? -16.5 17.094 0.232 1 90.5 81 LEU B O 1
ATOM 3102 N N . LEU B 1 82 ? -17.25 15.336 -0.951 1 84.88 82 LEU B N 1
ATOM 3103 C CA . LEU B 1 82 ? -15.969 14.641 -0.884 1 84.88 82 LEU B CA 1
ATOM 3104 C C . LEU B 1 82 ? -14.883 15.398 -1.646 1 84.88 82 LEU B C 1
ATOM 3106 O O . LEU B 1 82 ? -13.758 15.539 -1.164 1 84.88 82 LEU B O 1
ATOM 3110 N N . GLN B 1 83 ? -15.242 15.883 -2.736 1 81.94 83 GLN B N 1
ATOM 3111 C CA . GLN B 1 83 ? -14.305 16.656 -3.543 1 81.94 83 GLN B CA 1
ATOM 3112 C C . GLN B 1 83 ? -13.852 17.922 -2.809 1 81.94 83 GLN B C 1
ATOM 3114 O O . GLN B 1 83 ? -12.664 18.234 -2.781 1 81.94 83 GLN B O 1
ATOM 3119 N N . ILE B 1 84 ? -14.82 18.547 -2.176 1 87.62 84 ILE B N 1
ATOM 3120 C CA . ILE B 1 84 ? -14.547 19.797 -1.464 1 87.62 84 ILE B CA 1
ATOM 3121 C C . ILE B 1 84 ? -13.719 19.5 -0.214 1 87.62 84 ILE B C 1
ATOM 3123 O O . ILE B 1 84 ? -12.883 20.312 0.189 1 87.62 84 ILE B O 1
ATOM 3127 N N . SER B 1 85 ? -13.938 18.297 0.358 1 87.06 85 SER B N 1
ATOM 3128 C CA . SER B 1 85 ? -13.203 17.906 1.559 1 87.06 85 SER B CA 1
ATOM 3129 C C . SER B 1 85 ? -11.75 17.578 1.236 1 87.06 85 SER B C 1
ATOM 3131 O O . SER B 1 85 ? -10.914 17.484 2.139 1 87.06 85 SER B O 1
ATOM 3133 N N . GLY B 1 86 ? -11.484 17.438 0.007 1 78.81 86 GLY B N 1
ATOM 3134 C CA . GLY B 1 86 ? -10.125 17.141 -0.402 1 78.81 86 GLY B CA 1
ATOM 3135 C C . GLY B 1 86 ? -9.859 15.656 -0.558 1 78.81 86 GLY B C 1
ATOM 3136 O O . GLY B 1 86 ? -8.703 15.234 -0.677 1 78.81 86 GLY B O 1
ATOM 3137 N N . LEU B 1 87 ? -10.914 14.836 -0.436 1 79.56 87 LEU B N 1
ATOM 3138 C CA . LEU B 1 87 ? -10.742 13.406 -0.671 1 79.56 87 LEU B CA 1
ATOM 3139 C C . LEU B 1 87 ? -10.859 13.086 -2.156 1 79.56 87 LEU B C 1
ATOM 3141 O O . LEU B 1 87 ? -11.953 12.797 -2.646 1 79.56 87 LEU B O 1
ATOM 3145 N N . ASP B 1 88 ? -9.836 13.055 -2.793 1 78.12 88 ASP B N 1
ATOM 3146 C CA . ASP B 1 88 ? -9.844 12.883 -4.242 1 78.12 88 ASP B CA 1
ATOM 3147 C C . ASP B 1 88 ? -9.391 11.477 -4.633 1 78.12 88 ASP B C 1
ATOM 3149 O O . ASP B 1 88 ? -9.469 11.102 -5.801 1 78.12 88 ASP B O 1
ATOM 3153 N N . TYR B 1 89 ? -9.07 10.766 -3.641 1 86.75 89 TYR B N 1
ATOM 3154 C CA . TYR B 1 89 ? -8.586 9.414 -3.879 1 86.75 89 TYR B CA 1
ATOM 3155 C C . TYR B 1 89 ? -8.664 8.57 -2.609 1 86.75 89 TYR B C 1
ATOM 3157 O O . TYR B 1 89 ? -8.453 9.078 -1.506 1 86.75 89 TYR B O 1
ATOM 3165 N N . ILE B 1 90 ? -9.109 7.359 -2.762 1 92.19 90 ILE B N 1
ATOM 3166 C CA . ILE B 1 90 ? -9.234 6.457 -1.622 1 92.19 90 ILE B CA 1
ATOM 3167 C C . ILE B 1 90 ? -8.234 5.312 -1.758 1 92.19 90 ILE B C 1
ATOM 3169 O O . ILE B 1 90 ? -8.055 4.762 -2.848 1 92.19 90 ILE B O 1
ATOM 3173 N N . ILE B 1 91 ? -7.566 4.98 -0.668 1 95.5 91 ILE B N 1
ATOM 3174 C CA . ILE B 1 91 ? -6.617 3.873 -0.659 1 95.5 91 ILE B CA 1
ATOM 3175 C C . ILE B 1 91 ? -6.984 2.887 0.448 1 95.5 91 ILE B C 1
ATOM 3177 O O . ILE B 1 91 ? -7.105 3.271 1.614 1 95.5 91 ILE B O 1
ATOM 3181 N N . GLY B 1 92 ? -7.172 1.667 0.086 1 97.25 92 GLY B N 1
ATOM 3182 C CA . GLY B 1 92 ? -7.398 0.603 1.05 1 97.25 92 GLY B CA 1
ATOM 3183 C C . GLY B 1 92 ? -6.219 -0.343 1.186 1 97.25 92 GLY B C 1
ATOM 3184 O O . GLY B 1 92 ? -5.535 -0.636 0.203 1 97.25 92 GLY B O 1
ATOM 3185 N N . ALA B 1 93 ? -5.973 -0.808 2.375 1 97.81 93 ALA B N 1
ATOM 3186 C CA . ALA B 1 93 ? -4.926 -1.796 2.623 1 97.81 93 ALA B CA 1
ATOM 3187 C C . ALA B 1 93 ? -5.504 -3.207 2.682 1 97.81 93 ALA B C 1
ATOM 3189 O O . ALA B 1 93 ? -6.535 -3.436 3.322 1 97.81 93 ALA B O 1
ATOM 3190 N N . MET B 1 94 ? -4.859 -4.078 2.018 1 96.31 94 MET B N 1
ATOM 3191 C CA . MET B 1 94 ? -5.348 -5.457 1.978 1 96.31 94 MET B CA 1
ATOM 3192 C C . MET B 1 94 ? -4.188 -6.441 1.887 1 96.31 94 MET B C 1
ATOM 3194 O O . MET B 1 94 ? -3.072 -6.062 1.521 1 96.31 94 MET B O 1
ATOM 3198 N N . PRO B 1 95 ? -4.461 -7.781 2.297 1 94 95 PRO B N 1
ATOM 3199 C CA . PRO B 1 95 ? -3.42 -8.773 2.029 1 94 95 PRO B CA 1
ATOM 3200 C C . PRO B 1 95 ? -3.117 -8.93 0.541 1 94 95 PRO B C 1
ATOM 3202 O O . PRO B 1 95 ? -3.93 -8.539 -0.301 1 94 95 PRO B O 1
ATOM 3205 N N . LEU B 1 96 ? -1.98 -9.438 0.321 1 91.19 96 LEU B N 1
ATOM 3206 C CA . LEU B 1 96 ? -1.64 -9.742 -1.063 1 91.19 96 LEU B CA 1
ATOM 3207 C C . LEU B 1 96 ? -2.703 -10.633 -1.703 1 91.19 96 LEU B C 1
ATOM 3209 O O . LEU B 1 96 ? -3.211 -11.555 -1.066 1 91.19 96 LEU B O 1
ATOM 3213 N N . PRO B 1 97 ? -3.088 -10.375 -2.908 1 89.81 97 PRO B N 1
ATOM 3214 C CA . PRO B 1 97 ? -4.184 -11.102 -3.559 1 89.81 97 PRO B CA 1
ATOM 3215 C C . PRO B 1 97 ? -3.742 -12.438 -4.137 1 89.81 97 PRO B C 1
ATOM 3217 O O . PRO B 1 97 ? -3.869 -12.672 -5.344 1 89.81 97 PRO B O 1
ATOM 3220 N N . TYR B 1 98 ? -3.441 -13.383 -3.283 1 84.62 98 TYR B N 1
ATOM 3221 C CA . TYR B 1 98 ? -2.895 -14.672 -3.707 1 84.62 98 TYR B CA 1
ATOM 3222 C C . TYR B 1 98 ? -3.984 -15.734 -3.77 1 84.62 98 TYR B C 1
ATOM 3224 O O . TYR B 1 98 ? -3.715 -16.891 -4.102 1 84.62 98 TYR B O 1
ATOM 3232 N N . SER B 1 99 ? -5.152 -15.406 -3.42 1 88.25 99 SER B N 1
ATOM 3233 C CA . SER B 1 99 ? -6.301 -16.297 -3.529 1 88.25 99 SER B CA 1
ATOM 3234 C C . SER B 1 99 ? -7.441 -15.641 -4.305 1 88.25 99 SER B C 1
ATOM 3236 O O . SER B 1 99 ? -7.578 -14.414 -4.293 1 88.25 99 SER B O 1
ATOM 3238 N N . LYS B 1 100 ? -8.18 -16.469 -4.934 1 90.56 100 LYS B N 1
ATOM 3239 C CA . LYS B 1 100 ? -9.359 -15.961 -5.629 1 90.56 100 LYS B CA 1
ATOM 3240 C C . LYS B 1 100 ? -10.289 -15.227 -4.672 1 90.56 100 LYS B C 1
ATOM 3242 O O . LYS B 1 100 ? -10.953 -14.258 -5.059 1 90.56 100 LYS B O 1
ATOM 3247 N N . ARG B 1 101 ? -10.297 -15.68 -3.469 1 94.75 101 ARG B N 1
ATOM 3248 C CA . ARG B 1 101 ? -11.141 -15.055 -2.457 1 94.75 101 ARG B CA 1
ATOM 3249 C C . ARG B 1 101 ? -10.68 -13.633 -2.168 1 94.75 101 ARG B C 1
ATOM 3251 O O . ARG B 1 101 ? -11.5 -12.711 -2.09 1 94.75 101 ARG B O 1
ATOM 3258 N N . TYR B 1 102 ? -9.367 -13.422 -2.031 1 94.69 102 TYR B N 1
ATOM 3259 C CA . TYR B 1 102 ? -8.82 -12.086 -1.836 1 94.69 102 TYR B CA 1
ATOM 3260 C C . TYR B 1 102 ? -9.016 -11.227 -3.078 1 94.69 102 TYR B C 1
ATOM 3262 O O . TYR B 1 102 ? -9.383 -10.055 -2.977 1 94.69 102 TYR B O 1
ATOM 3270 N N . GLU B 1 103 ? -8.797 -11.836 -4.195 1 92.94 103 GLU 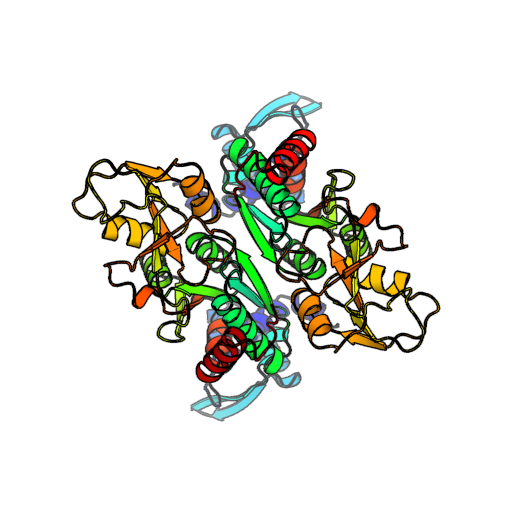B N 1
ATOM 3271 C CA . GLU B 1 103 ? -9.008 -11.125 -5.453 1 92.94 103 GLU B CA 1
ATOM 3272 C C . GLU B 1 103 ? -10.453 -10.648 -5.578 1 92.94 103 GLU B C 1
AT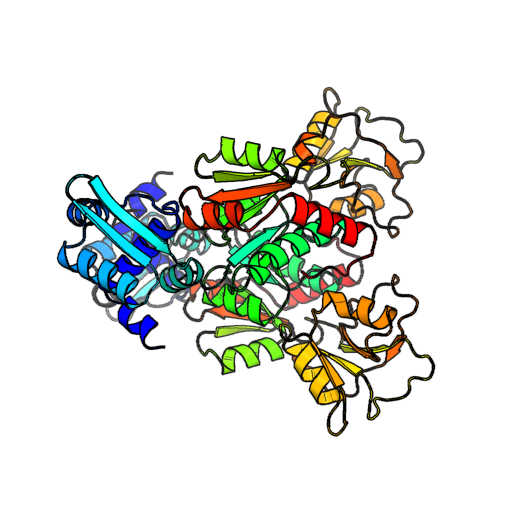OM 3274 O O . GLU B 1 103 ? -10.711 -9.516 -5.992 1 92.94 103 GLU B O 1
ATOM 3279 N N . GLY B 1 104 ? -11.336 -11.555 -5.246 1 95.62 104 GLY B N 1
ATOM 3280 C CA . GLY B 1 104 ? -12.75 -11.227 -5.301 1 95.62 104 GLY B CA 1
ATOM 3281 C C . GLY B 1 104 ? -13.141 -10.117 -4.344 1 95.62 104 GLY B C 1
ATOM 3282 O O . GLY B 1 104 ? -13.93 -9.234 -4.695 1 95.62 104 GLY B O 1
ATOM 3283 N N . LEU B 1 105 ? -12.617 -10.195 -3.189 1 96.5 105 LEU B N 1
ATOM 3284 C CA . LEU B 1 105 ? -12.891 -9.18 -2.184 1 96.5 105 LEU B CA 1
ATOM 3285 C C . LEU B 1 105 ? -12.406 -7.809 -2.656 1 96.5 105 LEU B C 1
ATOM 3287 O O . LEU B 1 105 ? -13.148 -6.828 -2.584 1 96.5 105 LEU B O 1
ATOM 3291 N N . SER B 1 106 ? -11.227 -7.719 -3.125 1 95.62 106 SER B N 1
ATOM 3292 C CA . SER B 1 106 ? -10.672 -6.477 -3.652 1 95.62 106 SER B CA 1
ATOM 3293 C C . SER B 1 106 ? -11.516 -5.934 -4.801 1 95.62 106 SER B C 1
ATOM 3295 O O . SER B 1 106 ? -11.844 -4.75 -4.828 1 95.62 106 SER B O 1
ATOM 3297 N N . THR B 1 107 ? -11.844 -6.824 -5.707 1 94.69 107 THR B N 1
ATOM 3298 C CA . THR B 1 107 ? -12.664 -6.453 -6.859 1 94.69 107 THR B CA 1
ATOM 3299 C C . THR B 1 107 ? -13.984 -5.84 -6.41 1 94.69 107 THR B C 1
ATOM 3301 O O . THR B 1 107 ? -14.383 -4.781 -6.902 1 94.69 107 THR B O 1
ATOM 3304 N N . ALA B 1 108 ? -14.609 -6.492 -5.477 1 96.88 108 ALA B N 1
ATOM 3305 C CA . ALA B 1 108 ? -15.938 -6.078 -5.012 1 96.88 108 ALA B CA 1
ATOM 3306 C C . ALA B 1 108 ? -15.883 -4.703 -4.352 1 96.88 108 ALA B C 1
ATOM 3308 O O . ALA B 1 108 ? -16.75 -3.861 -4.59 1 96.88 108 ALA B O 1
ATOM 3309 N N . ILE B 1 109 ? -14.906 -4.473 -3.586 1 96.25 109 ILE B N 1
ATOM 3310 C CA . ILE B 1 109 ? -14.789 -3.213 -2.863 1 96.25 109 ILE B CA 1
ATOM 3311 C C . ILE B 1 109 ? -14.477 -2.084 -3.844 1 96.25 109 ILE B C 1
ATOM 3313 O O . ILE B 1 109 ? -15.109 -1.022 -3.797 1 96.25 109 ILE B O 1
ATOM 3317 N N . ILE B 1 110 ? -13.578 -2.324 -4.723 1 94 110 ILE B N 1
ATOM 3318 C CA . ILE B 1 110 ? -13.227 -1.334 -5.734 1 94 110 ILE B CA 1
ATOM 3319 C C . ILE B 1 110 ? -14.461 -0.981 -6.559 1 94 110 ILE B C 1
ATOM 3321 O O . ILE B 1 110 ? -14.789 0.196 -6.723 1 94 110 ILE B O 1
ATOM 3325 N N . GLN B 1 111 ? -15.156 -1.99 -7.012 1 93.44 111 GLN B N 1
ATOM 3326 C CA . GLN B 1 111 ? -16.328 -1.76 -7.84 1 93.44 111 GLN B CA 1
ATOM 3327 C C . GLN B 1 111 ? -17.422 -1.04 -7.055 1 93.44 111 GLN B C 1
ATOM 3329 O O . GLN B 1 111 ? -18.125 -0.189 -7.602 1 93.44 111 GLN B O 1
ATOM 3334 N N . SER B 1 112 ? -17.594 -1.406 -5.777 1 94.69 112 SER B N 1
ATOM 3335 C CA . SER B 1 112 ? -18.594 -0.764 -4.934 1 94.69 112 SER B CA 1
ATOM 3336 C C . SER B 1 112 ? -18.375 0.745 -4.871 1 94.69 112 SER B C 1
ATOM 3338 O O . SER B 1 112 ? -19.328 1.519 -4.957 1 94.69 112 SER B O 1
ATOM 3340 N N . ILE B 1 113 ? -17.141 1.14 -4.797 1 91.38 113 ILE B N 1
ATOM 3341 C CA . ILE B 1 113 ? -16.828 2.553 -4.625 1 91.38 113 ILE B CA 1
ATOM 3342 C C . ILE B 1 113 ? -16.812 3.246 -5.984 1 91.38 113 ILE B C 1
ATOM 3344 O O . ILE B 1 113 ? -17.406 4.305 -6.156 1 91.38 113 ILE B O 1
ATOM 3348 N N . GLU B 1 114 ? -16.141 2.66 -6.934 1 88 114 GLU B N 1
ATOM 3349 C CA . GLU B 1 114 ? -16 3.279 -8.25 1 88 114 GLU B CA 1
ATOM 3350 C C . GLU B 1 114 ? -17.375 3.451 -8.922 1 88 114 GLU B C 1
ATOM 3352 O O . GLU B 1 114 ? -17.609 4.461 -9.578 1 88 114 GLU B O 1
ATOM 3357 N N . ASN B 1 115 ? -18.156 2.473 -8.773 1 87.25 115 ASN B N 1
ATOM 3358 C CA . ASN B 1 115 ? -19.469 2.508 -9.422 1 87.25 115 ASN B CA 1
ATOM 3359 C C . ASN B 1 115 ? -20.375 3.549 -8.781 1 87.25 115 ASN B C 1
ATOM 3361 O O . ASN B 1 115 ? -21.266 4.09 -9.445 1 87.25 115 ASN B O 1
ATOM 3365 N N . ASN B 1 116 ? -20.141 3.809 -7.551 1 85.69 116 ASN B N 1
ATOM 3366 C CA . ASN B 1 116 ? -21.094 4.641 -6.832 1 85.69 116 ASN B CA 1
ATOM 3367 C C . ASN B 1 116 ? -20.547 6.039 -6.574 1 85.69 116 ASN B C 1
ATOM 3369 O O . ASN B 1 116 ? -21.312 6.996 -6.438 1 85.69 116 ASN B O 1
ATOM 3373 N N . LEU B 1 117 ? -19.156 5.949 -6.52 1 83.12 117 LEU B N 1
ATOM 3374 C CA . LEU B 1 117 ? -18.531 7.227 -6.223 1 83.12 117 LEU B CA 1
ATOM 3375 C C . LEU B 1 117 ? -17.594 7.648 -7.355 1 83.12 117 LEU B C 1
ATOM 3377 O O . LEU B 1 117 ? -16.969 6.797 -8 1 83.12 117 LEU B O 1
ATOM 3381 N N . ASN B 1 118 ? -17.594 8.625 -7.93 1 80.12 118 ASN B N 1
ATOM 3382 C CA . ASN B 1 118 ? -16.672 9.109 -8.945 1 80.12 118 ASN B CA 1
ATOM 3383 C C . ASN B 1 118 ? -15.312 9.477 -8.336 1 80.12 118 ASN B C 1
ATOM 3385 O O . ASN B 1 118 ? -14.758 10.523 -8.648 1 80.12 118 ASN B O 1
ATOM 3389 N N . ILE B 1 119 ? -14.914 8.688 -7.336 1 83.31 119 ILE B N 1
ATOM 3390 C CA . ILE B 1 119 ? -13.617 8.852 -6.691 1 83.31 119 ILE B CA 1
ATOM 3391 C C . ILE B 1 119 ? -12.742 7.637 -6.984 1 83.31 119 ILE B C 1
ATOM 3393 O O . ILE B 1 119 ? -13.172 6.496 -6.805 1 83.31 119 ILE B O 1
ATOM 3397 N N . PRO B 1 120 ? -11.586 7.887 -7.516 1 86.12 120 PRO B N 1
ATOM 3398 C CA . PRO B 1 120 ? -10.688 6.754 -7.746 1 86.12 120 PRO B CA 1
ATOM 3399 C C . PRO B 1 120 ? -10.312 6.027 -6.453 1 86.12 120 PRO B C 1
ATOM 3401 O O . PRO B 1 120 ? -10.141 6.66 -5.41 1 86.12 120 PRO B O 1
ATOM 3404 N N . ILE B 1 121 ? -10.289 4.746 -6.555 1 91.62 121 ILE B N 1
ATOM 3405 C CA . ILE B 1 121 ? -9.859 3.922 -5.43 1 91.62 121 ILE B CA 1
ATOM 3406 C C . ILE B 1 121 ? -8.773 2.955 -5.883 1 91.62 121 ILE B C 1
ATOM 3408 O O . ILE B 1 121 ? -8.82 2.426 -6.996 1 91.62 121 ILE B O 1
ATOM 3412 N N . ASN B 1 122 ? -7.828 2.773 -4.996 1 91 122 ASN B N 1
ATOM 3413 C CA . ASN B 1 122 ? -6.789 1.769 -5.207 1 91 122 ASN B CA 1
ATOM 3414 C C . ASN B 1 122 ? -6.523 0.965 -3.936 1 91 122 ASN B C 1
ATOM 3416 O O . ASN B 1 122 ? -6.906 1.381 -2.842 1 91 122 ASN B O 1
ATOM 3420 N N . MET B 1 123 ? -5.898 -0.155 -4.16 1 94.75 123 MET B N 1
ATOM 3421 C CA . MET B 1 123 ? -5.539 -0.995 -3.021 1 94.75 123 MET B CA 1
ATOM 3422 C C . MET B 1 123 ? -4.023 -1.035 -2.83 1 94.75 123 MET B C 1
ATOM 3424 O O . MET B 1 123 ? -3.273 -1.097 -3.805 1 94.75 123 MET B O 1
ATOM 3428 N N . SER B 1 124 ? -3.66 -0.909 -1.616 1 96.25 124 SER B N 1
ATOM 3429 C CA . SER B 1 124 ? -2.305 -1.212 -1.164 1 96.25 124 SER B CA 1
ATOM 3430 C C . SER B 1 124 ? -2.225 -2.609 -0.558 1 96.25 124 SER B C 1
ATOM 3432 O O . SER B 1 124 ? -2.754 -2.852 0.529 1 96.25 124 SER B O 1
ATOM 3434 N N . TYR B 1 125 ? -1.534 -3.412 -1.28 1 95.5 125 TYR B N 1
ATOM 3435 C CA . TYR B 1 125 ? -1.386 -4.773 -0.775 1 95.5 125 TYR B CA 1
ATOM 3436 C C . TYR B 1 125 ? -0.124 -4.906 0.07 1 95.5 125 TYR B C 1
ATOM 3438 O O . TYR B 1 125 ? 0.921 -4.348 -0.272 1 95.5 125 TYR B O 1
ATOM 3446 N N . MET B 1 126 ? -0.334 -5.586 1.167 1 93.75 126 MET B N 1
ATOM 3447 C CA . MET B 1 126 ? 0.819 -5.73 2.051 1 93.75 126 MET B CA 1
ATOM 3448 C C . MET B 1 126 ? 0.651 -6.93 2.975 1 93.75 126 MET B C 1
ATOM 3450 O O . MET B 1 126 ? -0.461 -7.434 3.15 1 93.75 126 MET B O 1
ATOM 3454 N N . ARG B 1 127 ? 1.791 -7.332 3.504 1 88.38 127 ARG B N 1
ATOM 3455 C CA . ARG B 1 127 ? 1.799 -8.422 4.477 1 88.38 127 ARG B CA 1
ATOM 3456 C C . ARG B 1 127 ? 1.541 -7.898 5.887 1 88.38 127 ARG B C 1
ATOM 3458 O O . ARG B 1 127 ? 2.004 -6.812 6.246 1 88.38 127 ARG B O 1
ATOM 3465 N N . GLY B 1 128 ? 0.85 -8.742 6.664 1 90.62 128 GLY B N 1
ATOM 3466 C CA . GLY B 1 128 ? 0.737 -8.453 8.086 1 90.62 128 GLY B CA 1
ATOM 3467 C C . GLY B 1 128 ? -0.438 -7.555 8.422 1 90.62 128 GLY B C 1
ATOM 3468 O O . GLY B 1 128 ? -0.464 -6.387 8.031 1 90.62 128 GLY B O 1
ATOM 3469 N N . SER B 1 129 ? -1.294 -8.047 9.234 1 94.62 129 SER B N 1
ATOM 3470 C CA . SER B 1 129 ? -2.441 -7.258 9.672 1 94.62 129 SER B CA 1
ATOM 3471 C C . SER B 1 129 ? -2.004 -6.086 10.547 1 94.62 129 SER B C 1
ATOM 3473 O O . SER B 1 129 ? -2.605 -5.012 10.5 1 94.62 129 SER B O 1
ATOM 3475 N N . LYS B 1 130 ? -0.939 -6.258 11.281 1 93.31 130 LYS B N 1
ATOM 3476 C CA . LYS B 1 130 ? -0.421 -5.18 12.117 1 93.31 130 LYS B CA 1
ATOM 3477 C C . LYS B 1 130 ? 0.027 -3.992 11.273 1 93.31 130 LYS B C 1
ATOM 3479 O O . LYS B 1 130 ? -0.255 -2.84 11.609 1 93.31 130 LYS B O 1
ATOM 3484 N N . ASN B 1 131 ? 0.655 -4.289 10.219 1 93.25 131 ASN B N 1
ATOM 3485 C CA . ASN B 1 131 ? 1.086 -3.242 9.297 1 93.25 131 ASN B CA 1
ATOM 3486 C C . ASN B 1 131 ? -0.103 -2.494 8.703 1 93.25 131 ASN B C 1
ATOM 3488 O O . ASN B 1 131 ? -0.085 -1.267 8.609 1 93.25 131 ASN B O 1
ATOM 3492 N N . ARG B 1 132 ? -1.082 -3.217 8.352 1 96.62 132 ARG B N 1
ATOM 3493 C CA . ARG B 1 132 ? -2.256 -2.596 7.742 1 96.62 132 ARG B CA 1
ATOM 3494 C C . ARG B 1 132 ? -2.951 -1.661 8.727 1 96.62 132 ARG B C 1
ATOM 3496 O O . ARG B 1 132 ? -3.41 -0.583 8.344 1 96.62 132 ARG B O 1
ATOM 3503 N N . MET B 1 133 ? -2.969 -2.051 10.008 1 96.56 133 MET B N 1
ATOM 3504 C CA . MET B 1 133 ? -3.562 -1.183 11.023 1 96.56 133 MET B CA 1
ATOM 3505 C C . MET B 1 133 ? -2.736 0.087 11.203 1 96.56 133 MET B C 1
ATOM 3507 O O . MET B 1 133 ? -3.293 1.174 11.375 1 96.56 133 MET B O 1
ATOM 3511 N N . GLU B 1 134 ? -1.468 -0.107 11.125 1 93.56 134 GLU B N 1
ATOM 3512 C CA . GLU B 1 134 ? -0.584 1.048 11.258 1 93.56 134 GLU B CA 1
ATOM 3513 C C . GLU B 1 134 ? -0.795 2.033 10.109 1 93.56 134 GLU B C 1
ATOM 3515 O O . GLU B 1 134 ? -0.716 3.248 10.305 1 93.56 134 GLU B O 1
ATOM 3520 N N . MET B 1 135 ? -1.044 1.511 8.914 1 95.19 135 MET B N 1
ATOM 3521 C CA . MET B 1 135 ? -1.294 2.369 7.758 1 95.19 135 MET B CA 1
ATOM 3522 C C . MET B 1 135 ? -2.559 3.197 7.957 1 95.19 135 MET B C 1
ATOM 3524 O O . MET B 1 135 ? -2.609 4.363 7.566 1 95.19 135 MET B O 1
ATOM 3528 N N . VAL B 1 136 ? -3.537 2.629 8.562 1 97.12 136 VAL B N 1
ATOM 3529 C CA . VAL B 1 136 ? -4.793 3.324 8.828 1 97.12 136 VAL B CA 1
ATOM 3530 C C . VAL B 1 136 ? -4.574 4.391 9.898 1 97.12 136 VAL B C 1
ATOM 3532 O O . VAL B 1 136 ? -4.961 5.551 9.719 1 97.12 136 VAL B O 1
ATOM 3535 N N . LEU B 1 137 ? -3.844 3.996 10.938 1 94.94 137 LEU B N 1
ATOM 3536 C CA . LEU B 1 137 ? -3.635 4.891 12.07 1 94.94 137 LEU B CA 1
ATOM 3537 C C . LEU B 1 137 ? -2.754 6.07 11.68 1 94.94 137 LEU B C 1
ATOM 3539 O O . LEU B 1 137 ? -2.945 7.184 12.172 1 94.94 137 LEU B O 1
ATOM 3543 N N . SER B 1 138 ? -1.86 5.859 10.766 1 90.94 138 SER B N 1
ATOM 3544 C CA . SER B 1 138 ? -0.938 6.91 10.344 1 90.94 138 SER B CA 1
ATOM 3545 C C . SER B 1 138 ? -1.537 7.75 9.219 1 90.94 138 SER B C 1
ATOM 3547 O O . SER B 1 138 ? -0.934 8.734 8.781 1 90.94 138 SER B O 1
ATOM 3549 N N . GLY B 1 139 ? -2.672 7.328 8.664 1 91.69 139 GLY B N 1
ATOM 3550 C CA . GLY B 1 139 ? -3.338 8.078 7.613 1 91.69 139 GLY B CA 1
ATOM 3551 C C . GLY B 1 139 ? -2.807 7.758 6.227 1 91.69 139 GLY B C 1
ATOM 3552 O O . GLY B 1 139 ? -3.139 8.438 5.258 1 91.69 139 GLY B O 1
ATOM 3553 N N . ARG B 1 140 ? -2.041 6.738 6.156 1 93.56 140 ARG B N 1
ATOM 3554 C CA . ARG B 1 140 ? -1.459 6.359 4.871 1 93.56 140 ARG B CA 1
ATOM 3555 C C . ARG B 1 140 ? -2.441 5.531 4.051 1 93.56 140 ARG B C 1
ATOM 3557 O O . ARG B 1 140 ? -2.338 5.477 2.822 1 93.56 140 ARG B O 1
ATOM 3564 N N . CYS B 1 141 ? -3.318 4.91 4.703 1 96.5 141 CYS B N 1
ATOM 3565 C CA . CYS B 1 141 ? -4.461 4.266 4.059 1 96.5 141 CYS B CA 1
ATOM 3566 C C . CYS B 1 141 ? -5.77 4.723 4.691 1 96.5 141 CYS B C 1
ATOM 3568 O O . CYS B 1 141 ? -5.805 5.066 5.875 1 96.5 141 CYS B O 1
ATOM 3570 N N . ASP B 1 142 ? -6.785 4.754 3.922 1 95.44 142 ASP B N 1
ATOM 3571 C CA . ASP B 1 142 ? -8.078 5.238 4.391 1 95.44 142 ASP B CA 1
ATOM 3572 C C . ASP B 1 142 ? -8.836 4.152 5.152 1 95.44 142 ASP B C 1
ATOM 3574 O O . ASP B 1 142 ? -9.625 4.449 6.047 1 95.44 142 ASP B O 1
ATOM 3578 N N . PHE B 1 143 ? -8.602 2.945 4.762 1 98 143 PHE B N 1
ATOM 3579 C CA . PHE B 1 143 ? -9.172 1.803 5.469 1 98 143 PHE B CA 1
ATOM 3580 C C . PHE B 1 143 ? -8.32 0.558 5.262 1 98 143 PHE B C 1
ATOM 3582 O O . PHE B 1 143 ? -7.398 0.559 4.441 1 98 143 PHE B O 1
ATOM 3589 N N . ALA B 1 144 ? -8.602 -0.482 6.066 1 98.62 144 ALA B N 1
ATOM 3590 C CA . ALA B 1 144 ? -7.914 -1.762 5.934 1 98.62 144 ALA B CA 1
ATOM 3591 C C . ALA B 1 144 ? -8.898 -2.924 5.965 1 98.62 144 ALA B C 1
ATOM 3593 O O . ALA B 1 144 ? -9.93 -2.852 6.641 1 98.62 144 ALA B O 1
ATOM 3594 N N . ILE B 1 145 ? -8.531 -3.91 5.203 1 98.44 145 ILE B N 1
ATOM 3595 C CA . ILE B 1 145 ? -9.266 -5.168 5.246 1 98.44 145 ILE B CA 1
ATOM 3596 C C . ILE B 1 145 ? -8.438 -6.227 5.973 1 98.44 145 ILE B C 1
ATOM 3598 O O . ILE B 1 145 ? -7.25 -6.402 5.68 1 98.44 145 ILE B O 1
ATOM 3602 N N . THR B 1 146 ? -9.047 -6.883 6.945 1 98.06 146 THR B N 1
ATOM 3603 C CA . THR B 1 146 ? -8.406 -7.945 7.707 1 98.06 146 THR B CA 1
ATOM 3604 C C . THR B 1 146 ? -9.438 -8.938 8.227 1 98.06 146 THR B C 1
ATOM 3606 O O . THR B 1 146 ? -10.633 -8.797 7.961 1 98.06 146 THR B O 1
ATOM 3609 N N . SER B 1 147 ? -8.961 -9.969 8.859 1 97.88 147 SER B N 1
ATOM 3610 C CA . SER B 1 147 ? -9.883 -10.859 9.57 1 97.88 147 SER B CA 1
ATOM 3611 C C . SER B 1 147 ? -10.5 -10.156 10.773 1 97.88 147 SER B C 1
ATOM 3613 O O . SER B 1 147 ? -9.906 -9.227 11.328 1 97.88 147 SER B O 1
ATOM 3615 N N . LYS B 1 148 ? -11.641 -10.609 11.141 1 98.38 148 LYS B N 1
ATOM 3616 C CA . LYS B 1 148 ? -12.297 -10.039 12.312 1 98.38 148 LYS B CA 1
ATOM 3617 C C . LYS B 1 148 ? -11.445 -10.219 13.57 1 98.38 148 LYS B C 1
ATOM 3619 O O . LYS B 1 148 ? -11.352 -9.312 14.398 1 98.38 148 LYS B O 1
ATOM 3624 N N . PHE B 1 149 ? -10.789 -11.328 13.695 1 97.75 149 PHE B N 1
ATOM 3625 C CA . PHE B 1 149 ? -9.93 -11.562 14.852 1 97.75 149 PHE B CA 1
ATOM 3626 C C . PHE B 1 149 ? -8.812 -10.531 14.906 1 97.75 149 PHE B C 1
ATOM 3628 O O . PHE B 1 149 ? -8.562 -9.93 15.953 1 97.75 149 PHE B O 1
ATOM 3635 N N . ALA B 1 150 ? -8.141 -10.391 13.82 1 97.69 150 ALA B N 1
ATOM 3636 C CA . ALA B 1 150 ? -7.035 -9.438 13.758 1 97.69 150 ALA B CA 1
ATOM 3637 C C . ALA B 1 150 ? -7.512 -8.023 14.07 1 97.69 150 ALA B C 1
ATOM 3639 O O . ALA B 1 150 ? -6.82 -7.262 14.75 1 97.69 150 ALA B O 1
ATOM 3640 N N . ALA B 1 151 ? -8.695 -7.691 13.578 1 98.38 151 ALA B N 1
ATOM 3641 C CA . ALA B 1 151 ? -9.266 -6.371 13.828 1 98.38 151 ALA B CA 1
ATOM 3642 C C . ALA B 1 151 ? -9.547 -6.16 15.312 1 98.38 151 ALA B C 1
ATOM 3644 O O . ALA B 1 151 ? -9.188 -5.121 15.875 1 98.38 151 ALA B O 1
ATOM 3645 N N . LEU B 1 152 ? -10.133 -7.121 15.891 1 97.94 152 LEU B N 1
ATOM 3646 C CA . LEU B 1 152 ? -10.469 -7.02 17.297 1 97.94 152 LEU B CA 1
ATOM 3647 C C . LEU B 1 152 ? -9.211 -6.953 18.172 1 97.94 152 LEU B C 1
ATOM 3649 O O . LEU B 1 152 ? -9.164 -6.203 19.141 1 97.94 152 LEU B O 1
ATOM 3653 N N . ASP B 1 153 ? -8.266 -7.715 17.781 1 97.19 153 ASP B N 1
ATOM 3654 C CA . ASP B 1 153 ? -6.977 -7.648 18.469 1 97.19 153 ASP B CA 1
ATOM 3655 C C . ASP B 1 153 ? -6.379 -6.25 18.375 1 97.19 153 ASP B C 1
ATOM 3657 O O . ASP B 1 153 ? -5.895 -5.711 19.375 1 97.19 153 ASP B O 1
ATOM 3661 N N . ALA B 1 154 ? -6.414 -5.672 17.25 1 97.62 154 ALA B N 1
ATOM 3662 C CA . ALA B 1 154 ? -5.875 -4.332 17.031 1 97.62 154 ALA B CA 1
ATOM 3663 C C . ALA B 1 154 ? -6.66 -3.289 17.828 1 97.62 154 ALA B C 1
ATOM 3665 O O . ALA B 1 154 ? -6.07 -2.387 18.422 1 97.62 154 ALA B O 1
ATOM 3666 N N . ILE B 1 155 ? -7.938 -3.408 17.859 1 97.81 155 ILE B N 1
ATOM 3667 C CA . ILE B 1 155 ? -8.812 -2.473 18.547 1 97.81 155 ILE B CA 1
ATOM 3668 C C . ILE B 1 155 ? -8.547 -2.535 20.062 1 97.81 155 ILE B C 1
ATOM 3670 O O . ILE B 1 155 ? -8.586 -1.512 20.734 1 97.81 155 ILE B O 1
ATOM 3674 N N . SER B 1 156 ? -8.266 -3.711 20.531 1 97.44 156 SER B N 1
ATOM 3675 C CA . SER B 1 156 ? -7.965 -3.869 21.938 1 97.44 156 SER B CA 1
ATOM 3676 C C . SER B 1 156 ? -6.688 -3.125 22.328 1 97.44 156 SER B C 1
ATOM 3678 O O . SER B 1 156 ? -6.527 -2.707 23.469 1 97.44 156 SER B O 1
ATOM 3680 N N . LYS B 1 157 ? -5.82 -2.918 21.422 1 96.12 157 LYS B N 1
ATOM 3681 C CA . LYS B 1 157 ? -4.539 -2.262 21.672 1 96.12 157 LYS B CA 1
ATOM 3682 C C . LYS B 1 157 ? -4.625 -0.765 21.375 1 96.12 157 LYS B C 1
ATOM 3684 O O . LYS B 1 157 ? -3.879 0.028 21.953 1 96.12 157 LYS B O 1
ATOM 3689 N N . ASN B 1 158 ? -5.48 -0.429 20.453 1 96.75 158 ASN B N 1
ATOM 3690 C CA . ASN B 1 158 ? -5.695 0.967 20.078 1 96.75 158 ASN B CA 1
ATOM 3691 C C . ASN B 1 158 ? -7.168 1.264 19.828 1 96.75 158 ASN B C 1
ATOM 3693 O O . ASN B 1 158 ? -7.695 0.942 18.766 1 96.75 158 ASN B O 1
ATOM 3697 N N . GLU B 1 159 ? -7.73 2.018 20.672 1 95.69 159 GLU B N 1
ATOM 3698 C CA . GLU B 1 159 ? -9.18 2.232 20.656 1 95.69 159 GLU B CA 1
ATOM 3699 C C . GLU B 1 159 ? -9.578 3.209 19.562 1 95.69 159 GLU B C 1
ATOM 3701 O O . GLU B 1 159 ? -10.773 3.416 19.312 1 95.69 159 GLU B O 1
ATOM 3706 N N . ASN B 1 160 ? -8.641 3.711 18.844 1 97 160 ASN B N 1
ATOM 3707 C CA . ASN B 1 160 ? -8.945 4.629 17.75 1 97 160 ASN B CA 1
ATOM 3708 C C . ASN B 1 160 ? -9.383 3.877 16.484 1 97 160 ASN B C 1
ATOM 3710 O O . ASN B 1 160 ? -9.883 4.484 15.539 1 97 160 ASN B O 1
ATOM 3714 N N . LEU B 1 161 ? -9.234 2.633 16.5 1 98.38 161 LEU B N 1
ATOM 3715 C CA . LEU B 1 161 ? -9.672 1.809 15.383 1 98.38 161 LEU B CA 1
ATOM 3716 C C . LEU B 1 161 ? -11.109 1.342 15.57 1 98.38 161 LEU B C 1
ATOM 3718 O O . LEU B 1 161 ? -11.562 1.152 16.703 1 98.38 161 LEU B O 1
ATOM 3722 N N . GLU B 1 162 ? -11.789 1.154 14.484 1 98.12 162 GLU B N 1
ATOM 3723 C CA . GLU B 1 162 ? -13.156 0.647 14.555 1 98.12 162 GLU B CA 1
ATOM 3724 C C . GLU B 1 162 ? -13.492 -0.192 13.328 1 98.12 162 GLU B C 1
ATOM 3726 O O . GLU B 1 162 ? -13.094 0.14 12.211 1 98.12 162 GLU B O 1
ATOM 3731 N N . ILE B 1 163 ? -14.234 -1.253 13.586 1 98.56 163 ILE B N 1
ATOM 3732 C CA . ILE B 1 163 ? -14.812 -2.033 12.492 1 98.56 163 ILE B CA 1
ATOM 3733 C C . ILE B 1 163 ? -16.078 -1.344 11.977 1 98.56 163 ILE B C 1
ATOM 3735 O O . ILE B 1 163 ? -17 -1.072 12.75 1 98.56 163 ILE B O 1
ATOM 3739 N N . VAL B 1 164 ? -16.156 -1.135 10.672 1 97.69 164 VAL B N 1
ATOM 3740 C CA . VAL B 1 164 ? -17.312 -0.4 10.164 1 97.69 164 VAL B CA 1
ATOM 3741 C C . VAL B 1 164 ? -18.156 -1.31 9.273 1 97.69 164 VAL B C 1
ATOM 3743 O O . VAL B 1 164 ? -19.297 -0.981 8.938 1 97.69 164 VAL B O 1
ATOM 3746 N N . LYS B 1 165 ? -17.594 -2.422 8.844 1 98 165 LYS B N 1
ATOM 3747 C CA . LYS B 1 165 ? -18.312 -3.381 8.016 1 98 165 LYS B CA 1
ATOM 3748 C C . LYS B 1 165 ? -17.781 -4.801 8.234 1 98 165 LYS B C 1
ATOM 3750 O O . LYS B 1 165 ? -16.578 -5.008 8.398 1 98 165 LYS B O 1
ATOM 3755 N N . GLU B 1 166 ? -18.672 -5.734 8.258 1 98.12 166 GLU B N 1
ATOM 3756 C CA . GLU B 1 166 ? -18.391 -7.164 8.383 1 98.12 166 GLU B CA 1
ATOM 3757 C C . GLU B 1 166 ? -19.078 -7.953 7.27 1 98.12 166 GLU B C 1
ATOM 3759 O O . GLU B 1 166 ? -20.266 -7.758 6.988 1 98.12 166 GLU B O 1
ATOM 3764 N N . PHE B 1 167 ? -18.359 -8.914 6.621 1 98.19 167 PHE B N 1
ATOM 3765 C CA . PHE B 1 167 ? -18.875 -9.516 5.395 1 98.19 167 PHE B CA 1
ATOM 3766 C C . PHE B 1 167 ? -19.344 -10.938 5.645 1 98.19 167 PHE B C 1
ATOM 3768 O O . PHE B 1 167 ? -19.859 -11.594 4.738 1 98.19 167 PHE B O 1
ATOM 3775 N N . GLY B 1 168 ? -19.156 -11.5 6.793 1 97.12 168 GLY B N 1
ATOM 3776 C CA . GLY B 1 168 ? -19.703 -12.797 7.148 1 97.12 168 GLY B CA 1
ATOM 3777 C C . GLY B 1 168 ? -18.688 -13.922 7.027 1 97.12 168 GLY B C 1
ATOM 3778 O O . GLY B 1 168 ? -17.562 -13.703 6.594 1 97.12 168 GLY B O 1
ATOM 3779 N N . LEU B 1 169 ? -19.141 -15.078 7.359 1 96.88 169 LEU B N 1
ATOM 3780 C CA . LEU B 1 169 ? -18.281 -16.266 7.406 1 96.88 169 LEU B CA 1
ATOM 3781 C C . LEU B 1 169 ? 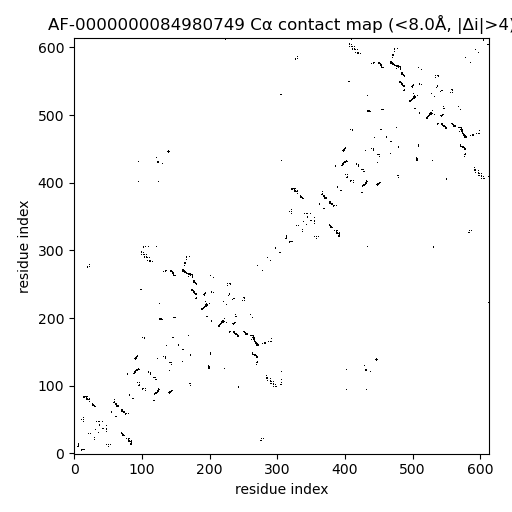-17.703 -16.562 6.031 1 96.88 169 LEU B C 1
ATOM 3783 O O . LEU B 1 169 ? -18.391 -16.453 5.016 1 96.88 169 LEU B O 1
ATOM 3787 N N . TYR B 1 170 ? -16.344 -16.891 6.027 1 96.62 170 TYR B N 1
ATOM 3788 C CA . TYR B 1 170 ? -15.602 -17.375 4.863 1 96.62 170 TYR B CA 1
ATOM 3789 C C . TYR B 1 170 ? -15.43 -16.281 3.828 1 96.62 170 TYR B C 1
ATOM 3791 O O . TYR B 1 170 ? -15.172 -16.547 2.652 1 96.62 170 TYR B O 1
ATOM 3799 N N . SER B 1 171 ? -15.617 -15.062 4.277 1 97.56 171 SER B N 1
ATOM 3800 C CA . SER B 1 171 ? -15.406 -13.938 3.371 1 97.56 171 SER B CA 1
ATOM 3801 C C . SER B 1 171 ? -13.93 -13.578 3.264 1 97.56 171 SER B C 1
ATOM 3803 O O . SER B 1 171 ? -13.477 -13.062 2.238 1 97.56 171 SER B O 1
ATOM 3805 N N . TYR B 1 172 ? -13.242 -13.891 4.332 1 97.19 172 TYR B N 1
ATOM 3806 C CA . TYR B 1 172 ? -11.812 -13.586 4.352 1 97.19 172 TYR B CA 1
ATOM 3807 C C . TYR B 1 172 ? -11 -14.766 3.836 1 97.19 172 TYR B C 1
ATOM 3809 O O . TYR B 1 172 ? -10.148 -14.609 2.963 1 97.19 172 TYR B O 1
ATOM 3817 N N . LEU B 1 173 ? -11.234 -15.867 4.309 1 94.56 173 LEU B N 1
ATOM 3818 C CA . LEU B 1 173 ? -10.672 -17.125 3.84 1 94.56 173 LEU B CA 1
ATOM 3819 C C . LEU B 1 173 ? -11.57 -18.297 4.203 1 94.56 173 LEU B C 1
ATOM 3821 O O . LEU B 1 173 ? -12.469 -18.156 5.039 1 94.56 173 LEU B O 1
ATOM 3825 N N . SER B 1 174 ? -11.336 -19.453 3.502 1 93.31 174 SER B N 1
ATOM 3826 C CA . SER B 1 174 ? -12.172 -20.625 3.76 1 93.31 174 SER B CA 1
ATOM 3827 C C . SER B 1 174 ? -11.82 -21.266 5.094 1 93.31 174 SER B C 1
ATOM 3829 O O . SER B 1 174 ? -12.68 -21.875 5.738 1 93.31 174 SER B O 1
ATOM 3831 N N . GLY B 1 175 ? -10.688 -21.219 5.461 1 93.56 175 GLY B N 1
ATOM 3832 C CA . GLY B 1 175 ? -10.164 -21.797 6.688 1 93.56 175 GLY B CA 1
ATOM 3833 C C . GLY B 1 175 ? -8.656 -21.938 6.691 1 93.56 175 GLY B C 1
ATOM 3834 O O . GLY B 1 175 ? -8.008 -21.797 5.648 1 93.56 175 GLY B O 1
ATOM 3835 N N . HIS B 1 176 ? -8.133 -22.109 7.887 1 94.19 176 HIS B N 1
ATOM 3836 C CA . HIS B 1 176 ? -6.707 -22.375 8 1 94.19 176 HIS B CA 1
ATOM 3837 C C . HIS B 1 176 ? -6.438 -23.875 7.996 1 94.19 176 HIS B C 1
ATOM 3839 O O . HIS B 1 176 ? -7.316 -24.672 8.328 1 94.19 176 HIS B O 1
ATOM 3845 N N . VAL B 1 177 ? -5.262 -24.188 7.559 1 93.88 177 VAL B N 1
ATOM 3846 C CA . VAL B 1 177 ? -4.848 -25.578 7.504 1 93.88 177 VAL B CA 1
ATOM 3847 C C . VAL B 1 177 ? -3.451 -25.734 8.102 1 93.88 177 VAL B C 1
ATOM 3849 O O . VAL B 1 177 ? -2.727 -24.75 8.25 1 93.88 177 VAL B O 1
ATOM 3852 N N . LEU B 1 178 ? -3.209 -26.953 8.531 1 95.12 178 LEU B N 1
ATOM 3853 C CA . LEU B 1 178 ? -1.855 -27.328 8.93 1 95.12 178 LEU B CA 1
ATOM 3854 C C . LEU B 1 178 ? -1.097 -27.953 7.758 1 95.12 178 LEU B C 1
ATOM 3856 O O . LEU B 1 178 ? -1.556 -28.922 7.164 1 95.12 178 LEU B O 1
ATOM 3860 N N . MET B 1 179 ? 0.018 -27.344 7.43 1 93.56 179 MET B N 1
ATOM 3861 C CA . MET B 1 179 ? 0.851 -27.828 6.332 1 93.56 179 MET B CA 1
ATOM 3862 C C . MET B 1 179 ? 2.016 -28.656 6.863 1 93.56 179 MET B C 1
ATOM 3864 O O . MET B 1 179 ? 2.613 -28.312 7.887 1 93.56 179 MET B O 1
ATOM 3868 N N . TYR B 1 180 ? 2.279 -29.703 6.16 1 93.62 180 TYR B N 1
ATOM 3869 C CA . TYR B 1 180 ? 3.402 -30.578 6.516 1 93.62 180 TYR B CA 1
ATOM 3870 C C . TYR B 1 180 ? 3.895 -31.359 5.309 1 93.62 180 TYR B C 1
ATOM 3872 O O . TYR B 1 180 ? 3.211 -31.422 4.285 1 93.62 180 TYR B O 1
ATOM 3880 N N . ILE B 1 181 ? 5.082 -31.891 5.379 1 92.31 181 ILE B N 1
ATOM 3881 C CA . ILE B 1 181 ? 5.637 -32.625 4.262 1 92.31 181 ILE B CA 1
ATOM 3882 C C . ILE B 1 181 ? 5.824 -34.094 4.664 1 92.31 181 ILE B C 1
ATOM 3884 O O . ILE B 1 181 ? 5.613 -35 3.855 1 92.31 181 ILE B O 1
ATOM 3888 N N . ASP B 1 182 ? 6.172 -34.375 5.91 1 91.81 182 ASP B N 1
ATOM 3889 C CA . ASP B 1 182 ? 6.383 -35.75 6.391 1 91.81 182 ASP B CA 1
ATOM 3890 C C . ASP B 1 182 ? 5.113 -36.594 6.25 1 91.81 182 ASP B C 1
ATOM 3892 O O . ASP B 1 182 ? 4.125 -36.344 6.941 1 91.81 182 ASP B O 1
ATOM 3896 N N . GLU B 1 183 ? 5.207 -37.594 5.473 1 90.75 183 GLU B N 1
ATOM 3897 C CA . GLU B 1 183 ? 4.062 -38.438 5.199 1 90.75 183 GLU B CA 1
ATOM 3898 C C . GLU B 1 183 ? 3.596 -39.156 6.461 1 90.75 183 GLU B C 1
ATOM 3900 O O . GLU B 1 183 ? 2.441 -39.594 6.551 1 90.75 183 GLU B O 1
ATOM 3905 N N . ASN B 1 184 ? 4.488 -39.25 7.348 1 91.38 184 ASN B N 1
ATOM 3906 C CA . ASN B 1 184 ? 4.156 -39.938 8.586 1 91.38 184 ASN B CA 1
ATOM 3907 C C . ASN B 1 184 ? 3.582 -39 9.633 1 91.38 184 ASN B C 1
ATOM 3909 O O . ASN B 1 184 ? 3.305 -39.406 10.758 1 91.38 184 ASN B O 1
ATOM 3913 N N . PHE B 1 185 ? 3.432 -37.781 9.195 1 92.25 185 PHE B N 1
ATOM 3914 C CA . PHE B 1 185 ? 2.879 -36.781 10.125 1 92.25 185 PHE B CA 1
ATOM 3915 C C . PHE B 1 185 ? 1.447 -37.156 10.5 1 92.25 185 PHE B C 1
ATOM 3917 O O . PHE B 1 185 ? 0.6 -37.344 9.625 1 92.25 185 PHE B O 1
ATOM 3924 N N . THR B 1 186 ? 1.105 -37.25 11.844 1 90 186 THR B N 1
ATOM 3925 C CA . THR B 1 186 ? -0.25 -37.531 12.312 1 90 186 THR B CA 1
ATOM 3926 C C . THR B 1 186 ? -0.787 -36.344 13.133 1 90 186 THR B C 1
ATOM 3928 O O . THR B 1 186 ? -1.888 -35.844 12.875 1 90 186 THR B O 1
ATOM 3931 N N . GLU B 1 187 ? 0.063 -35.969 14.102 1 92.56 187 GLU B N 1
ATOM 3932 C CA . GLU B 1 187 ? -0.309 -34.875 14.969 1 92.56 187 GLU B CA 1
ATOM 3933 C C . GLU B 1 187 ? 0.922 -34.094 15.445 1 92.56 187 GLU B C 1
ATOM 3935 O O . GLU B 1 187 ? 2.055 -34.531 15.227 1 92.56 187 GLU B O 1
ATOM 3940 N N . ILE B 1 188 ? 0.663 -33 15.977 1 95.44 188 ILE B N 1
ATOM 3941 C CA . ILE B 1 188 ? 1.74 -32.188 16.547 1 95.44 188 ILE B CA 1
ATOM 3942 C C . ILE B 1 188 ? 2.281 -32.875 17.797 1 95.44 188 ILE B C 1
ATOM 3944 O O . ILE B 1 188 ? 1.515 -33.25 18.688 1 95.44 188 ILE B O 1
ATOM 3948 N N . GLU B 1 189 ? 3.58 -33.031 17.844 1 95.12 189 GLU B N 1
ATOM 3949 C CA . GLU B 1 189 ? 4.23 -33.719 18.969 1 95.12 189 GLU B CA 1
ATOM 3950 C C . GLU B 1 189 ? 5.348 -32.875 19.562 1 95.12 189 GLU B C 1
ATOM 3952 O O . GLU B 1 189 ? 5.84 -31.938 18.906 1 95.12 189 GLU B O 1
ATOM 3957 N N . ASP B 1 190 ? 5.695 -33.281 20.766 1 96.38 190 ASP B N 1
ATOM 3958 C CA . ASP B 1 190 ? 6.797 -32.594 21.438 1 96.38 190 ASP B CA 1
ATOM 3959 C C . ASP B 1 190 ? 8.086 -32.719 20.625 1 96.38 190 ASP B C 1
ATOM 3961 O O . ASP B 1 190 ? 8.383 -33.781 20.062 1 96.38 190 ASP B O 1
ATOM 3965 N N . GLY B 1 191 ? 8.75 -31.594 20.578 1 95.62 191 GLY B N 1
ATOM 3966 C CA . GLY B 1 191 ? 10.055 -31.578 19.938 1 95.62 191 GLY B CA 1
ATOM 3967 C C . GLY B 1 191 ? 9.992 -31.109 18.5 1 95.62 191 GLY B C 1
ATOM 3968 O O . GLY B 1 191 ? 11.031 -30.906 17.859 1 95.62 191 GLY B O 1
ATOM 3969 N N . MET B 1 192 ? 8.781 -30.922 18 1 96.56 192 MET B N 1
ATOM 3970 C CA . MET B 1 192 ? 8.648 -30.453 16.625 1 96.56 192 MET B CA 1
ATOM 3971 C C . MET B 1 192 ? 8.977 -28.969 16.516 1 96.56 192 MET B C 1
ATOM 3973 O O . MET B 1 192 ? 9.062 -28.281 17.531 1 96.56 192 MET B O 1
ATOM 3977 N N . VAL B 1 193 ? 9.258 -28.641 15.281 1 96.88 193 VAL B N 1
ATOM 3978 C CA . VAL B 1 193 ? 9.594 -27.25 14.977 1 96.88 193 VAL B CA 1
ATOM 3979 C C . VAL B 1 193 ? 8.492 -26.625 14.117 1 96.88 193 VAL B C 1
ATOM 3981 O O . VAL B 1 193 ? 8.102 -27.203 13.102 1 96.88 193 VAL B O 1
ATOM 3984 N N . ALA B 1 194 ? 7.977 -25.469 14.578 1 95.88 194 ALA B N 1
ATOM 3985 C CA . ALA B 1 194 ? 6.953 -24.75 13.836 1 95.88 194 ALA B CA 1
ATOM 3986 C C . ALA B 1 194 ? 7.422 -23.344 13.5 1 95.88 194 ALA B C 1
ATOM 3988 O O . ALA B 1 194 ? 8.344 -22.812 14.133 1 95.88 194 ALA B O 1
ATOM 3989 N N . ALA B 1 195 ? 6.797 -22.781 12.453 1 93.38 195 ALA B N 1
ATOM 3990 C CA . ALA B 1 195 ? 7.109 -21.406 12.086 1 93.38 195 ALA B CA 1
ATOM 3991 C C . ALA B 1 195 ? 5.988 -20.453 12.5 1 93.38 195 ALA B C 1
ATOM 3993 O O . ALA B 1 195 ? 4.809 -20.797 12.414 1 93.38 195 ALA B O 1
ATOM 3994 N N . ILE B 1 196 ? 6.457 -19.281 12.984 1 92.44 196 ILE B N 1
ATOM 3995 C CA . ILE B 1 196 ? 5.508 -18.234 13.367 1 92.44 196 ILE B CA 1
ATOM 3996 C C . ILE B 1 196 ? 5.836 -16.938 12.641 1 92.44 196 ILE B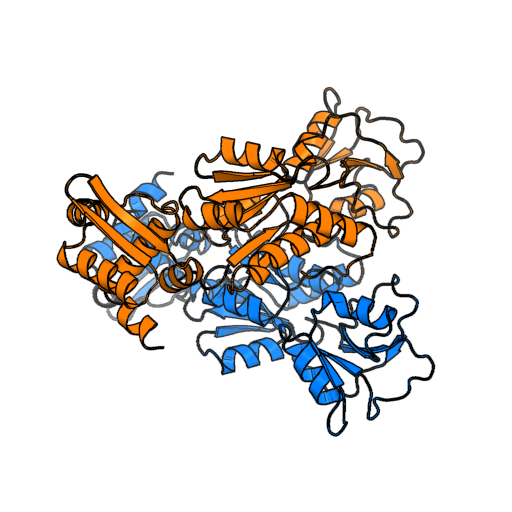 C 1
ATOM 3998 O O . ILE B 1 196 ? 7 -16.531 12.578 1 92.44 196 ILE B O 1
ATOM 4002 N N . ASP B 1 197 ? 4.863 -16.391 12.008 1 89.75 197 ASP B N 1
ATOM 4003 C CA . ASP B 1 197 ? 4.93 -15.031 11.484 1 89.75 197 ASP B CA 1
ATOM 4004 C C . ASP B 1 197 ? 4.355 -14.039 12.492 1 89.75 197 ASP B C 1
ATOM 4006 O O . ASP B 1 197 ? 3.135 -13.891 12.602 1 89.75 197 ASP B O 1
ATOM 4010 N N . ARG B 1 198 ? 5.18 -13.188 13.008 1 86.69 198 ARG B N 1
ATOM 4011 C CA . ARG B 1 198 ? 4.766 -12.289 14.078 1 86.69 198 ARG B CA 1
ATOM 4012 C C . ARG B 1 198 ? 3.947 -11.125 13.523 1 86.69 198 ARG B C 1
ATOM 4014 O O . ARG B 1 198 ? 3.238 -10.445 14.273 1 86.69 198 ARG B O 1
ATOM 4021 N N . ASP B 1 199 ? 4.02 -10.906 12.258 1 87.12 199 ASP B N 1
ATOM 4022 C CA . ASP B 1 199 ? 3.27 -9.805 11.664 1 87.12 199 ASP B CA 1
ATOM 4023 C C . ASP B 1 199 ? 1.844 -10.234 11.32 1 87.12 199 ASP B C 1
ATOM 4025 O O . ASP B 1 199 ? 0.991 -9.391 11.031 1 87.12 199 ASP B O 1
ATOM 4029 N N . SER B 1 200 ? 1.585 -11.516 11.375 1 90.06 200 SER B N 1
ATOM 4030 C CA . SER B 1 200 ? 0.243 -12.047 11.156 1 90.06 200 SER B CA 1
ATOM 4031 C C . SER B 1 200 ? -0.399 -12.484 12.469 1 90.06 200 SER B C 1
ATOM 4033 O O . SER B 1 200 ? -0.111 -13.57 12.969 1 90.06 200 SER B O 1
ATOM 4035 N N . VAL B 1 201 ? -1.326 -11.781 12.906 1 93.44 201 VAL B N 1
ATOM 4036 C CA . VAL B 1 201 ? -1.992 -12.047 14.18 1 93.44 201 VAL B CA 1
ATOM 4037 C C . VAL B 1 201 ? -2.717 -13.391 14.109 1 93.44 201 VAL B C 1
ATOM 4039 O O . VAL B 1 201 ? -2.658 -14.18 15.055 1 93.44 201 VAL B O 1
ATOM 4042 N N . ASP B 1 202 ? -3.314 -13.633 13.008 1 94.31 202 ASP B N 1
ATOM 4043 C CA . ASP B 1 202 ? -4.055 -14.875 12.836 1 94.31 202 ASP B CA 1
ATOM 4044 C C . ASP B 1 202 ? -3.123 -16.078 12.891 1 94.31 202 ASP B C 1
ATOM 4046 O O . ASP B 1 202 ? -3.373 -17.031 13.625 1 94.31 202 ASP B O 1
ATOM 4050 N N . GLN B 1 203 ? -2.08 -16.062 12.102 1 92.5 203 GLN B N 1
ATOM 4051 C CA . GLN B 1 203 ? -1.148 -17.172 11.992 1 92.5 203 GLN B CA 1
ATOM 4052 C C . GLN B 1 203 ? -0.455 -17.453 13.32 1 92.5 203 GLN B C 1
ATOM 4054 O O . GLN B 1 203 ? -0.302 -18.609 13.727 1 92.5 203 GLN B O 1
ATOM 4059 N N . GLU B 1 204 ? -0.053 -16.375 13.992 1 93.56 204 GLU B N 1
ATOM 4060 C CA . GLU B 1 204 ? 0.586 -16.516 15.297 1 93.56 204 GLU B CA 1
ATOM 4061 C C . GLU B 1 204 ? -0.362 -17.141 16.312 1 93.56 204 GLU B C 1
ATOM 4063 O O . GLU B 1 204 ? -0.012 -18.125 16.984 1 93.56 204 GLU B O 1
ATOM 4068 N N . ARG B 1 205 ? -1.523 -16.609 16.391 1 93.94 205 ARG B N 1
ATOM 4069 C CA . ARG B 1 205 ? -2.504 -17.078 17.375 1 93.94 205 ARG B CA 1
ATOM 4070 C C . ARG B 1 205 ? -2.879 -18.531 17.125 1 93.94 205 ARG B C 1
ATOM 4072 O O . ARG B 1 205 ? -2.895 -19.344 18.047 1 93.94 205 ARG B O 1
ATOM 4079 N N . LEU B 1 206 ? -3.162 -18.844 15.914 1 95.31 206 LEU B N 1
ATOM 4080 C CA . LEU B 1 206 ? -3.617 -20.188 15.578 1 95.31 206 LEU B CA 1
ATOM 4081 C C . LEU B 1 206 ? -2.494 -21.203 15.758 1 95.31 206 LEU B C 1
ATOM 4083 O O . LEU B 1 206 ? -2.742 -22.344 16.141 1 95.31 206 LEU B O 1
ATOM 4087 N N . THR B 1 207 ? -1.255 -20.781 15.469 1 95.44 207 THR B N 1
ATOM 4088 C CA . THR B 1 207 ? -0.107 -21.656 15.695 1 95.44 207 THR B CA 1
ATOM 4089 C C . THR B 1 207 ? 0.054 -21.953 17.188 1 95.44 207 THR B C 1
ATOM 4091 O O . THR B 1 207 ? 0.212 -23.125 17.578 1 95.44 207 THR B O 1
ATOM 4094 N N . LEU B 1 208 ? -0.054 -20.922 17.953 1 94.69 208 LEU B N 1
ATOM 4095 C CA . LEU B 1 208 ? 0.091 -21.094 19.406 1 94.69 208 LEU B CA 1
ATOM 4096 C C . LEU B 1 208 ? -1.034 -21.953 19.969 1 94.69 208 LEU B C 1
ATOM 4098 O O . LEU B 1 208 ? -0.8 -22.812 20.828 1 94.69 208 LEU B O 1
ATOM 4102 N N . LEU B 1 209 ? -2.244 -21.781 19.469 1 95 209 LEU B N 1
ATOM 4103 C CA . LEU B 1 209 ? -3.383 -22.578 19.922 1 95 209 LEU B CA 1
ATOM 4104 C C . LEU B 1 209 ? -3.221 -24.031 19.516 1 95 209 LEU B C 1
ATOM 4106 O O . LEU B 1 209 ? -3.516 -24.938 20.297 1 95 209 LEU B O 1
ATOM 4110 N N . ALA B 1 210 ? -2.742 -24.25 18.297 1 94.81 210 ALA B N 1
ATOM 4111 C CA . ALA B 1 210 ? -2.553 -25.594 17.797 1 94.81 210 ALA B CA 1
ATOM 4112 C C . ALA B 1 210 ? -1.486 -26.344 18.594 1 94.81 210 ALA B C 1
ATOM 4114 O O . ALA B 1 210 ? -1.545 -27.562 18.734 1 94.81 210 ALA B O 1
ATOM 4115 N N . CYS B 1 211 ? -0.538 -25.609 19.109 1 95.12 211 CYS B N 1
ATOM 4116 C CA . CYS B 1 211 ? 0.601 -26.188 19.812 1 95.12 211 CYS B CA 1
ATOM 4117 C C . CYS B 1 211 ? 0.366 -26.203 21.312 1 95.12 211 CYS B C 1
ATOM 4119 O O . CYS B 1 211 ? 1.29 -26.469 22.094 1 95.12 211 CYS B O 1
ATOM 4121 N N . ASN B 1 212 ? -0.833 -25.859 21.672 1 91.62 212 ASN B N 1
ATOM 4122 C CA . ASN B 1 212 ? -1.125 -25.766 23.109 1 91.62 212 ASN B CA 1
ATOM 4123 C C . ASN B 1 212 ? -0.724 -27.031 23.844 1 91.62 212 ASN B C 1
ATOM 4125 O O . ASN B 1 212 ? -1.007 -28.141 23.391 1 91.62 212 ASN B O 1
ATOM 4129 N N . ASN B 1 213 ? -0.063 -26.938 24.969 1 91.25 213 ASN B N 1
ATOM 4130 C CA . ASN B 1 213 ? 0.363 -28 25.859 1 91.25 213 ASN B CA 1
ATOM 4131 C C . ASN B 1 213 ? 1.441 -28.875 25.234 1 91.25 213 ASN B C 1
ATOM 4133 O O . ASN B 1 213 ? 1.61 -30.047 25.625 1 91.25 213 ASN B O 1
ATOM 4137 N N . LYS B 1 214 ? 2.008 -28.453 24.141 1 94.19 214 LYS B N 1
ATOM 4138 C CA . LYS B 1 214 ? 3.121 -29.156 23.5 1 94.19 214 LYS B CA 1
ATOM 4139 C C . LYS B 1 214 ? 4.414 -28.344 23.609 1 94.19 214 LYS B C 1
ATOM 4141 O O . LYS B 1 214 ? 4.383 -27.109 23.625 1 94.19 214 LYS B O 1
ATOM 4146 N N . ASN B 1 215 ? 5.488 -29.062 23.797 1 96.06 215 ASN B N 1
ATOM 4147 C CA . ASN B 1 215 ? 6.801 -28.438 23.734 1 96.06 215 ASN B CA 1
ATOM 4148 C C . ASN B 1 215 ? 7.309 -28.312 22.312 1 96.06 215 ASN B C 1
ATOM 4150 O O . ASN B 1 215 ? 7.926 -29.234 21.781 1 96.06 215 ASN B O 1
ATOM 4154 N N . ILE B 1 216 ? 7.137 -27.125 21.734 1 96.31 216 ILE B N 1
ATOM 4155 C CA . ILE B 1 216 ? 7.453 -26.891 20.328 1 96.31 216 ILE B CA 1
ATOM 4156 C C . ILE B 1 216 ? 8.539 -25.812 20.219 1 96.31 216 ILE B C 1
ATOM 4158 O O . ILE B 1 216 ? 8.531 -24.844 20.984 1 96.31 216 ILE B O 1
ATOM 4162 N N . ASP B 1 217 ? 9.445 -26.047 19.375 1 96.44 217 ASP B N 1
ATOM 4163 C CA . ASP B 1 217 ? 10.406 -25 19.031 1 96.44 217 ASP B CA 1
ATOM 4164 C C . ASP B 1 217 ? 9.859 -24.109 17.906 1 96.44 217 ASP B C 1
ATOM 4166 O O . ASP B 1 217 ? 9.477 -24.609 16.844 1 96.44 217 ASP B O 1
ATOM 4170 N N . PHE B 1 218 ? 9.875 -22.797 18.188 1 95.31 218 PHE B N 1
ATOM 4171 C CA . PHE B 1 218 ? 9.328 -21.875 17.203 1 95.31 218 PHE B CA 1
ATOM 4172 C C . PHE B 1 218 ? 10.445 -21.141 16.469 1 95.31 218 PHE B C 1
ATOM 4174 O O . PHE B 1 218 ? 11.398 -20.656 17.094 1 95.31 218 PHE B O 1
ATOM 4181 N N . ILE B 1 219 ? 10.336 -21.141 15.18 1 93.19 219 ILE B N 1
ATOM 4182 C CA . ILE B 1 219 ? 11.164 -20.281 14.344 1 93.19 219 ILE B CA 1
ATOM 4183 C C . ILE B 1 219 ? 10.352 -19.094 13.844 1 93.19 219 ILE B C 1
ATOM 4185 O O . ILE B 1 219 ? 9.227 -19.266 13.367 1 93.19 219 ILE B O 1
ATOM 4189 N N . TYR B 1 220 ? 10.953 -17.953 13.953 1 89.25 220 TYR B N 1
ATOM 4190 C CA . TYR B 1 220 ? 10.242 -16.75 13.523 1 89.25 220 TYR B CA 1
ATOM 4191 C C . TYR B 1 220 ? 10.633 -16.375 12.102 1 89.25 220 TYR B C 1
ATOM 4193 O O . TYR B 1 220 ? 11.812 -16.219 11.789 1 89.25 220 TYR B O 1
ATOM 4201 N N . THR B 1 221 ? 9.594 -16.312 11.234 1 86.62 221 THR B N 1
ATOM 4202 C CA . THR B 1 221 ? 9.789 -16.031 9.82 1 86.62 221 THR B CA 1
ATOM 4203 C C . THR B 1 221 ? 8.602 -15.258 9.25 1 86.62 221 THR B C 1
ATOM 4205 O O . THR B 1 221 ? 7.723 -14.828 9.992 1 86.62 221 THR B O 1
ATOM 4208 N N . THR B 1 222 ? 8.711 -15.039 7.895 1 82.12 222 THR B N 1
ATOM 4209 C CA . THR B 1 222 ? 7.605 -14.352 7.23 1 82.12 222 THR B CA 1
ATOM 4210 C C . THR B 1 222 ? 6.676 -15.344 6.551 1 82.12 222 THR B C 1
ATOM 4212 O O . THR B 1 222 ? 7.098 -16.438 6.172 1 82.12 222 THR B O 1
ATOM 4215 N N . TYR B 1 223 ? 5.461 -14.914 6.449 1 78.25 223 TYR B N 1
ATOM 4216 C CA . TYR B 1 223 ? 4.406 -15.766 5.922 1 78.25 223 TYR B CA 1
ATOM 4217 C C . TYR B 1 223 ? 4.797 -16.359 4.574 1 78.25 223 TYR B C 1
ATOM 4219 O O . TYR B 1 223 ? 4.602 -17.547 4.328 1 78.25 223 TYR B O 1
ATOM 4227 N N . ASN B 1 224 ? 5.449 -15.648 3.779 1 75.44 224 ASN B N 1
ATOM 4228 C CA . ASN B 1 224 ? 5.766 -16.062 2.418 1 75.44 224 ASN B CA 1
ATOM 4229 C C . ASN B 1 224 ? 6.922 -17.062 2.393 1 75.44 224 ASN B C 1
ATOM 4231 O O . ASN B 1 224 ? 7.188 -17.688 1.365 1 75.44 224 ASN B O 1
ATOM 4235 N N . GLN B 1 225 ? 7.5 -17.281 3.543 1 78.44 225 GLN B N 1
ATOM 4236 C CA . GLN B 1 225 ? 8.617 -18.203 3.621 1 78.44 225 GLN B CA 1
ATOM 4237 C C . GLN B 1 225 ? 8.18 -19.547 4.219 1 78.44 225 GLN B C 1
ATOM 4239 O O . GLN B 1 225 ? 8.977 -20.484 4.285 1 78.44 225 GLN B O 1
ATOM 4244 N N . LEU B 1 226 ? 7.004 -19.672 4.59 1 83.44 226 LEU B N 1
ATOM 4245 C CA . LEU B 1 226 ? 6.531 -20.859 5.297 1 83.44 226 LEU B CA 1
ATOM 4246 C C . LEU B 1 226 ? 6.668 -22.109 4.426 1 83.44 226 LEU B C 1
ATOM 4248 O O . LEU B 1 226 ? 7.184 -23.125 4.879 1 83.44 226 LEU B O 1
ATOM 4252 N N . THR B 1 227 ? 6.309 -21.984 3.16 1 84.19 227 THR B N 1
ATOM 4253 C CA . THR B 1 227 ? 6.348 -23.141 2.268 1 84.19 227 THR B CA 1
ATOM 4254 C C . THR B 1 227 ? 7.789 -23.547 1.979 1 84.19 227 THR B C 1
ATOM 4256 O O . THR B 1 227 ? 8.117 -24.734 1.993 1 84.19 227 THR B O 1
ATOM 4259 N N . GLU B 1 228 ? 8.57 -22.578 1.794 1 82 228 GLU B N 1
ATOM 4260 C CA . GLU B 1 228 ? 9.977 -22.875 1.514 1 82 228 GLU B CA 1
ATOM 4261 C C . GLU B 1 228 ? 10.672 -23.469 2.732 1 82 228 GLU B C 1
ATOM 4263 O O . GLU B 1 228 ? 11.492 -24.375 2.598 1 82 228 GLU B O 1
ATOM 4268 N N . ASN B 1 229 ? 10.398 -22.984 3.869 1 87.12 229 ASN B N 1
ATOM 4269 C CA . ASN B 1 229 ? 10.969 -23.531 5.098 1 87.12 229 ASN B CA 1
ATOM 4270 C C . ASN B 1 229 ? 10.523 -24.969 5.32 1 87.12 229 ASN B C 1
ATOM 4272 O O . ASN B 1 229 ? 11.297 -25.797 5.816 1 87.12 229 ASN B O 1
ATOM 4276 N N . LEU B 1 230 ? 9.32 -25.25 4.941 1 89.25 230 LEU B N 1
ATOM 4277 C CA . LEU B 1 230 ? 8.812 -26.625 5.023 1 89.25 230 LEU B CA 1
ATOM 4278 C C . LEU B 1 230 ? 9.523 -27.531 4.035 1 89.25 230 LEU B C 1
ATOM 4280 O O . LEU B 1 230 ? 9.969 -28.625 4.395 1 89.25 230 LEU B O 1
ATOM 4284 N N . GLU B 1 231 ? 9.688 -27.016 2.846 1 86.56 231 GLU B N 1
ATOM 4285 C CA . GLU B 1 231 ? 10.312 -27.797 1.781 1 86.56 231 GLU B CA 1
ATOM 4286 C C . GLU B 1 231 ? 11.781 -28.062 2.08 1 86.56 231 GLU B C 1
ATOM 4288 O O . GLU B 1 231 ? 12.32 -29.109 1.713 1 86.56 231 GLU B O 1
ATOM 4293 N N . ASN B 1 232 ? 12.406 -27.203 2.82 1 86 232 ASN B N 1
ATOM 4294 C CA . ASN B 1 232 ? 13.82 -27.328 3.162 1 86 232 ASN B CA 1
ATOM 4295 C C . ASN B 1 232 ? 14.016 -28 4.516 1 86 232 ASN B C 1
ATOM 4297 O O . ASN B 1 232 ? 15.117 -28.016 5.059 1 86 232 ASN B O 1
ATOM 4301 N N . SER B 1 233 ? 12.945 -28.406 5.094 1 89.44 233 SER B N 1
ATOM 4302 C CA . SER B 1 233 ? 12.93 -29.188 6.328 1 89.44 233 SER B CA 1
ATOM 4303 C C . SER B 1 233 ? 13.469 -28.375 7.504 1 89.44 233 SER B C 1
ATOM 4305 O O . SER B 1 233 ? 14.109 -28.938 8.398 1 89.44 233 SER B O 1
ATOM 4307 N N . LYS B 1 234 ? 13.266 -27.125 7.379 1 91.62 234 LYS B N 1
ATOM 4308 C CA . LYS B 1 234 ? 13.633 -26.266 8.5 1 91.62 234 LYS B CA 1
ATOM 4309 C C . LYS B 1 234 ? 12.555 -26.281 9.586 1 91.62 234 LYS B C 1
ATOM 4311 O O . LYS B 1 234 ? 12.836 -25.984 10.742 1 91.62 234 LYS B O 1
ATOM 4316 N N . ILE B 1 235 ? 11.375 -26.562 9.172 1 95.06 235 ILE B N 1
ATOM 4317 C CA . ILE B 1 235 ? 10.25 -26.703 10.094 1 95.06 235 ILE B CA 1
ATOM 4318 C C . ILE B 1 235 ? 9.492 -27.984 9.789 1 95.06 235 ILE B C 1
ATOM 4320 O O . ILE B 1 235 ? 9.594 -28.531 8.688 1 95.06 235 ILE B O 1
ATOM 4324 N N . ASP B 1 236 ? 8.734 -28.422 10.781 1 95.69 236 ASP B N 1
ATOM 4325 C CA . ASP B 1 236 ? 7.965 -29.656 10.625 1 95.69 236 ASP B CA 1
ATOM 4326 C C . ASP B 1 236 ? 6.555 -29.359 10.117 1 95.69 236 ASP B C 1
ATOM 4328 O O . ASP B 1 236 ? 5.957 -30.188 9.43 1 95.69 236 ASP B O 1
ATOM 4332 N N . PHE B 1 237 ? 6.062 -28.234 10.523 1 95.06 237 PHE B N 1
ATOM 4333 C CA . PHE B 1 237 ? 4.719 -27.859 10.094 1 95.06 237 PHE B CA 1
ATOM 4334 C C . PHE B 1 237 ? 4.516 -26.344 10.211 1 95.06 237 PHE B C 1
ATOM 4336 O O . PHE B 1 237 ? 5.332 -25.656 10.812 1 95.06 237 PHE B O 1
ATOM 4343 N N . ALA B 1 238 ? 3.467 -25.859 9.562 1 94.81 238 ALA B N 1
ATOM 4344 C CA . ALA B 1 238 ? 3.07 -24.469 9.648 1 94.81 238 ALA B CA 1
ATOM 4345 C C . ALA B 1 238 ? 1.571 -24.297 9.414 1 94.81 238 ALA B C 1
ATOM 4347 O O . ALA B 1 238 ? 0.951 -25.125 8.734 1 94.81 238 ALA B O 1
ATOM 4348 N N . ILE B 1 239 ? 1.014 -23.344 10.039 1 94.25 239 ILE B N 1
ATOM 4349 C CA . ILE B 1 239 ? -0.382 -23 9.797 1 94.25 239 ILE B CA 1
ATOM 4350 C C . ILE B 1 239 ? -0.476 -22.062 8.594 1 94.25 239 ILE B C 1
ATOM 4352 O O . ILE B 1 239 ? 0.329 -21.125 8.453 1 94.25 239 ILE B O 1
ATOM 4356 N N . TRP B 1 240 ? -1.483 -22.297 7.77 1 90.81 240 TRP B N 1
ATOM 4357 C CA . TRP B 1 240 ? -1.542 -21.594 6.488 1 90.81 240 TRP B CA 1
ATOM 4358 C C . TRP B 1 240 ? -2.986 -21.344 6.074 1 90.81 240 TRP B C 1
ATOM 4360 O O . TRP B 1 240 ? -3.914 -21.938 6.633 1 90.81 240 TRP B O 1
ATOM 4370 N N . ASN B 1 241 ? -3.092 -20.344 5.191 1 90.38 241 ASN B N 1
ATOM 4371 C CA . ASN B 1 241 ? -4.379 -20.078 4.555 1 90.38 241 ASN B CA 1
ATOM 4372 C C . ASN B 1 241 ? -4.742 -21.188 3.557 1 90.38 241 ASN B C 1
ATOM 4374 O O . ASN B 1 241 ? -4.066 -21.344 2.539 1 90.38 241 ASN B O 1
ATOM 4378 N N . GLY B 1 242 ? -5.766 -21.828 3.791 1 89.62 242 GLY B N 1
ATOM 4379 C CA . GLY B 1 242 ? -6.164 -22.953 2.977 1 89.62 242 GLY B CA 1
ATOM 4380 C C . GLY B 1 242 ? -6.512 -22.578 1.55 1 89.62 242 GLY B C 1
ATOM 4381 O O . GLY B 1 242 ? -6.504 -23.422 0.655 1 89.62 242 GLY B O 1
ATOM 4382 N N . ASP B 1 243 ? -6.781 -21.297 1.309 1 90.38 243 ASP B N 1
ATOM 4383 C CA . ASP B 1 243 ? -7.152 -20.844 -0.029 1 90.38 243 ASP B CA 1
ATOM 4384 C C . ASP B 1 243 ? -5.914 -20.609 -0.89 1 90.38 243 ASP B C 1
ATOM 4386 O O . ASP B 1 243 ? -6.016 -20.453 -2.107 1 90.38 243 ASP B O 1
ATOM 4390 N N . GLU B 1 244 ? -4.793 -20.484 -0.309 1 83.56 244 GLU B N 1
ATOM 4391 C CA . GLU B 1 244 ? -3.586 -20.078 -1.025 1 83.56 244 GLU B CA 1
ATOM 4392 C C . GLU B 1 244 ? -2.75 -21.281 -1.426 1 83.56 244 GLU B C 1
ATOM 4394 O O . GLU B 1 244 ? -1.709 -21.141 -2.07 1 83.56 244 GLU B O 1
ATOM 4399 N N . LEU B 1 245 ? -3.023 -22.359 -0.989 1 70.19 245 LEU B N 1
ATOM 4400 C CA . LEU B 1 245 ? -2.23 -23.531 -1.324 1 70.19 245 LEU B CA 1
ATOM 4401 C C . LEU B 1 245 ? -2.369 -23.891 -2.803 1 70.19 245 LEU B C 1
ATOM 4403 O O . LEU B 1 245 ? -3.486 -24.031 -3.307 1 70.19 245 LEU B O 1
ATOM 4407 N N . LYS B 1 246 ? -1.345 -23.328 -3.594 1 61.12 246 LYS B N 1
ATOM 4408 C CA . LYS B 1 246 ? -1.321 -23.562 -5.035 1 61.12 246 LYS B CA 1
ATOM 4409 C C . LYS B 1 246 ? -0.759 -24.938 -5.359 1 61.12 246 LYS B C 1
ATOM 4411 O O . LYS B 1 246 ? -0.054 -25.531 -4.543 1 61.12 246 LYS B O 1
ATOM 4416 N N . ASP B 1 247 ? -1.181 -25.391 -6.52 1 54.25 247 ASP B N 1
ATOM 4417 C CA . ASP B 1 247 ? -0.777 -26.641 -7.137 1 54.25 247 ASP B CA 1
ATOM 4418 C C . ASP B 1 247 ? 0.744 -26.766 -7.203 1 54.25 247 ASP B C 1
ATOM 4420 O O . ASP B 1 247 ? 1.279 -27.859 -7.387 1 54.25 247 ASP B O 1
ATOM 4424 N N . LYS B 1 248 ? 1.431 -25.641 -6.973 1 54.66 248 LYS B N 1
ATOM 4425 C CA . LYS B 1 248 ? 2.867 -25.672 -7.23 1 54.66 248 LYS B CA 1
ATOM 4426 C C . LYS B 1 248 ? 3.607 -26.422 -6.125 1 54.66 248 LYS B C 1
ATOM 4428 O O . LYS B 1 248 ? 4.785 -26.75 -6.277 1 54.66 248 LYS B O 1
ATOM 4433 N N . HIS B 1 249 ? 2.889 -26.688 -4.984 1 62.31 249 HIS B N 1
ATOM 4434 C CA . HIS B 1 249 ? 3.639 -27.312 -3.9 1 62.31 249 HIS B CA 1
ATOM 4435 C C . HIS B 1 249 ? 3.191 -28.75 -3.678 1 62.31 249 HIS B C 1
ATOM 4437 O O . HIS B 1 249 ? 2.66 -29.094 -2.615 1 62.31 249 HIS B O 1
ATOM 4443 N N . SER B 1 250 ? 3.588 -29.453 -4.676 1 65.94 250 SER B N 1
ATOM 4444 C CA . SER B 1 250 ? 3.07 -30.812 -4.785 1 65.94 250 SER B CA 1
ATOM 4445 C C . SER B 1 250 ? 3.518 -31.672 -3.605 1 65.94 250 SER B C 1
ATOM 4447 O O . SER B 1 250 ? 2.867 -32.656 -3.27 1 65.94 250 SER B O 1
ATOM 4449 N N . LYS B 1 251 ? 4.469 -31.188 -2.885 1 84.56 251 LYS B N 1
ATOM 4450 C CA . LYS B 1 251 ? 4.98 -32.062 -1.82 1 84.56 251 LYS B CA 1
ATOM 4451 C C . LYS B 1 251 ? 4.34 -31.703 -0.479 1 84.56 251 LYS B C 1
ATOM 4453 O O . LYS B 1 251 ? 4.441 -32.469 0.48 1 84.56 251 LYS B O 1
ATOM 4458 N N . ILE B 1 252 ? 3.68 -30.688 -0.456 1 89.56 252 ILE B N 1
ATOM 4459 C CA . ILE B 1 252 ? 3.131 -30.219 0.813 1 89.56 252 ILE B CA 1
ATOM 4460 C C . ILE B 1 252 ? 1.733 -30.797 1.017 1 89.56 252 ILE B C 1
ATOM 4462 O O . ILE B 1 252 ? 0.88 -30.703 0.132 1 89.56 252 ILE B O 1
ATOM 4466 N N . MET B 1 253 ? 1.566 -31.453 2.07 1 90.81 253 MET B N 1
ATOM 4467 C CA . MET B 1 253 ? 0.266 -31.984 2.465 1 90.81 253 MET B CA 1
ATOM 4468 C C . MET B 1 253 ? -0.422 -31.047 3.461 1 90.81 253 MET B C 1
ATOM 4470 O O . MET B 1 253 ? 0.233 -30.234 4.109 1 90.81 253 MET B O 1
ATOM 4474 N N . THR B 1 254 ? -1.736 -31.219 3.482 1 92.44 254 THR B N 1
ATOM 4475 C CA . THR B 1 254 ? -2.484 -30.359 4.402 1 92.44 254 THR B CA 1
ATOM 4476 C C . THR B 1 254 ? -3.451 -31.188 5.242 1 92.44 254 THR B C 1
ATOM 4478 O O . THR B 1 254 ? -3.867 -32.281 4.828 1 92.44 254 THR B O 1
ATOM 4481 N N . LYS B 1 255 ? -3.693 -30.734 6.445 1 92.25 255 LYS B N 1
ATOM 4482 C CA . LYS B 1 255 ? -4.699 -31.281 7.348 1 92.25 255 LYS B CA 1
ATOM 4483 C C . LYS B 1 255 ? -5.547 -30.188 7.973 1 92.25 255 LYS B C 1
ATOM 4485 O O . LYS B 1 255 ? -5.082 -29.047 8.141 1 92.25 255 LYS B O 1
ATOM 4490 N N . LYS B 1 256 ? -6.758 -30.547 8.25 1 90.75 256 LYS B N 1
ATOM 4491 C CA . LYS B 1 256 ? -7.641 -29.594 8.914 1 90.75 256 LYS B CA 1
ATOM 4492 C C . LYS B 1 256 ? -7.109 -29.219 10.297 1 90.75 256 LYS B C 1
ATOM 4494 O O . LYS B 1 256 ? -6.621 -30.078 11.031 1 90.75 256 LYS B O 1
ATOM 4499 N N . LEU B 1 257 ? -7.184 -27.953 10.531 1 90.25 257 LEU B N 1
ATOM 4500 C CA . LEU B 1 257 ? -6.75 -27.453 11.828 1 90.25 257 LEU B CA 1
ATOM 4501 C C . LEU B 1 257 ? -7.797 -27.75 12.898 1 90.25 257 LEU B C 1
ATOM 4503 O O . LEU B 1 257 ? -8.984 -27.5 12.703 1 90.25 257 LEU B O 1
ATOM 4507 N N . ASP B 1 258 ? -7.41 -28.312 14.039 1 86.69 258 ASP B N 1
ATOM 4508 C CA . ASP B 1 258 ? -8.312 -28.641 15.133 1 86.69 258 ASP B CA 1
ATOM 4509 C C . ASP B 1 258 ? -8.484 -27.453 16.078 1 86.69 258 ASP B C 1
ATOM 4511 O O . ASP B 1 258 ? -8.297 -27.578 17.297 1 86.69 258 ASP B O 1
ATOM 4515 N N . VAL B 1 259 ? -8.586 -26.297 15.625 1 92.19 259 VAL B N 1
ATOM 4516 C CA . VAL B 1 259 ? -8.828 -25.047 16.344 1 92.19 259 VAL B CA 1
ATOM 4517 C C . VAL B 1 259 ? -9.953 -24.266 15.68 1 92.19 259 VAL B C 1
ATOM 4519 O O . VAL B 1 259 ? -10.047 -24.234 14.445 1 92.19 259 VAL B O 1
ATOM 4522 N N . ASN B 1 260 ? -10.812 -23.781 16.516 1 91.38 260 ASN B N 1
ATOM 4523 C CA . ASN B 1 260 ? -11.867 -22.938 15.953 1 91.38 260 ASN B CA 1
ATOM 4524 C C . ASN B 1 260 ? -11.305 -21.656 15.359 1 91.38 260 ASN B C 1
ATOM 4526 O O . ASN B 1 260 ? -10.773 -20.812 16.078 1 91.38 260 ASN B O 1
ATOM 4530 N N . ASP B 1 261 ? -11.414 -21.531 14.062 1 93 261 ASP B N 1
ATOM 4531 C CA . ASP B 1 261 ? -10.898 -20.344 13.406 1 93 261 ASP B CA 1
ATOM 4532 C C . ASP B 1 261 ? -12.016 -19.578 12.695 1 93 261 ASP B C 1
ATOM 4534 O O . ASP B 1 261 ? -11.766 -18.859 11.719 1 93 261 ASP B O 1
ATOM 4538 N N . SER B 1 262 ? -13.258 -19.719 13.156 1 94.38 262 SER B N 1
ATOM 4539 C CA . SER B 1 262 ? -14.406 -19.109 12.5 1 94.38 262 SER B CA 1
ATOM 4540 C C . SER B 1 262 ? -14.266 -17.594 12.414 1 94.38 262 SER B C 1
ATOM 4542 O O . SER B 1 262 ? -14.492 -17 11.359 1 94.38 262 SER B O 1
ATOM 4544 N N . ILE B 1 263 ? -13.852 -17 13.492 1 96.44 263 ILE B N 1
ATOM 4545 C CA . ILE B 1 263 ? -13.75 -15.547 13.555 1 96.44 263 ILE B CA 1
ATOM 4546 C C . ILE B 1 263 ? -12.648 -15.055 12.617 1 96.44 263 ILE B C 1
ATOM 4548 O O . ILE B 1 263 ? -12.711 -13.938 12.109 1 96.44 263 ILE B O 1
ATOM 4552 N N . ASN B 1 264 ? -11.672 -15.938 12.344 1 96.62 264 ASN B N 1
ATOM 4553 C CA . ASN B 1 264 ? -10.562 -15.602 11.461 1 96.62 264 ASN B CA 1
ATOM 4554 C C . ASN B 1 264 ? -10.992 -15.617 9.992 1 96.62 264 ASN B C 1
ATOM 4556 O O . ASN B 1 264 ? -10.289 -15.086 9.133 1 96.62 264 ASN B O 1
ATOM 4560 N N . THR B 1 265 ? -12.156 -16.172 9.695 1 97.12 265 THR B N 1
ATOM 4561 C CA . THR B 1 265 ? -12.594 -16.328 8.312 1 97.12 265 THR B CA 1
ATOM 4562 C C . THR B 1 265 ? -13.453 -15.148 7.879 1 97.12 265 THR B C 1
ATOM 4564 O O . THR B 1 265 ? -13.883 -15.07 6.727 1 97.12 265 THR B O 1
ATOM 4567 N N . ILE B 1 266 ? -13.711 -14.258 8.789 1 98.25 266 ILE B N 1
ATOM 4568 C CA . ILE B 1 266 ? -14.602 -13.133 8.531 1 98.25 266 ILE B CA 1
ATOM 4569 C C . ILE B 1 266 ? -13.789 -11.906 8.133 1 98.25 266 ILE B C 1
ATOM 4571 O O . ILE B 1 266 ? -12.961 -11.422 8.914 1 98.25 266 ILE B O 1
ATOM 4575 N N . ALA B 1 267 ? -14.047 -11.398 6.906 1 98.56 267 ALA B N 1
ATOM 4576 C CA . ALA B 1 267 ? -13.422 -10.148 6.48 1 98.56 267 ALA B CA 1
ATOM 4577 C C . ALA B 1 267 ? -14.141 -8.945 7.082 1 98.56 267 ALA B C 1
ATOM 4579 O O . ALA B 1 267 ? -15.375 -8.914 7.141 1 98.56 267 ALA B O 1
ATOM 4580 N N . VAL B 1 268 ? -13.359 -7.98 7.496 1 98.75 268 VAL B N 1
ATOM 4581 C CA . VAL B 1 268 ? -13.945 -6.738 7.996 1 98.75 268 VAL B CA 1
ATOM 4582 C C . VAL B 1 268 ? -13.172 -5.547 7.426 1 98.75 268 VAL B C 1
ATOM 4584 O O . VAL B 1 268 ? -12.031 -5.691 6.98 1 98.75 268 VAL B O 1
ATOM 4587 N N . ILE B 1 269 ? -13.852 -4.445 7.391 1 98.75 269 ILE B N 1
ATOM 4588 C CA . ILE B 1 269 ? -13.203 -3.18 7.059 1 98.75 269 ILE B CA 1
ATOM 4589 C C . ILE B 1 269 ? -12.953 -2.377 8.336 1 98.75 269 ILE B C 1
ATOM 4591 O O . ILE B 1 269 ? -13.883 -2.145 9.117 1 98.75 269 ILE B O 1
ATOM 4595 N N . VAL B 1 270 ? -11.703 -1.969 8.547 1 98.81 270 VAL B N 1
ATOM 4596 C CA . VAL B 1 270 ? -11.289 -1.214 9.719 1 98.81 270 VAL B CA 1
ATOM 4597 C C . VAL B 1 270 ? -10.867 0.196 9.305 1 98.81 270 VAL B C 1
ATOM 4599 O O . VAL B 1 270 ? -10.188 0.377 8.297 1 98.81 270 VAL B O 1
ATOM 4602 N N . ILE B 1 271 ? -11.305 1.197 10.039 1 98.31 271 ILE B N 1
ATOM 4603 C CA . ILE B 1 271 ? -10.93 2.582 9.773 1 98.31 271 ILE B CA 1
ATOM 4604 C C . ILE B 1 271 ? -10.453 3.242 11.07 1 98.31 271 ILE B C 1
ATOM 4606 O O . ILE B 1 271 ? -10.562 2.654 12.148 1 98.31 271 ILE B O 1
ATOM 4610 N N . ASP B 1 272 ? -9.805 4.398 10.93 1 97.44 272 ASP B N 1
ATOM 4611 C CA . ASP B 1 272 ? -9.594 5.305 12.055 1 97.44 272 ASP B CA 1
ATOM 4612 C C . ASP B 1 272 ? -10.891 6 12.453 1 97.44 272 ASP B C 1
ATOM 4614 O O . ASP B 1 272 ? -11.555 6.621 11.625 1 97.44 272 ASP B O 1
ATOM 4618 N N . LYS B 1 273 ? -11.227 5.984 13.711 1 94.81 273 LYS B N 1
ATOM 4619 C CA . LYS B 1 273 ? -12.477 6.539 14.219 1 94.81 273 LYS B CA 1
ATOM 4620 C C . LYS B 1 273 ? -12.609 8.016 13.859 1 94.81 273 LYS B C 1
ATOM 4622 O O . LYS B 1 273 ? -13.719 8.531 13.727 1 94.81 273 LYS B O 1
ATOM 4627 N N . LYS B 1 274 ? -11.555 8.633 13.688 1 89.88 274 LYS B N 1
ATOM 4628 C CA . LYS B 1 274 ? -11.555 10.062 13.391 1 89.88 274 LYS B CA 1
ATOM 4629 C C . LYS B 1 274 ? -12.047 10.328 11.969 1 89.88 274 LYS B C 1
ATOM 4631 O O . LYS B 1 274 ? -12.469 11.445 11.656 1 89.88 274 LYS B O 1
ATOM 4636 N N . ARG B 1 275 ? -11.969 9.336 11.172 1 89.62 275 ARG B N 1
ATOM 4637 C CA . ARG B 1 275 ? -12.367 9.508 9.781 1 89.62 275 ARG B CA 1
ATOM 4638 C C . ARG B 1 275 ? -13.852 9.188 9.594 1 89.62 275 ARG B C 1
ATOM 4640 O O . ARG B 1 275 ? -14.203 8.227 8.906 1 89.62 275 ARG B O 1
ATOM 4647 N N . ILE B 1 276 ? -14.617 10.055 10 1 84.81 276 ILE B N 1
ATOM 4648 C CA . ILE B 1 276 ? -16.062 9.859 10.031 1 84.81 276 ILE B CA 1
ATOM 4649 C C . ILE B 1 276 ? -16.609 9.781 8.609 1 84.81 276 ILE B C 1
ATOM 4651 O O . ILE B 1 276 ? -17.547 9.039 8.336 1 84.81 276 ILE B O 1
ATOM 4655 N N . GLU B 1 277 ? -16.031 10.547 7.699 1 85.06 277 GLU B N 1
ATOM 4656 C CA . GLU B 1 277 ? -16.469 10.516 6.305 1 85.06 277 GLU B CA 1
ATOM 4657 C C . GLU B 1 277 ? -16.266 9.133 5.695 1 85.06 277 GLU B C 1
ATOM 4659 O O . GLU B 1 277 ? -17.062 8.68 4.883 1 85.06 277 GLU B O 1
ATOM 4664 N N . MET B 1 278 ? -15.172 8.414 6.059 1 91 278 MET B N 1
ATOM 4665 C CA . MET B 1 278 ? -14.875 7.078 5.543 1 91 278 MET B CA 1
ATOM 4666 C C . MET B 1 278 ? -15.883 6.055 6.062 1 91 278 MET B C 1
ATOM 4668 O O . MET B 1 278 ? -16.297 5.156 5.328 1 91 278 MET B O 1
ATOM 4672 N N . LYS B 1 279 ? -16.266 6.254 7.32 1 91.88 279 LYS B N 1
ATOM 4673 C CA . LYS B 1 279 ? -17.297 5.391 7.898 1 91.88 279 LYS B CA 1
ATOM 4674 C C . LYS B 1 279 ? -18.578 5.453 7.09 1 91.88 279 LYS B C 1
ATOM 4676 O O . LYS B 1 279 ? -19.156 4.418 6.734 1 91.88 279 LYS B O 1
ATOM 4681 N N . LYS B 1 280 ? -18.969 6.602 6.805 1 87.19 280 LYS B N 1
ATOM 4682 C CA . LYS B 1 280 ? -20.219 6.797 6.07 1 87.19 280 LYS B CA 1
ATOM 4683 C C . LYS B 1 280 ? -20.125 6.234 4.656 1 87.19 280 LYS B C 1
ATOM 4685 O O . LYS B 1 280 ? -21.062 5.586 4.172 1 87.19 280 LYS B O 1
ATOM 4690 N N . ILE B 1 281 ? -19.016 6.477 4.008 1 88.75 281 ILE B N 1
ATOM 4691 C CA . ILE B 1 281 ? -18.781 5.992 2.65 1 88.75 281 ILE B CA 1
ATOM 4692 C C . ILE B 1 281 ? -18.875 4.469 2.627 1 88.75 281 ILE B C 1
ATOM 4694 O O . ILE B 1 281 ? -19.578 3.895 1.796 1 88.75 281 ILE B O 1
ATOM 4698 N N . ILE B 1 282 ? -18.188 3.828 3.545 1 94.25 282 ILE B N 1
ATOM 4699 C CA . ILE B 1 282 ? -18.125 2.371 3.58 1 94.25 282 ILE B CA 1
ATOM 4700 C C . ILE B 1 282 ? -19.5 1.806 3.9 1 94.25 282 ILE B C 1
ATOM 4702 O O . ILE B 1 282 ? -19.969 0.863 3.25 1 94.25 282 ILE B O 1
ATOM 4706 N N . GLN B 1 283 ? -20.156 2.428 4.836 1 92.19 283 GLN B N 1
ATOM 4707 C CA . GLN B 1 283 ? -21.453 1.941 5.262 1 92.19 283 GLN B CA 1
ATOM 4708 C C . GLN B 1 283 ? -22.5 2.139 4.164 1 92.19 283 GLN B C 1
ATOM 4710 O O . GLN B 1 283 ? -23.359 1.283 3.959 1 92.19 283 GLN B O 1
ATOM 4715 N N . ASP B 1 284 ? -22.391 3.162 3.424 1 88.31 284 ASP B N 1
ATOM 4716 C CA . ASP B 1 284 ? -23.422 3.521 2.469 1 88.31 284 ASP B CA 1
ATOM 4717 C C . ASP B 1 284 ? -23.172 2.877 1.109 1 88.31 284 ASP B C 1
ATOM 4719 O O . ASP B 1 284 ? -24.109 2.562 0.38 1 88.31 284 ASP B O 1
ATOM 4723 N N . TYR B 1 285 ? -21.938 2.662 0.802 1 90.81 285 TYR B N 1
ATOM 4724 C CA . TYR B 1 285 ? -21.688 2.359 -0.604 1 90.81 285 TYR B CA 1
ATOM 4725 C C . TYR B 1 285 ? -21.094 0.962 -0.767 1 90.81 285 TYR B C 1
ATOM 4727 O O . TYR B 1 285 ? -20.953 0.47 -1.889 1 90.81 285 TYR B O 1
ATOM 4735 N N . ILE B 1 286 ? -20.719 0.356 0.282 1 95.38 286 ILE B N 1
ATOM 4736 C CA . ILE B 1 286 ? -20.281 -1.033 0.204 1 95.38 286 ILE B CA 1
ATOM 4737 C C . ILE B 1 286 ? -21.375 -1.952 0.732 1 95.38 286 ILE B C 1
ATOM 4739 O O . ILE B 1 286 ? -21.641 -1.991 1.938 1 95.38 286 ILE B O 1
ATOM 4743 N N . ASP B 1 287 ? -21.969 -2.605 -0.188 1 95.75 287 ASP B N 1
ATOM 4744 C CA . ASP B 1 287 ? -23.047 -3.52 0.142 1 95.75 287 ASP B CA 1
ATOM 4745 C C . ASP B 1 287 ? -22.531 -4.938 0.362 1 95.75 287 ASP B C 1
ATOM 4747 O O . ASP B 1 287 ? -21.844 -5.488 -0.493 1 95.75 287 ASP B O 1
ATOM 4751 N N . ILE B 1 288 ? -22.953 -5.539 1.365 1 97.31 288 ILE B N 1
ATOM 4752 C CA . ILE B 1 288 ? -22.422 -6.836 1.776 1 97.31 288 ILE B CA 1
ATOM 4753 C C . ILE B 1 288 ? -22.844 -7.902 0.765 1 97.31 288 ILE B C 1
ATOM 4755 O O . ILE B 1 288 ? -22.016 -8.727 0.354 1 97.31 288 ILE B O 1
ATOM 4759 N N . ASP B 1 289 ? -24.062 -7.832 0.354 1 97.25 289 ASP B N 1
ATOM 4760 C CA . ASP B 1 289 ? -24.547 -8.836 -0.586 1 97.25 289 ASP B CA 1
ATOM 4761 C C . ASP B 1 289 ? -23.859 -8.703 -1.941 1 97.25 289 ASP B C 1
ATOM 4763 O O . ASP B 1 289 ? -23.516 -9.703 -2.572 1 97.25 289 ASP B O 1
ATOM 4767 N N . PHE B 1 290 ? -23.688 -7.488 -2.326 1 97 290 PHE B N 1
ATOM 4768 C CA . PHE B 1 290 ? -22.969 -7.23 -3.574 1 97 290 PHE B CA 1
ATOM 4769 C C . PHE B 1 290 ? -21.547 -7.777 -3.508 1 97 290 PHE B C 1
ATOM 4771 O O . PHE B 1 290 ? -21.094 -8.453 -4.434 1 97 290 PHE B O 1
ATOM 4778 N N . VAL B 1 291 ? -20.891 -7.523 -2.395 1 97.12 291 VAL B N 1
ATOM 4779 C CA . VAL B 1 291 ? -19.5 -7.953 -2.225 1 97.12 291 VAL B CA 1
ATOM 4780 C C . VAL B 1 291 ? -19.422 -9.477 -2.26 1 97.12 291 VAL B C 1
ATOM 4782 O O . VAL B 1 291 ? -18.594 -10.047 -2.961 1 97.12 291 VAL B O 1
ATOM 4785 N N . ARG B 1 292 ? -20.328 -10.141 -1.577 1 97.44 292 ARG B N 1
ATOM 4786 C CA . ARG B 1 292 ? -20.328 -11.602 -1.518 1 97.44 292 ARG B CA 1
ATOM 4787 C C . ARG B 1 292 ? -20.625 -12.203 -2.885 1 97.44 292 ARG B C 1
ATOM 4789 O O . ARG B 1 292 ? -20.062 -13.242 -3.25 1 97.44 292 ARG B O 1
ATOM 4796 N N . GLU B 1 293 ? -21.469 -11.562 -3.602 1 97.62 293 GLU B N 1
ATOM 4797 C CA . GLU B 1 293 ? -21.812 -12.031 -4.934 1 97.62 293 GLU B CA 1
ATOM 4798 C C . GLU B 1 293 ? -20.625 -11.945 -5.887 1 97.62 293 GLU B C 1
ATOM 4800 O O . GLU B 1 293 ? -20.312 -12.906 -6.59 1 97.62 293 GLU B O 1
ATOM 4805 N N . ILE B 1 294 ? -19.984 -10.82 -5.887 1 97.12 294 ILE B N 1
ATOM 4806 C CA . ILE B 1 294 ? -18.828 -10.625 -6.746 1 97.12 294 ILE B CA 1
ATOM 4807 C C . ILE B 1 294 ? -17.719 -11.602 -6.355 1 97.12 294 ILE B C 1
ATOM 4809 O O . ILE B 1 294 ? -17.094 -12.219 -7.223 1 97.12 294 ILE B O 1
ATOM 4813 N N . GLN B 1 295 ? -17.5 -11.719 -5.062 1 96.56 295 GLN B N 1
ATOM 4814 C CA . GLN B 1 295 ? -16.484 -12.648 -4.574 1 96.56 295 GLN B CA 1
ATOM 4815 C C . GLN B 1 295 ? -16.766 -14.07 -5.051 1 96.56 295 GLN B C 1
ATOM 4817 O O . GLN B 1 295 ? -15.867 -14.758 -5.535 1 96.56 295 GLN B O 1
ATOM 4822 N N . ARG B 1 296 ? -18 -14.484 -4.977 1 96.56 296 ARG B N 1
ATOM 4823 C CA . ARG B 1 296 ? -18.406 -15.812 -5.43 1 96.56 296 ARG B CA 1
ATOM 4824 C C . ARG B 1 296 ? -18.156 -15.977 -6.926 1 96.56 296 ARG B C 1
ATOM 4826 O O . ARG B 1 296 ? -17.656 -17.016 -7.367 1 96.56 296 ARG B O 1
ATOM 4833 N N . LYS B 1 297 ? -18.453 -14.984 -7.684 1 96.56 297 LYS B N 1
ATOM 4834 C CA . LYS B 1 297 ? -18.25 -15.031 -9.125 1 96.56 297 LYS B CA 1
ATOM 4835 C C . LYS B 1 297 ? -16.766 -15.172 -9.477 1 96.56 297 LYS B C 1
ATOM 4837 O O . LYS B 1 297 ? -16.406 -15.93 -10.383 1 96.56 297 LYS B O 1
ATOM 4842 N N . VAL B 1 298 ? -15.945 -14.492 -8.734 1 93.44 298 VAL B N 1
ATOM 4843 C CA . VAL B 1 298 ? -14.508 -14.547 -8.977 1 93.44 298 VAL B CA 1
ATOM 4844 C C . VAL B 1 298 ? -13.969 -15.922 -8.57 1 93.44 298 VAL B C 1
ATOM 4846 O O . VAL B 1 298 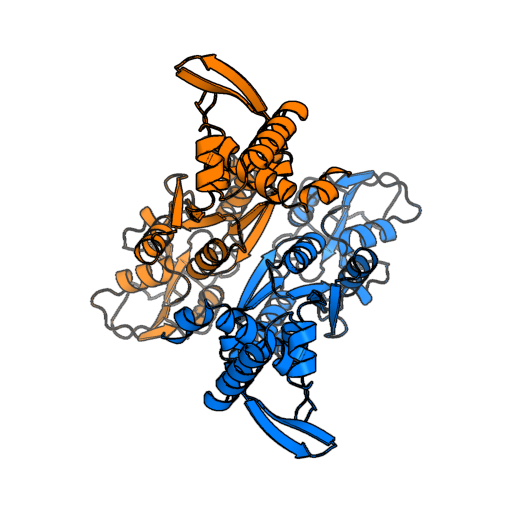? -13.195 -16.531 -9.312 1 93.44 298 VAL B O 1
ATOM 4849 N N . ILE B 1 299 ? -14.461 -16.438 -7.457 1 92.75 299 ILE B N 1
ATOM 4850 C CA . ILE B 1 299 ? -14.023 -17.734 -6.949 1 92.75 299 ILE B CA 1
ATOM 4851 C C . ILE B 1 299 ? -14.398 -18.828 -7.941 1 92.75 299 ILE B C 1
ATOM 4853 O O . ILE B 1 299 ? -13.617 -19.75 -8.18 1 92.75 299 ILE B O 1
ATOM 4857 N N . LYS B 1 300 ? -15.539 -18.672 -8.594 1 93.38 300 LYS B N 1
ATOM 4858 C CA . LYS B 1 300 ? -16.047 -19.656 -9.539 1 93.38 300 LYS B CA 1
ATOM 4859 C C . LYS B 1 300 ? -15.523 -19.391 -10.953 1 93.38 300 LYS B C 1
ATOM 4861 O O . LYS B 1 300 ? -15.969 -20.016 -11.914 1 93.38 300 LYS B O 1
ATOM 4866 N N . ASN B 1 301 ? -14.703 -18.375 -11.109 1 87.38 301 ASN B N 1
ATOM 4867 C CA . ASN B 1 301 ? -14.109 -18.016 -12.391 1 87.38 301 ASN B CA 1
ATOM 4868 C C . ASN B 1 301 ? -15.164 -17.516 -13.375 1 87.38 301 ASN B C 1
ATOM 4870 O O . ASN B 1 301 ? -15.047 -17.766 -14.578 1 87.38 301 ASN B O 1
ATOM 4874 N N . LYS B 1 302 ? -16.234 -16.938 -12.883 1 91 302 LYS B N 1
ATOM 4875 C CA . LYS B 1 302 ? -17.281 -16.375 -13.719 1 91 302 LYS B CA 1
ATOM 4876 C C . LYS B 1 302 ? -17.062 -14.883 -13.945 1 91 302 LYS B C 1
ATOM 4878 O O . LYS B 1 302 ? -17.734 -14.266 -14.773 1 91 302 LYS B O 1
ATOM 4883 N N . MET B 1 303 ? -16.109 -14.398 -13.211 1 89.69 303 MET B N 1
ATOM 4884 C CA . MET B 1 303 ? -15.742 -12.984 -13.344 1 89.69 303 MET B CA 1
ATOM 4885 C C . MET B 1 303 ? -14.234 -12.805 -13.227 1 89.69 303 MET B C 1
ATOM 4887 O O . MET B 1 303 ? -13.594 -13.43 -12.383 1 89.69 303 MET B O 1
ATOM 4891 N N . ILE B 1 304 ? -13.727 -11.977 -14.07 1 84.12 304 ILE B N 1
ATOM 4892 C CA . ILE B 1 304 ? -12.305 -11.648 -14.039 1 84.12 304 ILE B CA 1
ATOM 4893 C C . ILE B 1 304 ? -12.039 -10.617 -12.945 1 84.12 304 ILE B C 1
ATOM 4895 O O . ILE B 1 304 ? -12.672 -9.555 -12.914 1 84.12 304 ILE B O 1
ATOM 4899 N N . PRO B 1 305 ? -11.164 -10.961 -12.055 1 87.56 305 PRO B N 1
ATOM 4900 C CA . PRO B 1 305 ? -10.891 -10.008 -10.977 1 87.56 305 PRO B CA 1
ATOM 4901 C C . PRO B 1 305 ? -10.258 -8.711 -11.477 1 87.56 305 PRO B C 1
ATOM 4903 O O . PRO B 1 305 ? -9.484 -8.727 -12.438 1 87.56 305 PRO B O 1
ATOM 4906 N N . LYS B 1 306 ? -10.688 -7.609 -10.883 1 83.44 306 LYS B N 1
ATOM 4907 C CA . LYS B 1 306 ? -10.133 -6.285 -11.133 1 83.44 306 LYS B CA 1
ATOM 4908 C C . LYS B 1 306 ? -9.539 -5.684 -9.859 1 83.44 306 LYS B C 1
ATOM 4910 O O . LYS B 1 306 ? -10.273 -5.27 -8.961 1 83.44 306 LYS B O 1
ATOM 4915 N N . TYR B 1 307 ? -8.172 -5.703 -9.836 1 81 307 TYR B N 1
ATOM 4916 C CA . TYR B 1 307 ? -7.539 -5.18 -8.633 1 81 307 TYR B CA 1
ATOM 4917 C C . TYR B 1 307 ? -6.184 -4.566 -8.953 1 81 307 TYR B C 1
ATOM 4919 O O . TYR B 1 307 ? -5.574 -4.887 -9.977 1 81 307 TYR B O 1
#

Solvent-accessible surface area (backbone atoms only — not comparable to full-atom values): 32226 Å² total; per-residue (Å²): 128,70,61,63,66,58,32,71,37,79,54,18,51,50,31,16,50,50,27,40,56,52,60,60,47,49,87,62,25,72,52,79,50,54,66,55,50,16,64,72,69,70,45,54,52,67,51,44,49,49,28,51,45,50,38,41,74,66,58,26,33,39,76,44,78,53,71,93,82,36,39,24,34,68,43,70,34,63,68,51,25,34,53,59,41,64,54,65,61,44,36,33,26,31,59,62,65,71,24,49,47,42,30,10,45,47,21,24,53,45,48,30,40,46,74,73,33,98,40,56,65,49,57,34,22,28,71,33,57,58,53,36,52,50,31,22,71,72,63,48,19,62,25,23,48,41,28,41,47,48,48,51,55,49,29,75,76,37,77,54,43,40,78,67,46,73,61,44,80,51,47,44,34,80,41,58,24,35,35,33,56,61,85,81,65,85,71,93,52,70,74,37,31,34,56,34,23,86,48,28,56,60,48,34,51,52,43,52,60,71,43,58,99,46,57,61,45,76,43,82,49,54,73,79,35,51,66,57,35,41,76,67,63,70,28,56,34,36,62,41,60,55,61,51,71,55,84,85,48,77,66,57,42,75,42,81,51,96,59,93,53,65,56,51,10,16,24,26,37,35,32,34,62,85,44,50,47,55,49,47,48,48,58,72,43,50,51,57,68,59,31,52,50,42,19,50,30,23,58,68,67,74,38,80,56,54,117,127,69,60,62,68,57,34,72,37,79,52,17,52,51,31,15,51,50,27,40,55,54,60,58,46,49,86,62,26,72,54,80,51,56,66,55,50,15,64,73,68,70,46,53,52,65,51,44,49,50,28,50,46,50,38,41,74,67,58,26,33,39,77,44,78,54,70,91,80,36,39,25,35,69,42,70,33,64,67,53,25,34,52,60,40,64,54,66,61,46,36,34,25,32,60,63,64,70,24,48,47,43,31,8,46,46,21,24,54,45,48,31,40,48,75,74,34,99,39,57,66,49,56,34,22,30,70,33,56,58,53,36,50,49,31,21,71,72,63,48,18,63,25,22,48,40,28,40,48,47,48,52,55,48,29,74,76,36,77,54,44,41,79,67,47,73,60,43,80,51,47,43,35,80,40,59,22,35,36,34,57,62,85,82,66,84,71,91,53,70,73,38,31,33,56,33,22,84,47,28,54,59,48,35,51,51,43,52,60,71,42,58,98,45,56,61,46,75,42,82,49,54,73,80,33,50,64,57,35,42,75,68,64,72,28,56,36,36,60,42,60,55,62,51,70,56,84,85,47,78,66,56,42,75,40,84,51,96,58,94,51,64,58,52,10,16,25,26,37,37,30,35,63,84,44,51,48,56,48,46,48,48,59,72,44,51,50,56,67,58,31,53,50,43,18,50,31,24,59,69,66,75,38,82,54,54,116

Nearest PDB structures (foldseek):
  2ozz-assembly2_B  TM=7.165E-01  e=7.015E-19  Shigella flexneri 2a
  4h6d-assembly4_D  TM=6.754E-01  e=6.761E-08  Saccharomyces cerevisiae
  4h6d-assembly4_E  TM=6.678E-01  e=7.189E-08  Saccharomyces cerevisiae
  4esx-assembly1_B  TM=6.598E-01  e=7.644E-08  Candida albicans WO-1
  4h67-assembly2_C  TM=6.697E-01  e=6.358E-08  Saccharomyces cerevisiae

Sequence (614 aa):
MKTQNELLSKSGATTSILSRLFIEVEPMGRIKTVTEYSKQLKVSRGTIQNSIKFLTDNEAIKLESRGQLGTFIVKKDIIKLLQISGLDYIIGAMPLPYSKRYEGLSTAIIQSIENNLNIPINMSYMRGSKNRMEMVLSGRCDFAITSKFAALDAISKNENLEIVKEFGLYSYLSGHVLMYIDENFTEIEDGMVAAIDRDSVDQERLTLLACNNKNIDFIYTTYNQLTENLENSKIDFAIWNGDELKDKHSKIMTKKLDVNDSINTIAVIVIDKKRIEMKKIIQDYIDIDFVREIQRKVIKNKMIPKYMKTQNELLSKSGATTSILSRLFIEVEPMGRIKTVTEYSKQLKVSRGTIQNSIKFLTDNEAIKLESRGQLGTFIVKKDIIKLLQISGLDYIIGAMPLPYSKRYEGLSTAIIQSIENNLNIPINMSYMRGSKNRMEMVLSGRCDFAITSKFAALDAISKNENLEIVKEFGLYSYLSGHVLMYIDENFTEIEDGMVAAIDRDSVDQERLTLLACNNKNIDFIYTTYNQLTENLENSKIDFAIWNGDELKDKHSKIMTKKLDVNDSINTIAVIVIDKKRIEMKKIIQDYIDIDFVREIQRKVIKNKMIPKY

Secondary structure (DSSP, 8-state):
--HHHHHTSHHHHHHHHHHHHHHHSPTT-EE--HHHHHHHHT--HHHHHHHHHHHHHTTSEEEEE-GGG-EEEEEE-HHHHHHHHT---EEEEE----SHHHHHHHHHHHHHHHHH-SS-EEEEE-S-HHHHHHHHHTTSSSEEEEEHHHHHHHHHH-TTEEEEEE--TTSS-S-EEEEE--TT--S--TT-EEEE-TT-HHHHHHHHHHTTTS--EEEE--GGGHHHHHHTTS-SEEEEETT---TT-TT-EEEE-SS--TGGG-EEEEEETT-HHHHHHHHHH--HHHHHHHHHHHHTTSS----/--HHHHHTSHHHHHHHHHHHHHHHSPTT-EE--HHHHHHHHT--HHHHHHHHHHHHHTTSEEEEE-GGG-EEEEEE-HHHHHHHHT---EEEEE----SHHHHHHHHHHHHHHHHH-SS-EEEEE-S-HHHHHHHHHTTSSSEEEEEHHHHHHHHHH-TTEEEEEE--TTSS-S-EEEEE--TT--S--TT-EEEE-TT-HHHHHHHHHHTTTS--EEEE--GGGHHHHHHTTS-SEEEEETT---TT-TT-EEEE-SS--TGGG-EEEEEETT-HHHHHHHHHH--HHHHHHHHHHHHTTSS----

InterPro domains:
  IPR032791 Uncharacterised protein YhfZ, C-terminal domain [NF041241] (6-307)
  IPR032791 Uncharacterised protein YhfZ, C-terminal domain [PF14503] (77-307)
  IPR041444 YhfZ, helix-turn-helix domain [PF14502] (30-73)

Foldseek 3Di:
DVLVVVLPPVLLQLLLVVLLVVLLADAFGADDDLVVSCVVVVHDSVSSVVSVVVCVVVVQFDWDQDPPVHITTNDGDNQVSCVSNVNQEAEEEEADCLFLLRLLLQQQVQCLCVVVHVHHYDYDHDDFLQVRVVCQVVVVHFKYKAFQVSQVVVCVVPVQKDFLDKQAWQSQAPAKKKKFQPPPDDADAAPFEEEAEPRYPLQNVLVCVRCPPHHYHYDYDGQVCRLVCRVVVVGGIGMHGPRNDDPPSVRMDIDHRPDDCRSRSMMTMMHGNVSSSSSSSCNPRRDSVSSVVSSVCSNVVVDDGDD/DVLVVVLPPVLNQLLLVVLLVVLLADAFGADDDLVVSCVVVVHDSVSSVVSVVVCVVVVQFDWDQDPPVHITTNDGDNQVSCVSNVNQEAEEEEADCLFLLRLLLQQQVQCLCVVVHVHHYDYDHDDFLQVRVVCQVVVVHFKYKAFQVSQVVVCVVPVQKDFLDKQAWQSQAVAKKKKFQPPPDDADAAPFEEEAEPRYPLQNVLVCVRCPPHHYHYDYDGQVCRLVCRVVVVGGIGMGGPRNDDPPSVRMDIDHRPDDCRSRSMMTMMHGNVSSSSSSSCNPRRDSVSSVVSSVCSNVVVDDGDD

pLDDT: mean 90.31, std 10.86, range [27.02, 98.81]